Protein AF-B9T077-F1 (afdb_monomer_lite)

Secondary structure (DSSP, 8-state):
-------SPPP---SSPPPHHHHHHTSPPPPHHHHHHHTT--GGGEEESSSS-EEEPTHHHHHTTTPPP-EEEEEEESS--TT---HHHHHHHHHHIIIIIH---BSSSSS--------SSSS--B--HHHHHHHHHHH-TT-EEEEEBSS-TTTHHHHIIIIIIHHH----SEEEEEE-HHHHHHHTTPPPP-TTSPPPGGGTS--HHHHHHHHHHHHHHHHHHHTTT-EEEEEEE--TT--HHHHHHHHHHHHHTT-SEEEEE-HHHHGGGGGHHHHHHHHHHHHT--S----SS-SSS-HHHHHHHHHHHHT-SEEEE-HHHHHHHHHHHHTTGGGS-B--B--TTSSSS-TT--S---S-EEEEEEEEEEGGGTEEEEEETT--SSPPPPSS-GGGT-EE-TTT--EES--

pLDDT: mean 93.36, std 9.6, range [30.92, 98.94]

Foldseek 3Di:
DDPQLAPPDDDDFDPPGDDPVVVVVVDDAQFVVVVCVVLVHDPVQWADDPGHDIHGHLVLLVVLPPFAFAAEEEFFEFQDDPVDLCRVLLLQLLQCLCRNPVSAAECHNNHHDDADADDLFQAQGWHDLSSVSSGRSSSTYRHYYYTYFPFHCLGNVLSCQQPVCVVSVDFHQEYEYTGELLQLLVLLVDDHDDPPDDDDVSSQADDQNSNLSSLLRVLLSLLLNCVQQHAYEYEYEDDPSDDPSNLVSNQVSNVVSPHQGYDYADCSRVGNVRCNVVNVSSSVSSVDRDGGGDRLDAQPDFPQVLVVSSLVSLQEPEEAEDPQAVVVSVVCVVVVLSSFHENERADSCGSANDNSNHRRDHHHYWYFHHKADPVVSGHIYTYTPPDDPDDDADPDHQVVQWDADPVPRDITSPD

Sequence (415 aa):
MSSSSRTVRKLEVVSPVPADIDIANSVEPFHISQIANELNLSPNHYDLFGKYKAKVLLSVLDELEGTADGYYVVVGGITPTPLGEGKSTTTVGLCQALGAFLDKKTLEGTPVLVHAGPFANIAHGNSSIVADKIALKLVGPGGFVVTEAGFGADIGTEKFMNIKCRYSGLVPQCAIIVATIRALKMHGGGPEVVAGKPLDRAYTTENVALVEAGCVNLARHISNTKAYGVNVVVAVNMFSTDSEAELNAVKNAALAAGAFDAVVCTHHAHGGKGAVDLGIAVQRACENVTQPLKFLYPLDISIEEKIEAIARSYGASAVEYSEQAKKQIEMYSRQGFSGLPICMAKTQYSFSHNAAEKGAPSGFILPIRDVRASIGAGFIYPLVGTMSTMPGLPTRPCFYDIDVDTATGKVIGLS

Structure (mmCIF, N/CA/C/O backbone):
data_AF-B9T077-F1
#
_entry.id   AF-B9T077-F1
#
loop_
_atom_site.group_PDB
_atom_site.id
_atom_site.type_symbol
_atom_site.label_atom_id
_atom_site.label_alt_id
_atom_site.label_comp_id
_atom_site.label_asym_id
_atom_site.label_entity_id
_atom_site.label_seq_id
_atom_site.pdbx_PDB_ins_code
_atom_site.Cartn_x
_atom_site.Cartn_y
_atom_site.Cartn_z
_atom_site.occupancy
_atom_site.B_iso_or_equiv
_atom_site.auth_seq_id
_atom_site.auth_comp_id
_atom_site.auth_asym_id
_atom_site.auth_atom_id
_atom_site.pdbx_PDB_model_num
ATOM 1 N N . MET A 1 1 ? -21.108 15.216 -26.086 1.00 30.92 1 MET A N 1
ATOM 2 C CA . MET A 1 1 ? -19.976 15.110 -27.031 1.00 30.92 1 MET A CA 1
ATOM 3 C C . MET A 1 1 ? -18.848 14.409 -26.298 1.00 30.92 1 MET A C 1
ATOM 5 O O . MET A 1 1 ? -18.386 14.926 -25.295 1.00 30.92 1 MET A O 1
ATOM 9 N N . SER A 1 2 ? -18.525 13.186 -26.714 1.00 38.19 2 SER A N 1
ATOM 10 C CA . SER A 1 2 ? -17.536 12.307 -26.078 1.00 38.19 2 SER A CA 1
ATOM 11 C C . SER A 1 2 ? -16.125 12.846 -26.346 1.00 38.19 2 SER A C 1
ATOM 13 O O . SER A 1 2 ? -15.594 12.636 -27.438 1.00 38.19 2 SER A O 1
ATOM 15 N N . SER A 1 3 ? -15.523 13.559 -25.392 1.00 38.91 3 SER A N 1
ATOM 16 C CA . SER A 1 3 ? -14.086 13.846 -25.436 1.00 38.91 3 SER A CA 1
ATOM 17 C C . SER A 1 3 ? -13.354 12.616 -24.909 1.00 38.91 3 SER A C 1
ATOM 19 O O . SER A 1 3 ? -13.271 12.411 -23.701 1.00 38.91 3 SER A O 1
ATOM 21 N N . SER A 1 4 ? -12.888 11.766 -25.826 1.00 41.75 4 SER A N 1
ATOM 22 C CA . SER A 1 4 ? -12.080 10.595 -25.489 1.00 41.75 4 SER A CA 1
ATOM 23 C C . SER A 1 4 ? -10.872 11.047 -24.674 1.00 41.75 4 SER A C 1
ATOM 25 O O . SER A 1 4 ? -10.045 11.806 -25.187 1.00 41.75 4 SER A O 1
ATOM 27 N N . SER A 1 5 ? -10.748 10.565 -23.442 1.00 44.00 5 SER A N 1
ATOM 28 C CA . SER A 1 5 ? -9.584 10.798 -22.586 1.00 44.00 5 SER A CA 1
ATOM 29 C C . SER A 1 5 ? -8.431 9.887 -23.031 1.00 44.00 5 SER A C 1
ATOM 31 O O . SER A 1 5 ? -7.836 9.164 -22.236 1.00 44.00 5 SER A O 1
ATOM 33 N N . ARG A 1 6 ? -8.100 9.879 -24.329 1.00 52.97 6 ARG A N 1
ATOM 34 C CA . ARG A 1 6 ? -6.848 9.267 -24.777 1.00 52.97 6 ARG A CA 1
ATOM 35 C C . ARG A 1 6 ? -5.737 10.205 -24.349 1.00 52.97 6 ARG A C 1
ATOM 37 O O . ARG A 1 6 ? -5.689 11.339 -24.819 1.00 52.97 6 ARG A O 1
ATOM 44 N N . THR A 1 7 ? -4.851 9.730 -23.481 1.00 53.62 7 THR A N 1
ATOM 45 C CA . THR A 1 7 ? -3.629 10.453 -23.118 1.00 53.62 7 THR A CA 1
ATOM 46 C C . THR A 1 7 ? -2.958 10.995 -24.377 1.00 53.62 7 THR A C 1
ATOM 48 O O . THR A 1 7 ? -2.604 10.233 -25.280 1.00 53.62 7 THR A O 1
ATOM 51 N N . VAL A 1 8 ? -2.784 12.315 -24.438 1.00 53.22 8 VAL A N 1
ATOM 52 C CA . VAL A 1 8 ? -2.214 13.015 -25.603 1.00 53.22 8 VAL A CA 1
ATOM 53 C C . VAL A 1 8 ? -0.775 12.555 -25.882 1.00 53.22 8 VAL A C 1
ATOM 55 O O . VAL A 1 8 ? -0.297 12.608 -27.016 1.00 53.22 8 VAL A O 1
ATOM 58 N N . ARG A 1 9 ? -0.079 12.053 -24.855 1.00 66.62 9 ARG A N 1
ATOM 59 C CA . ARG A 1 9 ? 1.311 11.603 -24.929 1.00 66.62 9 ARG A CA 1
ATOM 60 C C . ARG A 1 9 ? 1.408 10.111 -25.259 1.00 66.62 9 ARG A C 1
ATOM 62 O O . ARG A 1 9 ? 0.947 9.263 -24.500 1.00 66.62 9 ARG A O 1
ATOM 69 N N . LYS A 1 10 ? 2.068 9.795 -26.377 1.00 66.06 10 LYS A N 1
ATOM 70 C CA . LYS A 1 10 ? 2.535 8.436 -26.689 1.00 66.06 10 LYS A CA 1
ATOM 71 C C . LYS A 1 10 ? 3.841 8.175 -25.937 1.00 66.06 10 LYS A C 1
ATOM 73 O O . LYS A 1 10 ? 4.728 9.022 -25.956 1.00 66.06 10 LYS A O 1
ATOM 78 N N . LEU A 1 11 ? 3.935 7.027 -25.272 1.00 75.06 11 LEU A N 1
ATOM 79 C CA . LEU A 1 11 ? 5.150 6.594 -24.584 1.00 75.06 11 LEU A CA 1
ATOM 80 C C . LEU A 1 11 ? 6.141 6.014 -25.602 1.00 75.06 11 LEU A C 1
ATOM 82 O O . LEU A 1 11 ? 5.785 5.101 -26.350 1.00 75.06 11 LEU A O 1
ATOM 86 N N . GLU A 1 12 ? 7.374 6.512 -25.602 1.00 80.62 12 GLU A N 1
ATOM 87 C CA . GLU A 1 12 ? 8.484 5.916 -26.347 1.00 80.62 12 GLU A CA 1
ATOM 88 C C . GLU A 1 12 ? 9.270 4.996 -25.411 1.00 80.62 12 GLU A C 1
ATOM 90 O O . GLU A 1 12 ? 9.937 5.447 -24.484 1.00 80.62 12 GLU A O 1
ATOM 95 N N . VAL A 1 13 ? 9.135 3.685 -25.617 1.00 85.69 13 VAL A N 1
ATOM 96 C CA . VAL A 1 13 ? 9.832 2.680 -24.808 1.00 85.69 13 VAL A CA 1
ATOM 97 C C . VAL A 1 13 ? 11.240 2.474 -25.353 1.00 85.69 13 VAL A C 1
ATOM 99 O O . VAL A 1 13 ? 11.412 2.217 -26.544 1.00 85.69 13 VAL A O 1
ATOM 102 N N . VAL A 1 14 ? 12.229 2.518 -24.463 1.00 87.44 14 VAL A N 1
ATOM 103 C CA . VAL A 1 14 ? 13.640 2.256 -24.769 1.00 87.44 14 VAL A CA 1
ATOM 104 C C . VAL A 1 14 ? 14.102 1.011 -24.011 1.00 87.44 14 VAL A C 1
ATOM 106 O O . VAL A 1 14 ? 13.659 0.759 -22.890 1.00 87.44 14 VAL A O 1
ATOM 109 N N . SER A 1 15 ? 14.978 0.218 -24.635 1.00 87.25 15 SER A N 1
ATOM 110 C CA . SER A 1 15 ? 15.604 -0.958 -24.025 1.00 87.25 15 SER A CA 1
ATOM 111 C C . SER A 1 15 ? 17.128 -0.916 -24.226 1.00 87.25 15 SER A C 1
ATOM 113 O O . SER A 1 15 ? 17.560 -0.734 -25.368 1.00 87.25 15 SER A O 1
ATOM 115 N N . PRO A 1 16 ? 17.953 -1.088 -23.171 1.00 88.69 16 PRO A N 1
ATOM 116 C CA . PRO A 1 16 ? 17.555 -1.271 -21.770 1.00 88.69 16 PRO A CA 1
ATOM 117 C C . PRO A 1 16 ? 16.819 -0.043 -21.206 1.00 88.69 16 PRO A C 1
ATOM 119 O O . PRO A 1 16 ? 16.967 1.059 -21.733 1.00 88.69 16 PRO A O 1
ATOM 122 N N . VAL A 1 17 ? 16.001 -0.248 -20.165 1.00 91.12 17 VAL A N 1
ATOM 123 C CA . VAL A 1 17 ? 15.263 0.845 -19.506 1.00 91.12 17 VAL A CA 1
ATOM 124 C C . VAL A 1 17 ? 16.282 1.869 -18.973 1.00 91.12 17 VAL A C 1
ATOM 126 O O . VAL A 1 17 ? 17.188 1.455 -18.244 1.00 91.12 17 VAL A O 1
ATOM 129 N N . PRO A 1 18 ? 16.189 3.162 -19.349 1.00 91.69 18 PRO A N 1
ATOM 130 C CA . PRO A 1 18 ? 17.104 4.195 -18.860 1.00 91.69 18 PRO A CA 1
ATOM 131 C C . PRO A 1 18 ? 16.963 4.433 -17.350 1.00 91.69 18 PRO A C 1
ATOM 133 O O . PRO A 1 18 ? 16.027 3.940 -16.724 1.00 91.69 18 PRO A O 1
ATOM 136 N N . ALA A 1 19 ? 17.866 5.221 -16.760 1.00 91.44 19 ALA A N 1
ATOM 137 C CA . ALA A 1 19 ? 17.706 5.647 -15.372 1.00 91.44 19 ALA A CA 1
ATOM 138 C C . ALA A 1 19 ? 16.444 6.516 -15.207 1.00 91.44 19 ALA A C 1
ATOM 140 O O . ALA A 1 19 ? 16.108 7.305 -16.092 1.00 91.44 19 ALA A O 1
ATOM 141 N N . ASP A 1 20 ? 15.773 6.419 -14.055 1.00 91.25 20 ASP A N 1
ATOM 142 C CA . ASP A 1 20 ? 14.510 7.130 -13.796 1.00 91.25 20 ASP A CA 1
ATOM 143 C C . ASP A 1 20 ? 14.626 8.646 -14.023 1.00 91.25 20 ASP A C 1
ATOM 145 O O . ASP A 1 20 ? 13.728 9.266 -14.595 1.00 91.25 20 ASP A O 1
ATOM 149 N N . ILE A 1 21 ? 15.755 9.247 -13.629 1.00 89.88 21 ILE A N 1
ATOM 150 C CA . ILE A 1 21 ? 16.013 10.681 -13.810 1.00 89.88 21 ILE A CA 1
ATOM 151 C C . ILE A 1 21 ? 16.178 11.073 -15.283 1.00 89.88 21 ILE A C 1
ATOM 153 O O . ILE A 1 21 ? 15.754 12.160 -15.683 1.00 89.88 21 ILE A O 1
ATOM 157 N N . ASP A 1 22 ? 16.737 10.189 -16.110 1.00 90.56 22 ASP A N 1
ATOM 158 C CA . ASP A 1 22 ? 16.869 10.420 -17.548 1.00 90.56 22 ASP A CA 1
ATOM 159 C C . ASP A 1 22 ? 15.495 10.359 -18.219 1.00 90.56 22 ASP A C 1
ATOM 161 O O . ASP A 1 22 ? 15.161 11.226 -19.029 1.00 90.56 22 ASP A O 1
ATOM 165 N N . ILE A 1 23 ? 14.656 9.396 -17.817 1.00 90.06 23 ILE A N 1
ATOM 166 C CA . ILE A 1 23 ? 13.265 9.297 -18.276 1.00 90.06 23 ILE A CA 1
ATOM 167 C C . ILE A 1 23 ? 12.499 10.564 -17.876 1.00 90.06 23 ILE A C 1
ATOM 169 O O . ILE A 1 23 ? 11.878 11.192 -18.734 1.00 90.06 23 ILE A O 1
ATOM 173 N N . ALA A 1 24 ? 12.588 10.986 -16.611 1.00 88.75 24 ALA A N 1
ATOM 174 C CA . ALA A 1 24 ? 11.909 12.180 -16.110 1.00 88.75 24 ALA A CA 1
ATOM 175 C C . ALA A 1 24 ? 12.334 13.461 -16.852 1.00 88.75 24 ALA A C 1
ATOM 177 O O . ALA A 1 24 ? 11.485 14.288 -17.180 1.00 88.75 24 ALA A O 1
ATOM 178 N N . ASN A 1 25 ? 13.626 13.608 -17.166 1.00 88.44 25 ASN A N 1
ATOM 179 C CA . ASN A 1 25 ? 14.160 14.771 -17.882 1.00 88.44 25 ASN A CA 1
ATOM 180 C C . ASN A 1 25 ? 13.929 14.734 -19.401 1.00 88.44 25 ASN A C 1
ATOM 182 O O . ASN A 1 25 ? 14.024 15.773 -20.052 1.00 88.44 25 ASN A O 1
ATOM 186 N N . SER A 1 26 ? 13.635 13.567 -19.982 1.00 87.56 26 SER A N 1
ATOM 187 C CA . SER A 1 26 ? 13.360 13.431 -21.422 1.00 87.56 26 SER A CA 1
ATOM 188 C C . SER A 1 26 ? 11.981 13.965 -21.837 1.00 87.56 26 SER A C 1
ATOM 190 O O . SER A 1 26 ? 11.671 14.062 -23.025 1.00 87.56 26 SER A O 1
ATOM 192 N N . VAL A 1 27 ? 11.142 14.322 -20.861 1.00 84.25 27 VAL A N 1
ATOM 193 C CA . VAL A 1 27 ? 9.717 14.572 -21.044 1.00 84.25 27 VAL A CA 1
ATOM 194 C C . VAL A 1 27 ? 9.346 15.981 -20.573 1.00 84.25 27 VAL A C 1
ATOM 196 O O . VAL A 1 27 ? 9.368 16.270 -19.383 1.00 84.25 27 VAL A O 1
ATOM 199 N N . GLU A 1 28 ? 8.899 16.846 -21.489 1.00 85.06 28 GLU A N 1
ATOM 200 C CA . GLU A 1 28 ? 8.365 18.170 -21.121 1.00 85.06 28 GLU A CA 1
ATOM 201 C C . GLU A 1 28 ? 6.966 18.030 -20.478 1.00 85.06 28 GLU A C 1
ATOM 203 O O . GLU A 1 28 ? 6.054 17.508 -21.129 1.00 85.06 28 GLU A O 1
ATOM 208 N N . PRO A 1 29 ? 6.724 18.445 -19.225 1.00 86.62 29 PRO A N 1
ATOM 209 C CA . PRO A 1 29 ? 5.406 18.296 -18.606 1.00 86.62 29 PRO A CA 1
ATOM 210 C C . PRO A 1 29 ? 4.350 19.202 -19.260 1.00 86.62 29 PRO A C 1
ATOM 212 O O . PRO A 1 29 ? 4.642 20.317 -19.689 1.00 86.62 29 PRO A O 1
ATOM 215 N N . PHE A 1 30 ? 3.090 18.756 -19.298 1.00 86.19 30 PHE A N 1
ATOM 216 C CA . PHE A 1 30 ? 1.983 19.641 -19.672 1.00 86.19 30 PHE A CA 1
ATOM 217 C C . PHE A 1 30 ? 1.807 20.747 -18.630 1.00 86.19 30 PHE A C 1
ATOM 219 O O . PHE A 1 30 ? 2.031 20.533 -17.436 1.00 86.19 30 PHE A O 1
ATOM 226 N N . HIS A 1 31 ? 1.359 21.926 -19.066 1.00 91.75 31 HIS A N 1
ATOM 227 C CA . HIS A 1 31 ? 0.995 22.980 -18.125 1.00 91.75 31 HIS A CA 1
ATOM 228 C C . HIS A 1 31 ? -0.159 22.494 -17.237 1.00 91.75 31 HIS A C 1
ATOM 230 O O . HIS A 1 31 ? -1.150 21.966 -17.741 1.00 91.75 31 HIS A O 1
ATOM 236 N N . ILE A 1 32 ? -0.066 22.704 -15.924 1.00 92.31 32 ILE A N 1
ATOM 237 C CA . ILE A 1 32 ? -1.006 22.121 -14.953 1.00 92.31 32 ILE A CA 1
ATOM 238 C C . ILE A 1 32 ? -2.456 22.578 -15.167 1.00 92.31 32 ILE A C 1
ATOM 240 O O . ILE A 1 32 ? -3.383 21.856 -14.826 1.00 92.31 32 ILE A O 1
ATOM 244 N N . SER A 1 33 ? -2.673 23.740 -15.788 1.00 92.44 33 SER A N 1
ATOM 245 C CA . SER A 1 33 ? -4.022 24.198 -16.151 1.00 92.44 33 SER A CA 1
ATOM 246 C C . SER A 1 33 ? -4.685 23.350 -17.240 1.00 92.44 33 SER A C 1
ATOM 248 O O . SER A 1 33 ? -5.905 23.249 -17.256 1.00 92.44 33 SER A O 1
ATOM 250 N N . GLN A 1 34 ? -3.917 22.729 -18.144 1.00 88.75 34 GLN A N 1
ATOM 251 C CA . GLN A 1 34 ? -4.470 21.815 -19.153 1.00 88.75 34 GLN A CA 1
ATOM 252 C C . GLN A 1 34 ? -5.036 20.574 -18.463 1.00 88.75 34 GLN A C 1
ATOM 254 O O . GLN A 1 34 ? -6.179 20.199 -18.691 1.00 88.75 34 GLN A O 1
ATOM 259 N N . ILE A 1 35 ? -4.254 20.035 -17.531 1.00 87.19 35 ILE A N 1
ATOM 260 C CA . ILE A 1 35 ? -4.622 18.909 -16.680 1.00 87.19 35 ILE A CA 1
ATOM 261 C C . ILE A 1 35 ? -5.847 19.254 -15.815 1.00 87.19 35 ILE A C 1
ATOM 263 O O . ILE A 1 35 ? -6.791 18.475 -15.722 1.00 87.19 35 ILE A O 1
ATOM 267 N N . ALA A 1 36 ? -5.863 20.438 -15.197 1.00 89.50 36 ALA A N 1
ATOM 268 C CA . ALA A 1 36 ? -6.996 20.902 -14.400 1.00 89.50 36 ALA A CA 1
ATOM 269 C C . ALA A 1 36 ? -8.280 21.004 -15.244 1.00 89.50 36 ALA A C 1
ATOM 271 O O . ALA A 1 36 ? -9.332 20.521 -14.826 1.00 89.50 36 ALA A O 1
ATOM 272 N N . ASN A 1 37 ? -8.184 21.538 -16.465 1.00 88.62 37 ASN A N 1
ATOM 273 C CA . ASN A 1 37 ? -9.317 21.636 -17.383 1.00 88.62 37 ASN A CA 1
ATOM 274 C C . ASN A 1 37 ? -9.879 20.257 -17.777 1.00 88.62 37 ASN A C 1
ATOM 276 O O . ASN A 1 37 ? -11.096 20.104 -17.827 1.00 88.62 37 ASN A O 1
ATOM 280 N N . GLU A 1 38 ? -9.032 19.244 -18.002 1.00 83.88 38 GLU A N 1
ATOM 281 C CA . GLU A 1 38 ? -9.471 17.857 -18.272 1.00 83.88 38 GLU A CA 1
ATOM 282 C C . GLU A 1 38 ? -10.265 17.245 -17.101 1.00 83.88 38 GLU A C 1
ATOM 284 O O . GLU A 1 38 ? -11.093 16.349 -17.283 1.00 83.88 38 GLU A O 1
ATOM 289 N N . LEU A 1 39 ? -10.061 17.768 -15.891 1.00 85.06 39 LEU A N 1
ATOM 290 C CA . LEU A 1 39 ? -10.807 17.399 -14.692 1.00 85.06 39 LEU A CA 1
ATOM 291 C C . LEU A 1 39 ? -12.029 18.277 -14.423 1.00 85.06 39 LEU A C 1
ATOM 293 O O . LEU A 1 39 ? -12.685 18.081 -13.402 1.00 85.06 39 LEU A O 1
ATOM 297 N N . ASN A 1 40 ? -12.363 19.197 -15.329 1.00 88.38 40 ASN A N 1
ATOM 298 C CA . ASN A 1 40 ? -13.387 20.226 -15.142 1.00 88.38 40 ASN A CA 1
ATOM 299 C C . ASN A 1 40 ? -13.081 21.192 -13.981 1.00 88.38 40 ASN A C 1
ATOM 301 O O . ASN A 1 40 ? -13.992 21.737 -13.360 1.00 88.38 40 ASN A O 1
ATOM 305 N N . LEU A 1 41 ? -11.801 21.424 -13.682 1.00 92.00 41 LEU A N 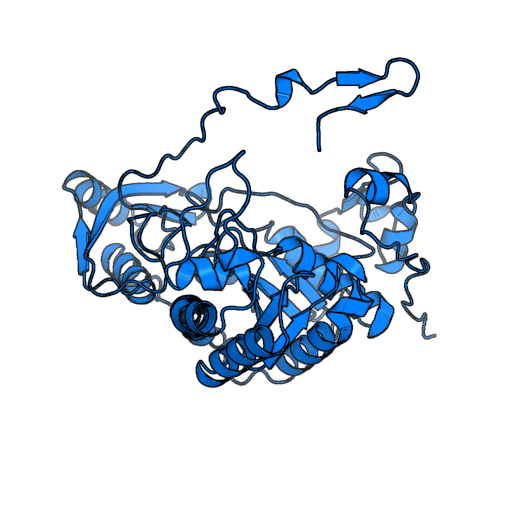1
ATOM 306 C CA . LEU A 1 41 ? -11.378 22.446 -12.731 1.00 92.00 41 LEU A CA 1
ATOM 307 C C . LEU A 1 41 ? -11.078 23.753 -13.466 1.00 92.00 41 LEU A C 1
ATOM 309 O O . LEU A 1 41 ? -10.207 23.802 -14.331 1.00 92.00 41 LEU A O 1
ATOM 313 N N . SER A 1 42 ? -11.784 24.821 -13.094 1.00 94.31 42 SER A N 1
ATOM 314 C CA . SER A 1 42 ? -11.526 26.166 -13.609 1.00 94.31 42 SER A CA 1
ATOM 315 C C . SER A 1 42 ? -10.397 26.854 -12.822 1.00 94.31 42 SER A C 1
ATOM 317 O O . SER A 1 42 ? -10.064 26.405 -11.722 1.00 94.31 42 SER A O 1
ATOM 319 N N . PRO A 1 43 ? -9.838 27.979 -13.307 1.00 96.38 43 PRO A N 1
ATOM 320 C CA . PRO A 1 43 ? -8.862 28.766 -12.548 1.00 96.38 43 PRO A CA 1
ATOM 321 C C . PRO A 1 43 ? -9.348 29.262 -11.176 1.00 96.38 43 PRO A C 1
ATOM 323 O O . PRO A 1 43 ? -8.523 29.632 -10.353 1.00 96.38 43 PRO A O 1
ATOM 326 N N . ASN A 1 44 ? -10.658 29.245 -10.902 1.00 95.88 44 ASN A N 1
ATOM 327 C CA . ASN A 1 44 ? -11.201 29.575 -9.581 1.00 95.88 44 ASN A CA 1
ATOM 328 C C . ASN A 1 44 ? -11.064 28.422 -8.573 1.00 95.88 44 ASN A C 1
ATOM 330 O O . ASN A 1 44 ? -11.368 28.607 -7.401 1.00 95.88 44 ASN A O 1
ATOM 334 N N . HIS A 1 45 ? -10.657 27.230 -9.016 1.00 95.94 45 HIS A N 1
ATOM 335 C CA . HIS A 1 45 ? -10.584 26.024 -8.189 1.00 95.94 45 HIS A CA 1
ATOM 336 C C . HIS A 1 45 ? -9.160 25.685 -7.747 1.00 95.94 45 HIS A C 1
ATOM 338 O O . HIS A 1 45 ? -8.970 24.707 -7.022 1.00 95.94 45 HIS A O 1
ATOM 344 N N . TYR A 1 46 ? -8.144 26.425 -8.198 1.00 96.31 46 TYR A N 1
ATOM 345 C CA . TYR A 1 46 ? -6.761 26.138 -7.840 1.00 96.31 46 TYR A CA 1
ATOM 346 C C . TYR A 1 46 ? -5.848 27.366 -7.899 1.00 96.31 46 TYR A C 1
ATOM 348 O O . TYR A 1 46 ? -6.011 28.242 -8.741 1.00 96.31 46 TYR A O 1
ATOM 356 N N . ASP A 1 47 ? -4.800 27.346 -7.076 1.00 97.75 47 ASP A N 1
ATOM 357 C CA . ASP A 1 47 ? -3.703 28.313 -7.116 1.00 97.75 47 ASP A CA 1
ATOM 358 C C . ASP A 1 47 ? -2.465 27.704 -7.779 1.00 97.75 47 ASP A C 1
ATOM 360 O O . ASP A 1 47 ? -2.010 26.621 -7.401 1.00 97.75 47 ASP A O 1
ATOM 364 N N . LEU A 1 48 ? -1.885 28.400 -8.757 1.00 97.00 48 LEU A N 1
ATOM 365 C CA . LEU A 1 48 ? -0.693 27.939 -9.475 1.00 97.00 48 LEU A CA 1
ATOM 366 C C . LEU A 1 48 ? 0.592 28.097 -8.645 1.00 97.00 48 LEU A C 1
ATOM 368 O O . LEU A 1 48 ? 0.843 29.134 -8.040 1.00 97.00 48 LEU A O 1
ATOM 372 N N . PHE A 1 49 ? 1.465 27.090 -8.712 1.00 96.44 49 PHE A N 1
ATOM 373 C CA . PHE A 1 49 ? 2.827 27.096 -8.166 1.00 96.44 49 PHE A CA 1
ATOM 374 C C . PHE A 1 49 ? 3.829 26.838 -9.299 1.00 96.44 49 PHE A C 1
ATOM 376 O O . PHE A 1 49 ? 4.390 25.746 -9.461 1.00 96.44 49 PHE A O 1
ATOM 383 N N . GLY A 1 50 ? 4.040 27.869 -10.117 1.00 95.38 50 GLY A N 1
ATOM 384 C CA . GLY A 1 50 ? 4.741 27.751 -11.394 1.00 95.38 50 GLY A CA 1
ATOM 385 C C . GLY A 1 50 ? 3.873 27.069 -12.456 1.00 95.38 50 GLY A C 1
ATOM 386 O O . GLY A 1 50 ? 2.650 27.068 -12.368 1.00 95.38 50 GLY A O 1
ATOM 387 N N . LYS A 1 51 ? 4.513 26.492 -13.477 1.00 94.12 51 LYS A N 1
ATOM 388 C CA . LYS A 1 51 ? 3.821 25.967 -14.670 1.00 94.12 51 LYS A CA 1
ATOM 389 C C . LYS A 1 51 ? 3.197 24.582 -14.487 1.00 94.12 51 LYS A C 1
ATOM 391 O O . LYS A 1 51 ? 2.219 24.253 -15.149 1.00 94.12 51 LYS A O 1
ATOM 396 N N . TYR A 1 52 ? 3.779 23.758 -13.617 1.00 92.19 52 TYR A N 1
ATOM 397 C CA . TYR A 1 52 ? 3.513 22.311 -13.577 1.00 92.19 52 TYR A CA 1
ATOM 398 C C . TYR A 1 52 ? 2.935 21.828 -12.239 1.00 92.19 52 TYR A C 1
ATOM 400 O O . TYR A 1 52 ? 2.837 20.629 -12.006 1.00 92.19 52 TYR A O 1
ATOM 408 N N . LYS A 1 53 ? 2.588 22.748 -11.331 1.00 93.88 53 LYS A N 1
ATOM 409 C CA . LYS A 1 53 ? 2.023 22.429 -10.012 1.00 93.88 53 LYS A CA 1
ATOM 410 C C . LYS A 1 53 ? 0.930 23.426 -9.660 1.00 93.88 53 LYS A C 1
ATOM 412 O O . LYS A 1 53 ? 1.054 24.606 -9.981 1.00 93.88 53 LYS A O 1
ATOM 417 N N . ALA A 1 54 ? -0.095 22.960 -8.962 1.00 95.19 54 ALA A N 1
ATOM 418 C CA . ALA A 1 54 ? -1.156 23.794 -8.420 1.00 95.19 54 ALA A CA 1
ATOM 419 C C . ALA A 1 54 ? -1.645 23.231 -7.079 1.00 95.19 54 ALA A C 1
ATOM 421 O O . ALA A 1 54 ? -1.482 22.039 -6.808 1.00 95.19 54 ALA A O 1
ATOM 422 N N . LYS A 1 55 ? -2.243 24.078 -6.241 1.00 96.44 55 LYS A N 1
ATOM 423 C CA . LYS A 1 55 ? -3.015 23.663 -5.065 1.00 96.44 55 LYS A CA 1
ATOM 424 C C . LYS A 1 55 ? -4.494 23.738 -5.403 1.00 96.44 55 LYS A C 1
ATOM 426 O O . LYS A 1 55 ? -4.967 24.816 -5.727 1.00 96.44 55 LYS A O 1
ATOM 431 N N . VAL A 1 56 ? -5.205 22.619 -5.309 1.00 94.81 56 VAL A N 1
ATOM 432 C CA . VAL A 1 56 ? -6.664 22.587 -5.475 1.00 94.81 56 VAL A CA 1
ATOM 433 C C . VAL A 1 56 ? -7.323 23.141 -4.211 1.00 94.81 56 VAL A C 1
ATOM 435 O O . VAL A 1 56 ? -6.946 22.761 -3.100 1.00 94.81 56 VAL A O 1
ATOM 438 N N . LEU A 1 57 ? -8.274 24.057 -4.381 1.00 96.56 57 LEU A N 1
ATOM 439 C CA . LEU A 1 57 ? -9.023 24.685 -3.297 1.00 96.56 57 LEU A CA 1
ATOM 440 C C . LEU A 1 57 ? -10.097 23.736 -2.756 1.00 96.56 57 LEU A C 1
ATOM 442 O O . LEU A 1 57 ? -10.672 22.936 -3.491 1.00 96.56 57 LEU A O 1
ATOM 446 N N . LEU A 1 58 ? -10.393 23.841 -1.458 1.00 95.88 58 LEU A N 1
ATOM 447 C CA . LEU A 1 58 ? -11.369 22.961 -0.805 1.00 95.88 58 LEU A CA 1
ATOM 448 C C . LEU A 1 58 ? -12.818 23.241 -1.213 1.00 95.88 58 LEU A C 1
ATOM 450 O O . LEU A 1 58 ? -13.636 22.338 -1.090 1.00 95.88 58 LEU A O 1
ATOM 454 N N . SER A 1 59 ? -13.113 24.428 -1.756 1.00 94.44 59 SER A N 1
ATOM 455 C CA . SER A 1 59 ? -14.443 24.785 -2.276 1.00 94.44 59 SER A CA 1
ATOM 456 C C . SER A 1 59 ? -14.940 23.820 -3.355 1.00 94.44 59 SER A C 1
ATOM 458 O O . SER A 1 59 ? -16.140 23.645 -3.526 1.00 94.44 59 SER A O 1
ATOM 460 N N . VAL A 1 60 ? -14.022 23.118 -4.030 1.00 93.88 60 VAL A N 1
ATOM 461 C CA . VAL A 1 60 ? -14.351 22.050 -4.983 1.00 93.88 60 VAL A CA 1
ATOM 462 C C . VAL A 1 60 ? -15.170 20.932 -4.332 1.00 93.88 60 VAL A C 1
ATOM 464 O O . VAL A 1 60 ? -16.018 20.340 -4.991 1.00 93.88 60 VAL A O 1
ATOM 467 N N . LEU A 1 61 ? -14.946 20.619 -3.050 1.00 92.56 61 LEU A N 1
ATOM 468 C CA . LEU A 1 61 ? -15.753 19.612 -2.353 1.00 92.56 61 LEU A CA 1
ATOM 469 C C . LEU A 1 61 ? -17.193 20.076 -2.147 1.00 92.56 61 LEU A C 1
ATOM 471 O O . LEU A 1 61 ? -18.098 19.261 -2.309 1.00 92.56 61 LEU A O 1
ATOM 475 N N . ASP A 1 62 ? -17.383 21.354 -1.822 1.00 92.56 62 ASP A N 1
ATOM 476 C CA . ASP A 1 62 ? -18.706 21.942 -1.606 1.00 92.56 62 ASP A CA 1
ATOM 477 C C . ASP A 1 62 ? -19.499 21.962 -2.924 1.00 92.56 62 ASP A C 1
ATOM 479 O O . ASP A 1 62 ? -20.670 21.600 -2.968 1.00 92.56 62 ASP A O 1
ATOM 483 N N . GLU A 1 63 ? -18.841 22.302 -4.036 1.00 92.69 63 GLU A N 1
ATOM 484 C CA . GLU A 1 63 ? -19.462 22.315 -5.369 1.00 92.69 63 GLU A CA 1
ATOM 485 C C . GLU A 1 63 ? -19.814 20.917 -5.896 1.00 92.69 63 GLU A C 1
ATOM 487 O O . GLU A 1 63 ? -20.770 20.758 -6.657 1.00 92.69 63 GLU A O 1
ATOM 492 N N . LEU A 1 64 ? -19.041 19.899 -5.511 1.00 90.69 64 LEU A N 1
ATOM 493 C CA . LEU A 1 64 ? -19.259 18.510 -5.921 1.00 90.69 64 LEU A CA 1
ATOM 494 C C . LEU A 1 64 ? -20.113 17.722 -4.919 1.00 90.69 64 LEU A C 1
ATOM 496 O O . LEU A 1 64 ? -20.276 16.503 -5.071 1.00 90.69 64 LEU A O 1
ATOM 500 N N . GLU A 1 65 ? -20.663 18.380 -3.898 1.00 90.75 65 GLU A N 1
ATOM 501 C CA . GLU A 1 65 ? -21.545 17.743 -2.929 1.00 90.75 65 GLU A CA 1
ATOM 502 C C . GLU A 1 65 ? -22.745 17.080 -3.633 1.00 90.75 65 GLU A C 1
ATOM 504 O O . GLU A 1 65 ? -23.301 17.580 -4.610 1.00 90.75 65 GLU A O 1
ATOM 509 N N . GLY A 1 66 ? -23.116 15.879 -3.184 1.00 87.44 66 GLY A N 1
ATOM 510 C CA . GLY A 1 66 ? -24.202 15.095 -3.783 1.00 87.44 66 GLY A CA 1
ATOM 511 C C . GLY A 1 66 ? -23.854 14.353 -5.081 1.00 87.44 66 GLY A C 1
ATOM 512 O O . GLY A 1 66 ? -24.613 13.470 -5.483 1.00 87.44 66 GLY A O 1
ATOM 513 N N . THR A 1 67 ? -22.706 14.617 -5.717 1.00 91.12 67 THR A N 1
ATOM 514 C CA . THR A 1 67 ? -22.235 13.776 -6.834 1.00 91.12 67 THR A CA 1
ATOM 515 C C . THR A 1 67 ? -21.788 12.404 -6.322 1.00 91.12 67 THR A C 1
ATOM 517 O O . THR A 1 67 ? -21.266 12.281 -5.212 1.00 91.12 67 THR A O 1
ATOM 520 N N . ALA A 1 68 ? -22.025 11.347 -7.099 1.00 93.56 68 ALA A N 1
ATOM 521 C CA . ALA A 1 68 ? -21.609 10.000 -6.721 1.00 93.56 68 ALA A CA 1
ATOM 522 C C . ALA A 1 68 ? -20.097 9.810 -6.927 1.00 93.56 68 ALA A C 1
ATOM 524 O O . ALA A 1 68 ? -19.524 10.318 -7.890 1.00 93.56 68 ALA A O 1
ATOM 525 N N . ASP A 1 69 ? -19.470 9.073 -6.012 1.00 96.25 69 ASP A N 1
ATOM 526 C CA . ASP A 1 69 ? -18.035 8.792 -6.052 1.00 96.25 69 ASP A CA 1
ATOM 527 C C . ASP A 1 69 ? -17.691 7.768 -7.143 1.00 96.25 69 ASP A C 1
ATOM 529 O O . ASP A 1 69 ? -18.513 6.927 -7.523 1.00 96.25 69 ASP A O 1
ATOM 533 N N . GLY A 1 70 ? -16.450 7.826 -7.628 1.00 96.31 70 GLY A N 1
ATOM 534 C CA . GLY A 1 70 ? -15.862 6.738 -8.405 1.00 96.31 70 GLY A CA 1
ATOM 535 C C . GLY A 1 70 ? -15.434 5.543 -7.555 1.00 96.31 70 GLY A C 1
ATOM 536 O O . GLY A 1 70 ? -15.639 5.489 -6.342 1.00 96.31 70 GLY A O 1
ATOM 537 N N . TYR A 1 71 ? -14.793 4.578 -8.207 1.00 97.50 71 TYR A N 1
ATOM 538 C CA . TYR A 1 71 ? -14.178 3.443 -7.535 1.00 97.50 71 TYR A CA 1
ATOM 539 C C . TYR A 1 71 ? -12.918 3.861 -6.783 1.00 97.50 71 TYR A C 1
ATOM 541 O O . TYR A 1 71 ? -12.092 4.618 -7.294 1.00 97.50 71 TYR A O 1
ATOM 549 N N . TYR A 1 72 ? -12.746 3.305 -5.592 1.00 97.81 72 TYR A N 1
ATOM 550 C CA . TYR A 1 72 ? -11.616 3.535 -4.716 1.00 97.81 72 TYR A CA 1
ATOM 551 C C . TYR A 1 72 ? -10.788 2.258 -4.562 1.00 97.81 72 TYR A C 1
ATOM 553 O O . TYR A 1 72 ? -11.282 1.218 -4.114 1.00 97.81 72 TYR A O 1
ATOM 561 N N . VAL A 1 73 ? -9.521 2.335 -4.960 1.00 98.31 73 VAL A N 1
ATOM 562 C CA . VAL A 1 73 ? -8.598 1.201 -5.026 1.00 98.31 73 VAL A CA 1
ATOM 563 C C . VAL A 1 73 ? -7.359 1.513 -4.204 1.00 98.31 73 VAL A C 1
ATOM 565 O O . VAL A 1 73 ? -6.715 2.532 -4.429 1.00 98.31 73 VAL A O 1
ATOM 568 N N . VAL A 1 74 ? -6.998 0.626 -3.275 1.00 98.44 74 VAL A N 1
ATOM 569 C CA . VAL A 1 74 ? -5.770 0.765 -2.478 1.00 98.44 74 VAL A CA 1
ATOM 570 C C . VAL A 1 74 ? -4.701 -0.218 -2.934 1.00 98.44 74 VAL A C 1
ATOM 572 O O . VAL A 1 74 ? -4.946 -1.418 -3.025 1.00 98.44 74 VAL A O 1
ATOM 575 N N . VAL A 1 75 ? -3.493 0.277 -3.176 1.00 98.62 75 VAL A N 1
ATOM 576 C CA . VAL A 1 75 ? -2.312 -0.517 -3.507 1.00 98.62 75 VAL A CA 1
ATOM 577 C C . VAL A 1 75 ? -1.483 -0.732 -2.242 1.00 98.62 75 VAL A C 1
ATOM 579 O O . VAL A 1 75 ? -0.954 0.201 -1.634 1.00 98.62 75 VAL A O 1
ATOM 582 N N . GLY A 1 76 ? -1.395 -1.989 -1.825 1.00 98.00 76 GLY A N 1
ATOM 583 C CA . GLY A 1 76 ? -0.478 -2.495 -0.813 1.00 98.00 76 GLY A CA 1
ATOM 584 C C . GLY A 1 76 ? 0.626 -3.343 -1.447 1.00 98.00 76 GLY A C 1
ATOM 585 O O . GLY A 1 76 ? 0.740 -3.469 -2.665 1.00 98.00 76 GLY A O 1
ATOM 586 N N . GLY A 1 77 ? 1.455 -3.951 -0.609 1.00 98.06 77 GLY A N 1
ATOM 587 C CA . GLY A 1 77 ? 2.486 -4.889 -1.043 1.00 98.06 77 GLY A CA 1
ATOM 588 C C . GLY A 1 77 ? 2.585 -6.069 -0.096 1.00 98.06 77 GLY A C 1
ATOM 589 O O . GLY A 1 77 ? 1.997 -6.059 0.989 1.00 98.06 77 GLY A O 1
ATOM 590 N N . ILE A 1 78 ? 3.359 -7.071 -0.492 1.00 98.75 78 ILE A N 1
ATOM 591 C CA . ILE A 1 78 ? 3.865 -8.065 0.453 1.00 98.75 78 ILE A CA 1
ATOM 592 C C . ILE A 1 78 ? 4.794 -7.407 1.483 1.00 98.75 78 ILE A C 1
ATOM 594 O O . ILE A 1 78 ? 5.061 -6.204 1.435 1.00 98.75 78 ILE A O 1
ATOM 598 N N . THR A 1 79 ? 5.273 -8.188 2.447 1.00 98.50 79 THR A N 1
ATOM 599 C CA . THR A 1 79 ? 6.221 -7.689 3.446 1.00 98.50 79 THR A CA 1
ATOM 600 C C . THR A 1 79 ? 7.480 -7.178 2.727 1.00 98.50 79 THR A C 1
ATOM 602 O O . THR A 1 79 ? 8.069 -7.939 1.966 1.00 98.50 79 THR A O 1
ATOM 605 N N . PRO A 1 80 ? 7.900 -5.915 2.933 1.00 97.00 80 PRO A N 1
ATOM 606 C CA . PRO A 1 80 ? 9.037 -5.356 2.219 1.00 97.00 80 PRO A CA 1
ATOM 607 C C . PRO A 1 80 ? 10.328 -6.158 2.370 1.00 97.00 80 PRO A C 1
ATOM 609 O O . PRO A 1 80 ? 10.686 -6.624 3.459 1.00 97.00 80 PRO A O 1
ATOM 612 N N . THR A 1 81 ? 11.079 -6.212 1.280 1.00 95.94 81 THR A N 1
ATOM 613 C CA . THR A 1 81 ? 12.429 -6.763 1.202 1.00 95.94 81 THR A CA 1
ATOM 614 C C . THR A 1 81 ? 13.388 -5.720 0.620 1.00 95.94 81 THR A C 1
ATOM 616 O O . THR A 1 81 ? 12.962 -4.822 -0.106 1.00 95.94 81 THR A O 1
ATOM 619 N N . PRO A 1 82 ? 14.708 -5.828 0.861 1.00 92.19 82 PRO A N 1
ATOM 620 C CA . PRO A 1 82 ? 15.695 -4.973 0.193 1.00 92.19 82 PRO A CA 1
ATOM 621 C C . PRO A 1 82 ? 15.717 -5.102 -1.341 1.00 92.19 82 PRO A C 1
ATOM 623 O O . PRO A 1 82 ? 16.378 -4.311 -2.004 1.00 92.19 82 PRO A O 1
ATOM 626 N N . LEU A 1 83 ? 15.035 -6.105 -1.906 1.00 91.88 83 LEU A N 1
ATOM 627 C CA . LEU A 1 83 ? 14.969 -6.365 -3.347 1.00 91.88 83 LEU A CA 1
ATOM 628 C C . LEU A 1 83 ? 13.917 -5.501 -4.055 1.00 91.88 83 LEU A C 1
ATOM 630 O O . LEU A 1 83 ? 13.969 -5.381 -5.278 1.00 91.88 83 LEU A O 1
ATOM 634 N N . GLY A 1 84 ? 13.006 -4.891 -3.289 1.00 89.31 84 GLY A N 1
ATOM 635 C CA . GLY A 1 84 ? 11.974 -3.990 -3.779 1.00 89.31 84 GLY A CA 1
ATOM 636 C C . GLY A 1 84 ? 10.788 -4.706 -4.426 1.00 89.31 84 GLY A C 1
ATOM 637 O O . GLY A 1 84 ? 10.925 -5.655 -5.201 1.00 89.31 84 GLY A O 1
ATOM 638 N N . GLU A 1 85 ? 9.591 -4.210 -4.122 1.00 93.81 85 GLU A N 1
ATOM 639 C CA . GLU A 1 85 ? 8.344 -4.736 -4.682 1.00 93.81 85 GLU A CA 1
ATOM 640 C C . GLU A 1 85 ? 7.803 -3.855 -5.822 1.00 93.81 85 GLU A C 1
ATOM 642 O O . GLU A 1 85 ? 7.056 -4.334 -6.667 1.00 93.81 85 GLU A O 1
ATOM 647 N N . GLY A 1 86 ? 8.194 -2.576 -5.886 1.00 94.25 86 GLY A N 1
ATOM 648 C CA . GLY A 1 86 ? 7.755 -1.647 -6.940 1.00 94.25 86 GLY A CA 1
ATOM 649 C C . GLY A 1 86 ? 6.305 -1.173 -6.791 1.00 94.25 86 GLY A C 1
ATOM 650 O O . GLY A 1 86 ? 5.624 -0.938 -7.782 1.00 94.25 86 GLY A O 1
ATOM 651 N N . LYS A 1 87 ? 5.813 -1.044 -5.553 1.00 96.00 87 LYS A N 1
ATOM 652 C CA . LYS A 1 87 ? 4.411 -0.710 -5.260 1.00 96.00 87 LYS A CA 1
ATOM 653 C C . LYS A 1 87 ? 3.937 0.596 -5.907 1.00 96.00 87 LYS A C 1
ATOM 655 O O . LYS A 1 87 ? 2.951 0.574 -6.631 1.00 96.00 87 LYS A O 1
ATOM 660 N N . SER A 1 88 ? 4.659 1.700 -5.705 1.00 95.19 88 SER A N 1
ATOM 661 C CA . SER A 1 88 ? 4.283 3.000 -6.282 1.00 95.19 88 SER A CA 1
ATOM 662 C C . SER A 1 88 ? 4.409 3.018 -7.807 1.00 95.19 88 SER A C 1
ATOM 664 O O . SER A 1 88 ? 3.623 3.669 -8.492 1.00 95.19 88 SER A O 1
ATOM 666 N N . THR A 1 89 ? 5.333 2.225 -8.360 1.00 95.19 89 THR A N 1
ATOM 667 C CA . THR A 1 89 ? 5.428 1.974 -9.804 1.00 95.19 89 THR A CA 1
ATOM 668 C C . THR A 1 89 ? 4.163 1.280 -10.322 1.00 95.19 89 THR A C 1
ATOM 670 O O . THR A 1 89 ? 3.647 1.678 -11.366 1.00 95.19 89 THR A O 1
ATOM 673 N N . THR A 1 90 ? 3.599 0.327 -9.567 1.00 97.44 90 THR A N 1
ATOM 674 C CA . THR A 1 90 ? 2.305 -0.302 -9.884 1.00 97.44 90 THR A CA 1
ATOM 675 C C . THR A 1 90 ? 1.146 0.681 -9.792 1.00 97.44 90 THR A C 1
ATOM 677 O O . THR A 1 90 ? 0.307 0.674 -10.690 1.00 97.44 90 THR A O 1
ATOM 680 N N . THR A 1 91 ? 1.104 1.535 -8.764 1.00 96.25 91 THR A N 1
ATOM 681 C CA . THR A 1 91 ? 0.075 2.577 -8.604 1.00 96.25 91 THR A CA 1
ATOM 682 C C . THR A 1 91 ? 0.009 3.452 -9.859 1.00 96.25 91 THR A C 1
ATOM 684 O O . THR A 1 91 ? -1.022 3.509 -10.531 1.00 96.25 91 THR A O 1
ATOM 687 N N . VAL A 1 92 ? 1.147 4.028 -10.263 1.00 93.44 92 VAL A N 1
ATOM 688 C CA . VAL A 1 92 ? 1.241 4.888 -11.454 1.00 93.44 92 VAL A CA 1
ATOM 689 C C . VAL A 1 92 ? 0.980 4.105 -12.744 1.00 93.44 92 VAL A C 1
ATOM 691 O O . VAL A 1 92 ? 0.252 4.582 -13.615 1.00 93.44 92 VAL A O 1
ATOM 694 N N . GLY A 1 93 ? 1.534 2.897 -12.878 1.00 94.25 93 GLY A N 1
ATOM 695 C CA . GLY A 1 93 ? 1.357 2.055 -14.063 1.00 94.25 93 GLY A CA 1
ATOM 696 C C . GLY A 1 93 ? -0.100 1.648 -14.295 1.00 94.25 93 GLY A C 1
ATOM 697 O O . GLY A 1 93 ? -0.592 1.729 -15.420 1.00 94.25 93 GLY A O 1
ATOM 698 N N . LEU A 1 94 ? -0.818 1.268 -13.234 1.00 95.50 94 LEU A N 1
ATOM 699 C CA . LEU A 1 94 ? -2.249 0.963 -13.282 1.00 95.50 94 LEU A CA 1
ATOM 700 C C . LEU A 1 94 ? -3.064 2.181 -13.710 1.00 95.50 94 LEU A C 1
ATOM 702 O O . LEU A 1 94 ? -3.950 2.088 -14.553 1.00 95.50 94 LEU A O 1
ATOM 706 N N . CYS A 1 95 ? -2.744 3.332 -13.147 1.00 93.19 95 CYS A N 1
ATOM 707 C CA . CYS A 1 95 ? -3.384 4.585 -13.486 1.00 93.19 95 CYS A CA 1
ATOM 708 C C . CYS A 1 95 ? -3.191 4.962 -14.963 1.00 93.19 95 CYS A C 1
ATOM 710 O O . CYS A 1 95 ? -4.155 5.258 -15.671 1.00 93.19 95 CYS A O 1
ATOM 712 N N . GLN A 1 96 ? -1.973 4.818 -15.485 1.00 90.50 96 GLN A N 1
ATOM 713 C CA . GLN A 1 96 ? -1.719 4.956 -16.919 1.00 90.50 96 GLN A CA 1
ATOM 714 C C . GLN A 1 96 ? -2.512 3.933 -17.747 1.00 90.50 96 GLN A C 1
ATOM 716 O O . GLN A 1 96 ? -3.029 4.288 -18.801 1.00 90.50 96 GLN A O 1
ATOM 721 N N . ALA A 1 97 ? -2.639 2.683 -17.294 1.00 92.81 97 ALA A N 1
ATOM 722 C CA . ALA A 1 97 ? -3.435 1.665 -17.977 1.00 92.81 97 ALA A CA 1
ATOM 723 C C . ALA A 1 97 ? -4.924 2.045 -18.054 1.00 92.81 97 ALA A C 1
ATOM 725 O O . ALA A 1 97 ? -5.520 2.027 -19.132 1.00 92.81 97 ALA A O 1
ATOM 726 N N . LEU A 1 98 ? -5.507 2.438 -16.919 1.00 92.50 98 LEU A N 1
ATOM 727 C CA . LEU A 1 98 ? -6.906 2.845 -16.801 1.00 92.50 98 LEU A CA 1
ATOM 728 C C . LEU A 1 98 ? -7.217 4.051 -17.697 1.00 92.50 98 LEU A C 1
ATOM 730 O O . LEU A 1 98 ? -8.153 3.992 -18.493 1.00 92.50 98 LEU A O 1
ATOM 734 N N . GLY A 1 99 ? -6.403 5.106 -17.615 1.00 88.81 99 GLY A N 1
ATOM 735 C CA . GLY A 1 99 ? -6.584 6.323 -18.408 1.00 88.81 99 GLY A CA 1
ATOM 736 C C . GLY A 1 99 ? -6.295 6.123 -19.893 1.00 88.81 99 GLY A C 1
ATOM 737 O O . GLY A 1 99 ? -7.165 6.318 -20.738 1.00 88.81 99 GLY A O 1
ATOM 738 N N . ALA A 1 100 ? -5.071 5.713 -20.228 1.00 86.44 100 ALA A N 1
ATOM 739 C CA . ALA A 1 100 ? -4.588 5.720 -21.608 1.00 86.44 100 ALA A CA 1
ATOM 740 C C . ALA A 1 100 ? -5.110 4.559 -22.467 1.00 86.44 100 ALA A C 1
ATOM 742 O O . ALA A 1 100 ? -5.189 4.700 -23.689 1.00 86.44 100 ALA A O 1
ATOM 743 N N . PHE A 1 101 ? -5.429 3.411 -21.857 1.00 90.12 101 PHE A N 1
ATOM 744 C CA . PHE A 1 101 ? -5.721 2.171 -22.590 1.00 90.12 101 PHE A CA 1
ATOM 745 C C . PHE A 1 101 ? -7.134 1.631 -22.361 1.00 90.12 101 PHE A C 1
ATOM 747 O O . PHE A 1 101 ? -7.630 0.899 -23.216 1.00 90.12 101 PHE A O 1
ATOM 754 N N . LEU A 1 102 ? -7.790 1.991 -21.253 1.00 90.69 102 LEU A N 1
ATOM 755 C CA . LEU A 1 102 ? -9.130 1.503 -20.902 1.00 90.69 102 LEU A CA 1
ATOM 756 C C . LEU A 1 102 ? -10.206 2.602 -20.891 1.00 90.69 102 LEU A C 1
ATOM 758 O O . LEU A 1 102 ? -11.351 2.317 -20.536 1.00 90.69 102 LEU A O 1
ATOM 762 N N . ASP A 1 103 ? -9.850 3.829 -21.296 1.00 89.62 103 ASP A N 1
ATOM 763 C CA . ASP A 1 103 ? -10.743 4.998 -21.385 1.00 89.62 103 ASP A CA 1
ATOM 764 C C . ASP A 1 103 ? -11.509 5.254 -20.072 1.00 89.62 103 ASP A C 1
ATOM 766 O O . ASP A 1 103 ? -12.704 5.554 -20.052 1.00 89.62 103 ASP A O 1
ATOM 770 N N . LYS A 1 104 ? -10.819 5.077 -18.938 1.00 89.88 104 LYS A N 1
ATOM 771 C CA . LYS A 1 104 ? -11.356 5.338 -17.600 1.00 89.88 104 LYS A CA 1
ATOM 772 C C . LYS A 1 104 ? -10.840 6.662 -17.073 1.00 89.88 104 LYS A C 1
ATOM 774 O O . LYS A 1 104 ? -9.650 6.957 -17.150 1.00 89.88 104 LYS A O 1
ATOM 779 N N . LYS A 1 105 ? -11.721 7.439 -16.446 1.00 87.75 105 LYS A N 1
ATOM 780 C CA . LYS A 1 105 ? -11.305 8.655 -15.750 1.00 87.75 105 LYS A CA 1
ATOM 781 C C . LYS A 1 105 ? -10.534 8.276 -14.488 1.00 87.75 105 LYS A C 1
ATOM 783 O O . LYS A 1 105 ? -11.071 7.590 -13.624 1.00 87.75 105 LYS A O 1
ATOM 788 N N . THR A 1 106 ? -9.286 8.715 -14.380 1.00 83.94 106 THR A N 1
ATOM 789 C CA . THR A 1 106 ? -8.426 8.468 -13.218 1.00 83.94 106 THR A CA 1
ATOM 790 C C . THR A 1 106 ? -7.605 9.706 -12.872 1.00 83.94 106 THR A C 1
ATOM 792 O O . THR A 1 106 ? -7.395 10.570 -13.722 1.00 83.94 106 THR A O 1
ATOM 795 N N . LEU A 1 107 ? -7.204 9.823 -11.605 1.00 67.88 107 LEU A N 1
ATOM 796 C CA . LEU A 1 107 ? -6.545 11.011 -11.050 1.00 67.88 107 LEU A CA 1
ATOM 797 C C . LEU A 1 107 ? -5.078 10.843 -10.703 1.00 67.88 107 LEU A C 1
ATOM 799 O O . LEU A 1 107 ? -4.479 11.755 -10.136 1.00 67.88 107 LEU A O 1
ATOM 803 N N . GLU A 1 108 ? -4.494 9.723 -11.093 1.00 52.47 108 GLU A N 1
ATOM 804 C CA . GLU A 1 108 ? -3.052 9.564 -11.113 1.00 52.47 108 GLU A CA 1
ATOM 805 C C . GLU A 1 108 ? -2.681 9.154 -12.542 1.00 52.47 108 GLU A C 1
ATOM 807 O O . GLU A 1 108 ? -3.427 8.438 -13.202 1.00 52.47 108 GLU A O 1
ATOM 812 N N . GLY A 1 109 ? -1.593 9.681 -13.098 1.00 54.28 109 GLY A N 1
ATOM 813 C CA . GLY A 1 109 ? -1.119 9.301 -14.433 1.00 54.28 109 GLY A CA 1
ATOM 814 C C . GLY A 1 109 ? -1.350 10.310 -15.560 1.00 54.28 109 GLY A C 1
ATOM 815 O O . GLY A 1 109 ? -0.707 10.154 -16.596 1.00 54.28 109 GLY A O 1
ATOM 816 N N . THR A 1 110 ? -2.146 11.377 -15.381 1.00 57.91 110 THR A N 1
ATOM 817 C CA . THR A 1 110 ? -2.061 12.613 -16.210 1.00 57.91 110 THR A CA 1
ATOM 818 C C . THR A 1 110 ? -2.570 13.877 -15.483 1.00 57.91 110 THR A C 1
ATOM 820 O O . THR A 1 110 ? -2.249 14.972 -15.914 1.00 57.91 110 THR A O 1
ATOM 823 N N . PRO A 1 111 ? -3.257 13.764 -14.337 1.00 59.78 111 PRO A N 1
ATOM 824 C CA . PRO A 1 111 ? -3.023 14.546 -13.102 1.00 59.78 111 PRO A CA 1
ATOM 825 C C . PRO A 1 111 ? -2.464 13.640 -11.996 1.00 59.78 111 PRO A C 1
ATOM 827 O O . PRO A 1 111 ? -2.584 12.432 -12.128 1.00 59.78 111 PRO A O 1
ATOM 830 N N . VAL A 1 112 ? -1.868 14.180 -10.922 1.00 79.81 112 VAL A N 1
ATOM 831 C CA . VAL A 1 112 ? -1.531 13.431 -9.686 1.00 79.81 112 VAL A CA 1
ATOM 832 C C . VAL A 1 112 ? -1.763 14.339 -8.479 1.00 79.81 112 VAL A C 1
ATOM 834 O O . VAL A 1 112 ? -1.229 15.451 -8.435 1.00 79.81 112 VAL A O 1
ATOM 837 N N . LEU A 1 113 ? -2.519 13.878 -7.479 1.00 89.81 113 LEU A N 1
ATOM 838 C CA . LEU A 1 113 ? -2.640 14.573 -6.194 1.00 89.81 113 LEU A CA 1
ATOM 839 C C . LEU A 1 113 ? -1.599 14.050 -5.199 1.00 89.81 113 LEU A C 1
ATOM 841 O O . LEU A 1 113 ? -1.811 13.058 -4.512 1.00 89.81 113 LEU A O 1
ATOM 845 N N . VAL A 1 114 ? -0.481 14.763 -5.069 1.00 92.75 114 VAL A N 1
ATOM 846 C CA . VAL A 1 114 ? 0.529 14.475 -4.039 1.00 92.75 114 VAL A CA 1
ATOM 847 C C . VAL A 1 114 ? 0.245 15.331 -2.804 1.00 92.75 114 VAL A C 1
ATOM 849 O O . VAL A 1 114 ? 0.526 16.531 -2.797 1.00 92.75 114 VAL A O 1
ATOM 852 N N . HIS A 1 115 ? -0.328 14.736 -1.752 1.00 95.31 115 HIS A N 1
ATOM 853 C CA . HIS A 1 115 ? -0.704 15.476 -0.545 1.00 95.31 115 HIS A CA 1
ATOM 854 C C . HIS A 1 115 ? -0.529 14.675 0.755 1.00 95.31 115 HIS A C 1
ATOM 856 O O . HIS A 1 115 ? -1.283 13.742 1.041 1.00 95.31 115 HIS A O 1
ATOM 862 N N . ALA A 1 116 ? 0.390 15.160 1.599 1.00 92.12 116 ALA A N 1
ATOM 863 C CA . ALA A 1 116 ? 0.841 14.545 2.850 1.00 92.12 116 ALA A CA 1
ATOM 864 C C . ALA A 1 116 ? 1.523 13.173 2.671 1.00 92.12 116 ALA A C 1
ATOM 866 O O . ALA A 1 116 ? 1.349 12.484 1.673 1.00 92.12 116 ALA A O 1
ATOM 867 N N . GLY A 1 117 ? 2.325 12.788 3.663 1.00 89.06 117 GLY A N 1
ATOM 868 C CA . GLY A 1 117 ? 3.071 11.529 3.670 1.00 89.06 117 GLY A CA 1
ATOM 869 C C . GLY A 1 117 ? 3.544 11.194 5.083 1.00 89.06 117 GLY A C 1
ATOM 870 O O . GLY A 1 117 ? 4.723 11.372 5.384 1.00 89.06 117 GLY A O 1
ATOM 871 N N . PRO A 1 118 ? 2.637 10.801 5.995 1.00 93.06 118 PRO A N 1
ATOM 872 C CA . PRO A 1 118 ? 3.020 10.424 7.347 1.00 93.06 118 PRO A CA 1
ATOM 873 C C . PRO A 1 118 ? 3.794 9.103 7.329 1.00 93.06 118 PRO A C 1
ATOM 875 O O . PRO A 1 118 ? 3.618 8.280 6.429 1.00 93.06 118 PRO A O 1
ATOM 878 N N . PHE A 1 119 ? 4.604 8.848 8.357 1.00 90.56 119 PHE A N 1
ATOM 879 C CA . PHE A 1 119 ? 5.235 7.540 8.492 1.00 90.56 119 PHE A CA 1
ATOM 880 C C . PHE A 1 119 ? 4.195 6.417 8.602 1.00 90.56 119 PHE A C 1
ATOM 882 O O . PHE A 1 119 ? 3.136 6.586 9.202 1.00 90.56 119 PHE A O 1
ATOM 889 N N . ALA A 1 120 ? 4.528 5.240 8.076 1.00 89.88 120 ALA A N 1
ATOM 890 C CA . ALA A 1 120 ? 3.688 4.047 8.178 1.00 89.88 120 ALA A CA 1
ATOM 891 C C . ALA A 1 120 ? 3.934 3.234 9.463 1.00 89.88 120 ALA A C 1
ATOM 893 O O . ALA A 1 120 ? 3.257 2.239 9.698 1.00 89.88 120 ALA A O 1
ATOM 894 N N . ASN A 1 121 ? 4.889 3.633 10.313 1.00 86.62 121 ASN A N 1
ATOM 895 C CA . ASN A 1 121 ? 5.168 2.979 11.597 1.00 86.62 121 ASN A CA 1
ATOM 896 C C . ASN A 1 121 ? 4.349 3.608 12.742 1.00 86.62 121 ASN A C 1
ATOM 898 O O . ASN A 1 121 ? 3.391 3.000 13.209 1.00 86.62 121 ASN A O 1
ATOM 902 N N . ILE A 1 122 ? 4.675 4.833 13.150 1.00 91.94 122 ILE A N 1
ATOM 903 C CA . ILE A 1 122 ? 4.044 5.586 14.245 1.00 91.94 122 ILE A CA 1
ATOM 904 C C . ILE A 1 122 ? 2.809 6.383 13.797 1.00 91.94 122 ILE A C 1
ATOM 906 O O . ILE A 1 122 ? 2.196 7.084 14.597 1.00 91.94 122 ILE A O 1
ATOM 910 N N . ALA A 1 123 ? 2.455 6.293 12.517 1.00 95.12 123 ALA A N 1
ATOM 911 C CA . ALA A 1 123 ? 1.221 6.812 11.949 1.00 95.12 123 ALA A CA 1
ATOM 912 C C . ALA A 1 123 ? 0.710 5.849 10.859 1.00 95.12 123 ALA A C 1
ATOM 914 O O . ALA A 1 123 ? 1.226 4.738 10.689 1.00 95.12 123 ALA A O 1
ATOM 915 N N . HIS A 1 124 ? -0.345 6.250 10.149 1.00 95.94 124 HIS A N 1
ATOM 916 C CA . HIS A 1 124 ? -1.074 5.364 9.242 1.00 95.94 124 HIS A CA 1
ATOM 917 C C . HIS A 1 124 ? -0.430 5.165 7.864 1.00 95.94 124 HIS A C 1
ATOM 919 O O . HIS A 1 124 ? -0.826 4.244 7.162 1.00 95.94 124 HIS A O 1
ATOM 925 N N . GLY A 1 125 ? 0.544 5.989 7.458 1.00 95.50 125 GLY A N 1
ATOM 926 C CA . GLY A 1 125 ? 1.275 5.766 6.204 1.00 95.50 125 GLY A CA 1
ATOM 927 C C . GLY A 1 125 ? 0.467 5.941 4.918 1.00 95.50 125 GLY A C 1
ATOM 928 O O . GLY A 1 125 ? 0.700 5.197 3.974 1.00 95.50 125 GLY A O 1
ATOM 929 N N . ASN A 1 126 ? -0.489 6.874 4.881 1.00 96.69 126 ASN A N 1
ATOM 930 C CA . ASN A 1 126 ? -1.367 7.099 3.723 1.00 96.69 126 ASN A CA 1
ATOM 931 C C . ASN A 1 126 ? -1.404 8.589 3.355 1.00 96.69 126 ASN A C 1
ATOM 933 O O . ASN A 1 126 ? -1.254 9.431 4.245 1.00 96.69 126 ASN A O 1
ATOM 937 N N . SER A 1 127 ? -1.702 8.901 2.091 1.00 95.75 127 SER A N 1
ATOM 938 C CA . SER A 1 127 ? -2.074 10.252 1.635 1.00 95.75 127 SER A CA 1
ATOM 939 C C . SER A 1 127 ? -3.287 10.803 2.400 1.00 95.75 127 SER A C 1
ATOM 941 O O . SER A 1 127 ? -3.997 10.064 3.100 1.00 95.75 127 SER A O 1
ATOM 943 N N . SER A 1 128 ? -3.542 12.108 2.279 1.00 97.12 128 SER A N 1
ATOM 944 C CA . SER A 1 128 ? -4.647 12.750 2.995 1.00 97.12 128 SER A CA 1
ATOM 945 C C . SER A 1 128 ? -6.028 12.269 2.541 1.00 97.12 128 SER A C 1
ATOM 947 O O . SER A 1 128 ? -6.298 12.091 1.359 1.00 97.12 128 SER A O 1
ATOM 949 N N . ILE A 1 129 ? -6.951 12.178 3.504 1.00 97.69 129 ILE A N 1
ATOM 950 C CA . ILE A 1 129 ? -8.378 11.927 3.245 1.00 97.69 129 ILE A CA 1
ATOM 951 C C . ILE A 1 129 ? -8.964 12.972 2.286 1.00 97.69 129 ILE A C 1
ATOM 953 O O . ILE A 1 129 ? -9.801 12.653 1.451 1.00 97.69 129 ILE A O 1
ATOM 957 N N . VAL A 1 130 ? -8.539 14.230 2.420 1.00 96.69 130 VAL A N 1
ATOM 958 C CA . VAL A 1 130 ? -9.046 15.339 1.606 1.00 96.69 130 VAL A CA 1
ATOM 959 C C . VAL A 1 130 ? -8.696 15.150 0.131 1.00 96.69 130 VAL A C 1
ATOM 961 O O . VAL A 1 130 ? -9.559 15.368 -0.715 1.00 96.69 130 VAL A O 1
ATOM 964 N N . ALA A 1 131 ? -7.471 14.709 -0.177 1.00 95.38 131 ALA A N 1
ATOM 965 C CA . ALA A 1 131 ? -7.067 14.452 -1.554 1.00 95.38 131 ALA A CA 1
ATOM 966 C C . ALA A 1 131 ? -7.917 13.340 -2.174 1.00 95.38 131 ALA A C 1
ATOM 968 O O . ALA A 1 131 ? -8.456 13.542 -3.257 1.00 95.38 131 ALA A O 1
ATOM 969 N N . ASP A 1 132 ? -8.124 12.226 -1.466 1.00 95.94 132 ASP A N 1
ATOM 970 C CA . ASP A 1 132 ? -8.927 11.126 -2.011 1.00 95.94 132 ASP A CA 1
ATOM 971 C C . ASP A 1 132 ? -10.406 11.501 -2.148 1.00 95.94 132 ASP A C 1
ATOM 973 O O . ASP A 1 132 ? -11.039 11.118 -3.124 1.00 95.94 132 ASP A O 1
ATOM 977 N N . LYS A 1 133 ? -10.969 12.282 -1.213 1.00 96.31 133 LYS A N 1
ATOM 978 C CA . LYS A 1 133 ? -12.357 12.767 -1.314 1.00 96.31 133 LYS A CA 1
ATOM 979 C C . LYS A 1 133 ? -12.552 13.663 -2.532 1.00 96.31 133 LYS A C 1
ATOM 981 O O . LYS A 1 133 ? -13.484 13.442 -3.298 1.00 96.31 133 LYS A O 1
ATOM 986 N N . ILE A 1 134 ? -11.662 14.639 -2.734 1.00 94.88 134 ILE A N 1
ATOM 987 C CA . ILE A 1 134 ? -11.673 15.478 -3.942 1.00 94.88 134 ILE A CA 1
ATOM 988 C C . ILE A 1 134 ? -11.538 14.582 -5.169 1.00 94.88 134 ILE A C 1
ATOM 990 O O . ILE A 1 134 ? -12.272 14.740 -6.143 1.00 94.88 134 ILE A O 1
ATOM 994 N N . ALA A 1 135 ? -10.632 13.608 -5.102 1.00 94.94 135 ALA A N 1
ATOM 995 C CA . ALA A 1 135 ? -10.347 12.752 -6.225 1.00 94.94 135 ALA A CA 1
ATOM 996 C C . ALA A 1 135 ? -11.556 11.909 -6.645 1.00 94.94 135 ALA A C 1
ATOM 998 O O . ALA A 1 135 ? -11.923 11.879 -7.820 1.00 94.94 135 ALA A O 1
ATOM 999 N N . LEU A 1 136 ? -12.216 11.275 -5.681 1.00 95.75 136 LEU A N 1
ATOM 1000 C CA . LEU A 1 136 ? -13.369 10.411 -5.917 1.00 95.75 136 LEU A CA 1
ATOM 1001 C C . LEU A 1 136 ? -14.528 11.173 -6.556 1.00 95.75 136 LEU A C 1
ATOM 1003 O O . LEU A 1 136 ? -15.154 10.659 -7.485 1.00 95.75 136 LEU A O 1
ATOM 1007 N N . LYS A 1 137 ? -14.749 12.417 -6.122 1.00 94.75 137 LYS A N 1
ATOM 1008 C CA . LYS A 1 137 ? -15.745 13.321 -6.706 1.00 94.75 137 LYS A CA 1
ATOM 1009 C C . LYS A 1 137 ? -15.385 13.743 -8.126 1.00 94.75 137 LYS A C 1
ATOM 1011 O O . LYS A 1 137 ? -16.227 13.710 -9.018 1.00 94.75 137 LYS A O 1
ATOM 1016 N N . LEU A 1 138 ? -14.124 14.103 -8.357 1.00 92.50 138 LEU A N 1
ATOM 1017 C CA . LEU A 1 138 ? -13.657 14.553 -9.666 1.00 92.50 138 LEU A CA 1
ATOM 1018 C C . LEU A 1 138 ? -13.681 13.437 -10.714 1.00 92.50 138 LEU A C 1
ATOM 1020 O O . LEU A 1 138 ? -14.056 13.705 -11.859 1.00 92.50 138 LEU A O 1
ATOM 1024 N N . VAL A 1 139 ? -13.300 12.200 -10.371 1.00 91.94 139 VAL A N 1
ATOM 1025 C CA . VAL A 1 139 ? -13.427 11.074 -11.317 1.00 91.94 139 VAL A CA 1
ATOM 1026 C C . VAL A 1 139 ? -14.886 10.684 -11.544 1.00 91.94 139 VAL A C 1
ATOM 1028 O O . VAL A 1 139 ? -15.231 10.319 -12.666 1.00 91.94 139 VAL A O 1
ATOM 1031 N N . GLY A 1 140 ? -15.733 10.815 -10.520 1.00 92.38 140 GLY A N 1
ATOM 1032 C CA . GLY A 1 140 ? -17.155 10.502 -10.583 1.00 92.38 140 GLY A CA 1
ATOM 1033 C C . GLY A 1 140 ? -17.456 9.031 -10.910 1.00 92.38 140 GLY A C 1
ATOM 1034 O O . GLY A 1 140 ? -16.553 8.186 -10.947 1.00 92.38 140 GLY A O 1
ATOM 1035 N N . PRO A 1 141 ? -18.732 8.698 -11.173 1.00 93.75 141 PRO A N 1
ATOM 1036 C CA . PRO A 1 141 ? -19.170 7.322 -11.393 1.00 93.75 141 PRO A CA 1
ATOM 1037 C C . PRO A 1 141 ? -18.460 6.652 -12.572 1.00 93.75 141 PRO A C 1
ATOM 1039 O O . PRO A 1 141 ? -18.365 7.214 -13.661 1.00 93.75 141 PRO A O 1
ATOM 1042 N N . GLY A 1 142 ? -17.973 5.427 -12.357 1.00 91.31 142 GLY A N 1
ATOM 1043 C CA . GLY A 1 142 ? -17.215 4.662 -13.355 1.00 91.31 142 GLY A CA 1
ATOM 1044 C C . GLY A 1 142 ? -15.751 5.095 -13.522 1.00 91.31 142 GLY A C 1
ATOM 1045 O O . GLY A 1 142 ? -15.002 4.428 -14.240 1.00 91.31 142 GLY A O 1
ATOM 1046 N N . GLY A 1 143 ? -15.334 6.177 -12.858 1.00 94.12 143 GLY A N 1
ATOM 1047 C CA . GLY A 1 143 ? -13.939 6.570 -12.714 1.00 94.12 143 GLY A CA 1
ATOM 1048 C C . GLY A 1 143 ? -13.232 5.834 -11.571 1.00 94.12 143 GLY A C 1
ATOM 1049 O O . GLY A 1 143 ? -13.864 5.132 -10.785 1.00 94.12 143 GLY A O 1
ATOM 1050 N N . PHE A 1 144 ? -11.911 5.985 -11.486 1.00 95.50 144 PHE A N 1
ATOM 1051 C CA . PHE A 1 144 ? -11.051 5.268 -10.543 1.00 95.50 144 PHE A CA 1
ATOM 1052 C C . PHE A 1 144 ? -10.076 6.209 -9.838 1.00 95.50 144 PHE A C 1
ATOM 1054 O O . PHE A 1 144 ? -9.258 6.876 -10.476 1.00 95.50 144 PHE A O 1
ATOM 1061 N N . VAL A 1 145 ? -10.097 6.175 -8.511 1.00 96.44 145 VAL A N 1
ATOM 1062 C CA . VAL A 1 145 ? -9.016 6.665 -7.659 1.00 96.44 145 VAL A CA 1
ATOM 1063 C C . VAL A 1 145 ? -8.203 5.466 -7.211 1.00 96.44 145 VAL A C 1
ATOM 1065 O O . VAL A 1 145 ? -8.678 4.628 -6.443 1.00 96.44 145 VAL A O 1
ATOM 1068 N N . VAL A 1 146 ? -6.976 5.392 -7.710 1.00 96.94 146 VAL A N 1
ATOM 1069 C CA . VAL A 1 146 ? -5.956 4.490 -7.188 1.00 96.94 146 VAL A CA 1
ATOM 1070 C C . VAL A 1 146 ? -5.185 5.282 -6.138 1.00 96.94 146 VAL A C 1
ATOM 1072 O O . VAL A 1 146 ? -4.897 6.450 -6.345 1.00 96.94 146 VAL A O 1
ATOM 1075 N N . THR A 1 147 ? -4.940 4.688 -4.980 1.00 96.69 147 THR A N 1
ATOM 1076 C CA . THR A 1 147 ? -4.110 5.253 -3.911 1.00 96.69 147 THR A CA 1
ATOM 1077 C C . THR A 1 147 ? -3.232 4.146 -3.349 1.00 96.69 147 THR A C 1
ATOM 1079 O O . THR A 1 147 ? -3.421 2.977 -3.676 1.00 96.69 147 THR A O 1
ATOM 1082 N N . GLU A 1 148 ? -2.304 4.462 -2.457 1.00 95.81 148 GLU A N 1
ATOM 1083 C CA . GLU A 1 148 ? -1.430 3.466 -1.846 1.00 95.81 148 GLU A CA 1
ATOM 1084 C C . GLU A 1 148 ? -1.306 3.624 -0.334 1.00 95.81 148 GLU A C 1
ATOM 1086 O O . GLU A 1 148 ? -1.600 4.672 0.247 1.00 95.81 148 GLU A O 1
ATOM 1091 N N . ALA A 1 149 ? -0.847 2.548 0.301 1.00 95.94 149 ALA A N 1
ATOM 1092 C CA . ALA A 1 149 ? -0.560 2.509 1.725 1.00 95.94 149 ALA A CA 1
ATOM 1093 C C . ALA A 1 149 ? 0.883 2.051 1.972 1.00 95.94 149 ALA A C 1
ATOM 1095 O O . ALA A 1 149 ? 1.356 1.094 1.356 1.00 95.94 149 ALA A O 1
ATOM 1096 N N . GLY A 1 150 ? 1.608 2.731 2.862 1.00 94.38 150 GLY A N 1
ATOM 1097 C CA . GLY A 1 150 ? 3.030 2.487 3.137 1.00 94.38 150 GLY A CA 1
ATOM 1098 C C . GLY A 1 150 ? 3.335 1.094 3.715 1.00 94.38 150 GLY A C 1
ATOM 1099 O O . GLY A 1 150 ? 2.500 0.492 4.370 1.00 94.38 150 GLY A O 1
ATOM 1100 N N . PHE A 1 151 ? 4.556 0.586 3.504 1.00 95.56 151 PHE A N 1
ATOM 1101 C CA . PHE A 1 151 ? 4.967 -0.791 3.866 1.00 95.56 151 PHE A CA 1
ATOM 1102 C C . PHE A 1 151 ? 4.111 -1.903 3.217 1.00 95.56 151 PHE A C 1
ATOM 1104 O O . PHE A 1 151 ? 3.580 -1.704 2.124 1.00 95.56 151 PHE A O 1
ATOM 1111 N N . GLY A 1 152 ? 4.076 -3.094 3.824 1.00 96.81 152 GLY A N 1
ATOM 1112 C CA . GLY A 1 152 ? 3.243 -4.216 3.397 1.00 96.81 152 GLY A CA 1
ATOM 1113 C C . GLY A 1 152 ? 1.791 -4.072 3.855 1.00 96.81 152 GLY A C 1
ATOM 1114 O O . GLY A 1 152 ? 1.454 -3.182 4.644 1.00 96.81 152 GLY A O 1
ATOM 1115 N N . ALA A 1 153 ? 0.917 -4.951 3.364 1.00 98.31 153 ALA A N 1
ATOM 1116 C CA . ALA A 1 153 ? -0.514 -4.913 3.663 1.00 98.31 153 ALA A CA 1
ATOM 1117 C C . ALA A 1 153 ? -0.838 -5.172 5.150 1.00 98.31 153 ALA A C 1
ATOM 1119 O O . ALA A 1 153 ? -1.868 -4.711 5.642 1.00 98.31 153 ALA A O 1
ATOM 1120 N N . ASP A 1 154 ? 0.064 -5.826 5.886 1.00 97.81 154 ASP A N 1
ATOM 1121 C CA . ASP A 1 154 ? -0.010 -6.033 7.336 1.00 97.81 154 ASP A CA 1
ATOM 1122 C C . ASP A 1 154 ? 0.086 -4.735 8.151 1.00 97.81 154 ASP A C 1
ATOM 1124 O O . ASP A 1 154 ? -0.367 -4.689 9.293 1.00 97.81 154 ASP A O 1
ATOM 1128 N N . ILE A 1 155 ? 0.656 -3.674 7.573 1.00 97.69 155 ILE A N 1
ATOM 1129 C CA . ILE A 1 155 ? 0.785 -2.373 8.234 1.00 97.69 155 ILE A CA 1
ATOM 1130 C C . ILE A 1 155 ? 0.002 -1.305 7.477 1.00 97.69 155 ILE A C 1
ATOM 1132 O O . ILE A 1 155 ? -0.915 -0.707 8.031 1.00 97.69 155 ILE A O 1
ATOM 1136 N N . GLY A 1 156 ? 0.353 -1.044 6.218 1.00 97.62 156 GLY A N 1
ATOM 1137 C CA . GLY A 1 156 ? -0.244 0.041 5.444 1.00 97.62 156 GLY A CA 1
ATOM 1138 C C . GLY A 1 156 ? -1.721 -0.184 5.203 1.00 97.62 156 GLY A C 1
ATOM 1139 O O . GLY A 1 156 ? -2.546 0.634 5.598 1.00 97.62 156 GLY A O 1
ATOM 1140 N N . THR A 1 157 ? -2.059 -1.304 4.562 1.00 98.38 157 THR A N 1
ATOM 1141 C CA . THR A 1 157 ? -3.447 -1.618 4.209 1.00 98.38 157 THR A CA 1
ATOM 1142 C C . THR A 1 157 ? -4.301 -1.836 5.459 1.00 98.38 157 THR A C 1
ATOM 1144 O O . THR A 1 157 ? -5.421 -1.343 5.509 1.00 98.38 157 THR A O 1
ATOM 1147 N N . GLU A 1 158 ? -3.772 -2.478 6.505 1.00 98.50 158 GLU A N 1
ATOM 1148 C CA . GLU A 1 158 ? -4.437 -2.582 7.815 1.00 98.50 158 GLU A CA 1
ATOM 1149 C C . GLU A 1 158 ? -4.838 -1.200 8.359 1.00 98.50 158 GLU A C 1
ATOM 1151 O O . GLU A 1 158 ? -6.016 -0.962 8.634 1.00 98.50 158 GLU A O 1
ATOM 1156 N N . LYS A 1 159 ? -3.899 -0.249 8.418 1.00 98.69 159 LYS A N 1
ATOM 1157 C CA . LYS A 1 159 ? -4.157 1.116 8.907 1.00 98.69 159 LYS A CA 1
ATOM 1158 C C . LYS A 1 159 ? -5.020 1.929 7.950 1.00 98.69 159 LYS A C 1
ATOM 1160 O O . LYS A 1 159 ? -5.827 2.753 8.383 1.00 98.69 159 LYS A O 1
ATOM 1165 N N . PHE A 1 160 ? -4.884 1.705 6.648 1.00 98.62 160 PHE A N 1
ATOM 1166 C CA . PHE A 1 160 ? -5.771 2.278 5.647 1.00 98.62 160 PHE A CA 1
ATOM 1167 C C . PHE A 1 160 ? -7.225 1.882 5.923 1.00 98.62 160 PHE A C 1
ATOM 1169 O O . PHE A 1 160 ? -8.094 2.749 5.950 1.00 98.62 160 PHE A O 1
ATOM 1176 N N . MET A 1 161 ? -7.489 0.606 6.211 1.00 98.50 161 MET A N 1
ATOM 1177 C CA . MET A 1 161 ? -8.833 0.124 6.524 1.00 98.50 161 MET A CA 1
ATOM 1178 C C . MET A 1 161 ? -9.293 0.592 7.914 1.00 98.50 161 MET A C 1
ATOM 1180 O O . MET A 1 161 ? -10.304 1.282 8.032 1.00 98.50 161 MET A O 1
ATOM 1184 N N . ASN A 1 162 ? -8.555 0.272 8.981 1.00 98.50 162 ASN A N 1
ATOM 1185 C CA . ASN A 1 162 ? -9.024 0.484 10.356 1.00 98.50 162 ASN A CA 1
ATOM 1186 C C . ASN A 1 162 ? -8.955 1.936 10.844 1.00 98.50 162 ASN A C 1
ATOM 1188 O O . ASN A 1 162 ? -9.653 2.264 11.807 1.00 98.50 162 ASN A O 1
ATOM 1192 N N . ILE A 1 163 ? -8.154 2.794 10.199 1.00 98.62 163 ILE A N 1
ATOM 1193 C CA . ILE A 1 163 ? -7.990 4.208 10.569 1.00 98.62 163 ILE A CA 1
ATOM 1194 C C . ILE A 1 163 ? -8.539 5.111 9.463 1.00 98.62 163 ILE A C 1
ATOM 1196 O O . ILE A 1 163 ? -9.508 5.834 9.685 1.00 98.62 163 ILE A O 1
ATOM 1200 N N . LYS A 1 164 ? -7.953 5.075 8.259 1.00 98.56 164 LYS A N 1
ATOM 1201 C CA . LYS A 1 164 ? -8.284 6.046 7.201 1.00 98.56 164 LYS A CA 1
ATOM 1202 C C . LYS A 1 164 ? -9.709 5.868 6.669 1.00 98.56 164 LYS A 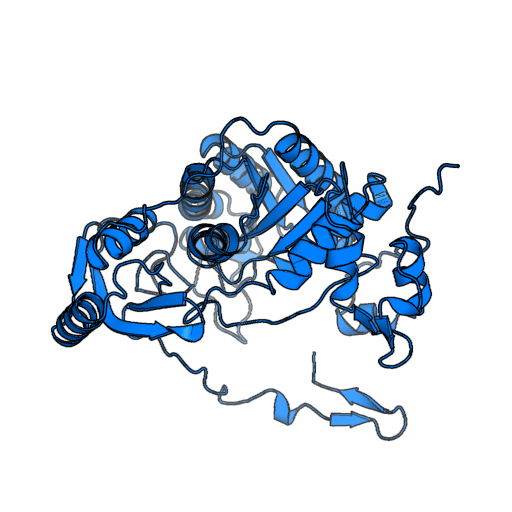C 1
ATOM 1204 O O . LYS A 1 164 ? -10.459 6.842 6.641 1.00 98.56 164 LYS A O 1
ATOM 1209 N N . CYS A 1 165 ? -10.115 4.658 6.289 1.00 98.56 165 CYS A N 1
ATOM 1210 C CA . CYS A 1 165 ? -11.479 4.374 5.822 1.00 98.56 165 CYS A CA 1
ATOM 1211 C C . CYS A 1 165 ? -12.501 4.625 6.933 1.00 98.56 165 CYS A C 1
ATOM 1213 O O . CYS A 1 165 ? -13.521 5.269 6.703 1.00 98.56 165 CYS A O 1
ATOM 1215 N N . ARG A 1 166 ? -12.174 4.225 8.169 1.00 97.81 166 ARG A N 1
ATOM 1216 C CA . ARG A 1 166 ? -13.023 4.474 9.338 1.00 97.81 166 ARG A CA 1
ATOM 1217 C C . ARG A 1 166 ? -13.302 5.962 9.571 1.00 97.81 166 ARG A C 1
ATOM 1219 O O . ARG A 1 166 ? -14.453 6.325 9.780 1.00 97.81 166 ARG A O 1
ATOM 1226 N N . TYR A 1 167 ? -12.279 6.817 9.525 1.00 98.31 167 TYR A N 1
ATOM 1227 C CA . TYR A 1 167 ? -12.455 8.260 9.734 1.00 98.31 167 TYR A CA 1
ATOM 1228 C C . TYR A 1 167 ? -13.049 8.987 8.535 1.00 98.31 167 TYR A C 1
ATOM 1230 O O . TYR A 1 167 ? -13.785 9.957 8.694 1.00 98.31 167 TYR A O 1
ATOM 1238 N N . SER A 1 168 ? -12.704 8.553 7.326 1.00 97.62 168 SER A N 1
ATOM 1239 C CA . SER A 1 168 ? -13.158 9.224 6.110 1.00 97.62 168 SER A CA 1
ATOM 1240 C C . SER A 1 168 ? -14.576 8.841 5.700 1.00 97.62 168 SER A C 1
ATOM 1242 O O . SER A 1 168 ? -15.219 9.639 5.013 1.00 97.62 168 SER A O 1
ATOM 1244 N N . GLY A 1 169 ? -15.035 7.649 6.098 1.00 97.50 169 GLY A N 1
ATOM 1245 C CA . GLY A 1 169 ? -16.236 7.001 5.575 1.00 97.50 169 GLY A CA 1
ATOM 1246 C C . GLY A 1 169 ? -16.048 6.400 4.178 1.00 97.50 169 GLY A C 1
ATOM 1247 O O . GLY A 1 169 ? -17.002 5.872 3.617 1.00 97.50 169 GLY A O 1
ATOM 1248 N N . LEU A 1 170 ? -14.842 6.483 3.601 1.00 97.56 170 LEU A N 1
ATOM 1249 C CA . LEU A 1 170 ? -14.561 5.955 2.270 1.00 97.56 170 LEU A CA 1
ATOM 1250 C C . LEU A 1 170 ? -14.487 4.431 2.300 1.00 97.56 170 LEU A C 1
ATOM 1252 O O . LEU A 1 170 ? -13.921 3.837 3.218 1.00 97.56 170 LEU A O 1
ATOM 1256 N N . VAL A 1 171 ? -15.028 3.810 1.256 1.00 97.44 171 VAL A N 1
ATOM 1257 C CA . VAL A 1 171 ? -15.098 2.357 1.116 1.00 97.44 171 VAL A CA 1
ATOM 1258 C C . VAL A 1 171 ? -14.312 1.954 -0.130 1.00 97.44 171 VAL A C 1
ATOM 1260 O O . VAL A 1 171 ? -14.737 2.305 -1.229 1.00 97.44 171 VAL A O 1
ATOM 1263 N N . PRO A 1 172 ? -13.177 1.249 0.003 1.00 97.62 172 PRO A N 1
ATOM 1264 C CA . PRO A 1 172 ? -12.467 0.697 -1.143 1.00 97.62 172 PRO A CA 1
ATOM 1265 C C . PRO A 1 172 ? -13.225 -0.504 -1.718 1.00 97.62 172 PRO A C 1
ATOM 1267 O O . PRO A 1 172 ? -13.698 -1.360 -0.971 1.00 97.62 172 PRO A O 1
ATOM 1270 N N . GLN A 1 173 ? -13.312 -0.598 -3.045 1.00 97.25 173 GLN A N 1
ATOM 1271 C CA . GLN A 1 173 ? -13.923 -1.751 -3.722 1.00 97.25 173 GLN A CA 1
ATOM 1272 C C . GLN A 1 173 ? -12.896 -2.844 -4.042 1.00 97.25 173 GLN A C 1
ATOM 1274 O O . GLN A 1 173 ? -13.238 -4.026 -4.094 1.00 97.25 173 GLN A O 1
ATOM 1279 N N . CYS A 1 174 ? -11.629 -2.466 -4.220 1.00 98.12 174 CYS A N 1
ATOM 1280 C CA . CYS A 1 174 ? -10.538 -3.383 -4.525 1.00 98.12 174 CYS A CA 1
ATOM 1281 C C . CYS A 1 174 ? -9.275 -3.002 -3.745 1.00 98.12 174 CYS A C 1
ATOM 1283 O O . CYS A 1 174 ? -8.948 -1.824 -3.587 1.00 98.12 174 CYS A O 1
ATOM 1285 N N . ALA A 1 175 ? -8.534 -4.011 -3.299 1.00 98.62 175 ALA A N 1
ATOM 1286 C CA . ALA A 1 175 ? -7.176 -3.870 -2.801 1.00 98.62 175 ALA A CA 1
ATOM 1287 C C . ALA A 1 175 ? -6.210 -4.631 -3.716 1.00 98.62 175 ALA A C 1
ATOM 1289 O O . ALA A 1 175 ? -6.495 -5.747 -4.148 1.00 98.62 175 ALA A O 1
ATOM 1290 N N . ILE A 1 176 ? -5.063 -4.031 -4.006 1.00 98.88 176 ILE A N 1
ATOM 1291 C CA . ILE A 1 176 ? -4.001 -4.650 -4.796 1.00 98.88 176 ILE A CA 1
ATOM 1292 C C . ILE A 1 176 ? -2.872 -5.057 -3.859 1.00 98.88 176 ILE A C 1
ATOM 1294 O O . ILE A 1 176 ? -2.466 -4.268 -3.010 1.00 98.88 176 ILE A O 1
ATOM 1298 N N . ILE A 1 177 ? -2.351 -6.273 -4.016 1.00 98.88 177 ILE A N 1
ATOM 1299 C CA . ILE A 1 177 ? -1.144 -6.722 -3.313 1.00 98.88 177 ILE A CA 1
ATOM 1300 C C . ILE A 1 177 ? -0.038 -6.909 -4.342 1.00 98.88 177 ILE A C 1
ATOM 1302 O O . ILE A 1 177 ? -0.105 -7.801 -5.189 1.00 98.88 177 ILE A O 1
ATOM 1306 N N . VAL A 1 178 ? 0.976 -6.053 -4.260 1.00 98.88 178 VAL A N 1
ATOM 1307 C CA . VAL A 1 178 ? 2.146 -6.106 -5.137 1.00 98.88 178 VAL A CA 1
ATOM 1308 C C . VAL A 1 178 ? 3.179 -7.094 -4.596 1.00 98.88 178 VAL A C 1
ATOM 1310 O O . VAL A 1 178 ? 3.513 -7.066 -3.409 1.00 98.88 178 VAL A O 1
ATOM 1313 N N . ALA A 1 179 ? 3.702 -7.948 -5.473 1.00 98.75 179 ALA A N 1
ATOM 1314 C CA . ALA A 1 179 ? 4.761 -8.906 -5.176 1.00 98.75 179 ALA A CA 1
ATOM 1315 C C . ALA A 1 179 ? 5.769 -8.994 -6.330 1.00 98.75 179 ALA A C 1
ATOM 1317 O O . ALA A 1 179 ? 5.447 -8.689 -7.477 1.00 98.75 179 ALA A O 1
ATOM 1318 N N . THR A 1 180 ? 6.981 -9.459 -6.033 1.00 98.75 180 THR A N 1
ATOM 1319 C CA . THR A 1 180 ? 8.021 -9.762 -7.029 1.00 98.75 180 THR A CA 1
ATOM 1320 C C . THR A 1 180 ? 8.595 -11.146 -6.756 1.00 98.75 180 THR A C 1
ATOM 1322 O O . THR A 1 180 ? 8.613 -11.606 -5.609 1.00 98.75 180 THR A O 1
ATOM 1325 N N . ILE A 1 181 ? 9.098 -11.817 -7.796 1.00 98.62 181 ILE A N 1
ATOM 1326 C CA . ILE A 1 181 ? 9.718 -13.144 -7.662 1.00 98.62 181 ILE A CA 1
ATOM 1327 C C . ILE A 1 181 ? 10.874 -13.108 -6.663 1.00 98.62 181 ILE A C 1
ATOM 1329 O O . ILE A 1 181 ? 10.962 -13.949 -5.773 1.00 98.62 181 ILE A O 1
ATOM 1333 N N . ARG A 1 182 ? 11.742 -12.098 -6.757 1.00 97.81 182 ARG A N 1
ATOM 1334 C CA . ARG A 1 182 ? 12.927 -11.980 -5.896 1.00 97.81 182 ARG A CA 1
ATOM 1335 C C . ARG A 1 182 ? 12.562 -11.784 -4.425 1.00 97.81 182 ARG A C 1
ATOM 1337 O O . ARG A 1 182 ? 13.146 -12.450 -3.571 1.00 97.81 182 ARG A O 1
ATOM 1344 N N . ALA A 1 183 ? 11.582 -10.928 -4.130 1.00 98.06 183 ALA A N 1
ATOM 1345 C CA . ALA A 1 183 ? 11.107 -10.728 -2.764 1.00 98.06 183 ALA A CA 1
ATOM 1346 C C . ALA A 1 183 ? 10.502 -12.021 -2.193 1.00 98.06 183 ALA A C 1
ATOM 1348 O O . ALA A 1 183 ? 10.808 -12.405 -1.064 1.00 98.06 183 ALA A O 1
ATOM 1349 N N . LEU A 1 184 ? 9.722 -12.756 -2.995 1.00 98.69 184 LEU A N 1
ATOM 1350 C CA . LEU A 1 184 ? 9.179 -14.050 -2.582 1.00 98.69 184 LEU A CA 1
ATOM 1351 C C . LEU A 1 184 ? 10.279 -15.091 -2.355 1.00 98.69 184 LEU A C 1
ATOM 1353 O O . LEU A 1 184 ? 10.247 -15.766 -1.335 1.00 98.69 184 LEU A O 1
ATOM 1357 N N . LYS A 1 185 ? 11.318 -15.159 -3.194 1.00 98.56 185 LYS A N 1
ATOM 1358 C CA . LYS A 1 185 ? 12.479 -16.027 -2.925 1.00 98.56 185 LYS A CA 1
ATOM 1359 C C . LYS A 1 185 ? 13.148 -15.712 -1.590 1.00 98.56 185 LYS A C 1
ATOM 1361 O O . LYS A 1 185 ? 13.506 -16.632 -0.860 1.00 98.56 185 LYS A O 1
ATOM 1366 N N . MET A 1 186 ? 13.287 -14.432 -1.241 1.00 98.00 186 MET A N 1
ATOM 1367 C CA . MET A 1 186 ? 13.822 -14.040 0.067 1.00 98.00 186 MET A CA 1
ATOM 1368 C C . MET A 1 186 ? 12.888 -14.502 1.191 1.00 98.00 186 MET A C 1
ATOM 1370 O O . MET A 1 186 ? 13.346 -15.027 2.206 1.00 98.00 186 MET A O 1
ATOM 1374 N N . HIS A 1 187 ? 11.572 -14.386 0.994 1.00 98.50 187 HIS A N 1
ATOM 1375 C CA . HIS A 1 187 ? 10.596 -14.937 1.930 1.00 98.50 187 HIS A CA 1
ATOM 1376 C C . HIS A 1 187 ? 10.617 -16.463 2.040 1.00 98.50 187 HIS A C 1
ATOM 1378 O O . HIS A 1 187 ? 10.281 -16.974 3.105 1.00 98.50 187 HIS A O 1
ATOM 1384 N N . GLY A 1 188 ? 11.051 -17.164 0.994 1.00 98.06 188 GLY A N 1
ATOM 1385 C CA . GLY A 1 188 ? 11.236 -18.613 0.962 1.00 98.06 188 GLY A CA 1
ATOM 1386 C C . GLY A 1 188 ? 12.564 -19.110 1.532 1.00 98.06 188 GLY A C 1
ATOM 1387 O O . GLY A 1 188 ? 12.841 -20.302 1.435 1.00 98.06 188 GLY A O 1
ATOM 1388 N N . GLY A 1 189 ? 13.387 -18.231 2.116 1.00 97.38 189 GLY A N 1
ATOM 1389 C CA . GLY A 1 189 ? 14.679 -18.598 2.707 1.00 97.38 189 GLY A CA 1
ATOM 1390 C C . GLY A 1 189 ? 15.891 -18.323 1.815 1.00 97.38 189 GLY A C 1
ATOM 1391 O O . GLY A 1 189 ? 16.951 -18.908 2.026 1.00 97.38 189 GLY A O 1
ATOM 1392 N N . GLY A 1 190 ? 15.750 -17.447 0.816 1.00 96.56 190 GLY A N 1
ATOM 1393 C CA . GLY A 1 190 ? 16.873 -16.979 0.009 1.00 96.56 190 GLY A CA 1
ATOM 1394 C C . GLY A 1 190 ? 17.972 -16.278 0.837 1.00 96.56 190 GLY A C 1
ATOM 1395 O O . GLY A 1 190 ? 17.699 -15.784 1.935 1.00 96.56 190 GLY A O 1
ATOM 1396 N N . PRO A 1 191 ? 19.215 -16.195 0.318 1.00 94.94 191 PRO A N 1
ATOM 1397 C CA . PRO A 1 191 ? 20.356 -15.609 1.031 1.00 94.94 191 PRO A CA 1
ATOM 1398 C C . PRO A 1 191 ? 20.153 -14.144 1.440 1.00 94.94 191 PRO A C 1
ATOM 1400 O O . PRO A 1 191 ? 19.487 -13.379 0.746 1.00 94.94 191 PRO A O 1
ATOM 1403 N N . GLU A 1 192 ? 20.764 -13.709 2.541 1.00 91.88 192 GLU A N 1
ATOM 1404 C CA . GLU A 1 192 ? 20.663 -12.316 2.990 1.00 91.88 192 GLU A CA 1
ATOM 1405 C C . GLU A 1 192 ? 21.202 -11.326 1.939 1.00 91.88 192 GLU A C 1
ATOM 1407 O O . GLU A 1 192 ? 22.267 -11.523 1.352 1.00 91.88 192 GLU A O 1
ATOM 1412 N N . VAL A 1 193 ? 20.467 -10.231 1.723 1.00 91.00 193 VAL A N 1
ATOM 1413 C CA . VAL A 1 193 ? 20.860 -9.154 0.808 1.00 91.00 193 VAL A CA 1
ATOM 1414 C C . VAL A 1 193 ? 21.533 -8.039 1.599 1.00 91.00 193 VAL A C 1
ATOM 1416 O O . VAL A 1 193 ? 20.921 -7.436 2.479 1.00 91.00 193 VAL A O 1
ATOM 1419 N N . VAL A 1 194 ? 22.783 -7.737 1.247 1.00 85.88 194 VAL A N 1
ATOM 1420 C CA . VAL A 1 194 ? 23.587 -6.689 1.886 1.00 85.88 194 VAL A CA 1
ATOM 1421 C C . VAL A 1 194 ? 23.827 -5.562 0.890 1.00 85.88 194 VAL A C 1
ATOM 1423 O O . VAL A 1 194 ? 24.329 -5.798 -0.210 1.00 85.88 194 VAL A O 1
ATOM 1426 N N . ALA A 1 195 ? 23.499 -4.331 1.283 1.00 78.38 195 ALA A N 1
ATOM 1427 C CA . ALA A 1 195 ? 23.717 -3.151 0.452 1.00 78.38 195 ALA A CA 1
ATOM 1428 C C . ALA A 1 195 ? 25.185 -3.051 -0.007 1.00 78.38 195 ALA A C 1
ATOM 1430 O O . ALA A 1 195 ? 26.112 -3.215 0.786 1.00 78.38 195 ALA A O 1
ATOM 1431 N N . GLY A 1 196 ? 25.386 -2.799 -1.302 1.00 78.69 196 GLY A N 1
ATOM 1432 C CA . GLY A 1 196 ? 26.711 -2.699 -1.922 1.00 78.69 196 GLY A CA 1
ATOM 1433 C C . GLY A 1 196 ? 27.365 -4.034 -2.297 1.00 78.69 196 GLY A C 1
ATOM 1434 O O . GLY A 1 196 ? 28.414 -4.017 -2.939 1.00 78.69 196 GLY A O 1
ATOM 1435 N N . LYS A 1 197 ? 26.771 -5.188 -1.957 1.00 86.69 197 LYS A N 1
ATOM 1436 C CA . LYS A 1 197 ? 27.217 -6.494 -2.467 1.00 86.69 197 LYS A CA 1
ATOM 1437 C C . LYS A 1 197 ? 26.397 -6.912 -3.695 1.00 86.69 197 LYS A C 1
ATOM 1439 O O . LYS A 1 197 ? 25.201 -6.620 -3.742 1.00 86.69 197 LYS A O 1
ATOM 1444 N N . PRO A 1 198 ? 27.003 -7.615 -4.673 1.00 90.19 198 PRO A N 1
ATOM 1445 C CA . PRO A 1 198 ? 26.253 -8.232 -5.761 1.00 90.19 198 PRO A CA 1
ATOM 1446 C C . PRO A 1 198 ? 25.158 -9.161 -5.230 1.00 90.19 198 PRO A C 1
ATOM 1448 O O . PRO A 1 198 ? 25.352 -9.840 -4.220 1.00 90.19 198 PRO A O 1
ATOM 1451 N N . LEU A 1 199 ? 24.022 -9.202 -5.928 1.00 92.06 199 LEU A N 1
ATOM 1452 C CA . LEU A 1 199 ? 22.935 -10.117 -5.592 1.00 92.06 199 LEU A CA 1
ATOM 1453 C C . LEU A 1 199 ? 23.369 -11.572 -5.790 1.00 92.06 199 LEU A C 1
ATOM 1455 O O . LEU A 1 199 ? 24.015 -11.908 -6.783 1.00 92.06 199 LEU A O 1
ATOM 1459 N N . ASP A 1 200 ? 22.963 -12.435 -4.859 1.00 95.50 200 ASP A N 1
ATOM 1460 C CA . ASP A 1 200 ? 23.173 -13.875 -4.983 1.00 95.50 200 ASP A CA 1
ATOM 1461 C C . ASP A 1 200 ? 22.474 -14.430 -6.239 1.00 95.50 200 ASP A C 1
ATOM 1463 O O . ASP A 1 200 ? 21.411 -13.949 -6.656 1.00 95.50 200 ASP A O 1
ATOM 1467 N N . ARG A 1 201 ? 23.057 -15.476 -6.837 1.00 95.12 201 ARG A N 1
ATOM 1468 C CA . ARG A 1 201 ? 22.498 -16.135 -8.024 1.00 95.12 201 ARG A CA 1
ATOM 1469 C C . ARG A 1 201 ? 21.089 -16.662 -7.783 1.00 95.12 201 ARG A C 1
ATOM 1471 O O . ARG A 1 201 ? 20.285 -16.599 -8.706 1.00 95.12 201 ARG A O 1
ATOM 1478 N N . ALA A 1 202 ? 20.751 -17.065 -6.557 1.00 94.88 202 ALA A N 1
ATOM 1479 C CA . ALA A 1 202 ? 19.399 -17.479 -6.187 1.00 94.88 202 ALA A CA 1
ATOM 1480 C C . ALA A 1 202 ? 18.322 -16.457 -6.605 1.00 94.88 202 ALA A C 1
ATOM 1482 O O . ALA A 1 202 ? 17.218 -16.850 -6.972 1.00 94.88 202 ALA A O 1
ATOM 1483 N N . TYR A 1 203 ? 18.644 -15.158 -6.618 1.00 96.12 203 TYR A N 1
ATOM 1484 C CA . TYR A 1 203 ? 17.719 -14.086 -6.998 1.00 96.12 203 TYR A CA 1
ATOM 1485 C C . TYR A 1 203 ? 17.697 -13.754 -8.492 1.00 96.12 203 TYR A C 1
ATOM 1487 O O . TYR A 1 203 ? 16.796 -13.047 -8.937 1.00 96.12 203 TYR A O 1
ATOM 1495 N N . THR A 1 204 ? 18.673 -14.232 -9.262 1.00 94.56 204 THR A N 1
ATOM 1496 C CA . THR A 1 204 ? 18.843 -13.899 -10.689 1.00 94.56 204 THR A CA 1
ATOM 1497 C C . THR A 1 204 ? 18.724 -15.107 -11.616 1.00 94.56 204 THR A C 1
ATOM 1499 O O . THR A 1 204 ? 18.661 -14.935 -12.829 1.00 94.56 204 THR A O 1
ATOM 1502 N N . THR A 1 205 ? 18.654 -16.319 -11.062 1.00 96.00 205 THR A N 1
ATOM 1503 C CA . THR A 1 205 ? 18.349 -17.559 -11.782 1.00 96.00 205 THR A CA 1
ATOM 1504 C C . THR A 1 205 ? 17.033 -18.155 -11.304 1.00 96.00 205 THR A C 1
ATOM 1506 O O . THR A 1 205 ? 16.644 -17.947 -10.152 1.00 96.00 205 THR A O 1
ATOM 1509 N N . GLU A 1 206 ? 16.381 -18.935 -12.165 1.00 98.31 206 GLU A N 1
ATOM 1510 C CA . GLU A 1 206 ? 15.147 -19.648 -11.831 1.00 98.31 206 GLU A CA 1
ATOM 1511 C C . GLU A 1 206 ? 15.319 -20.522 -10.574 1.00 98.31 206 GLU A C 1
ATOM 1513 O O . GLU A 1 206 ? 16.280 -21.283 -10.449 1.00 98.31 206 GLU A O 1
ATOM 1518 N N . ASN A 1 207 ? 14.387 -20.390 -9.630 1.00 98.19 207 ASN A N 1
ATOM 1519 C CA . ASN A 1 207 ? 14.238 -21.243 -8.459 1.00 98.19 207 ASN A CA 1
ATOM 1520 C C . ASN A 1 207 ? 12.777 -21.220 -7.980 1.00 98.19 207 ASN A C 1
ATOM 1522 O O . ASN A 1 207 ? 12.414 -20.490 -7.053 1.00 98.19 207 ASN A O 1
ATOM 1526 N N . VAL A 1 208 ? 11.947 -22.044 -8.621 1.00 98.50 208 VAL A N 1
ATOM 1527 C CA . VAL A 1 208 ? 10.513 -22.167 -8.319 1.00 98.50 208 VAL A CA 1
ATOM 1528 C C . VAL A 1 208 ? 10.274 -22.583 -6.864 1.00 98.50 208 VAL A C 1
ATOM 1530 O O . VAL A 1 208 ? 9.409 -22.013 -6.209 1.00 98.50 208 VAL A O 1
ATOM 1533 N N . ALA A 1 209 ? 11.091 -23.487 -6.314 1.00 98.44 209 ALA A N 1
ATOM 1534 C CA . ALA A 1 209 ? 10.928 -23.974 -4.944 1.00 98.44 209 ALA A CA 1
ATOM 1535 C C . ALA A 1 209 ? 11.060 -22.856 -3.891 1.00 98.44 209 ALA A C 1
ATOM 1537 O O . ALA A 1 209 ? 10.274 -22.802 -2.946 1.00 98.44 209 ALA A O 1
ATOM 1538 N N . LEU A 1 210 ? 12.012 -21.927 -4.061 1.00 98.06 210 LEU A N 1
ATOM 1539 C CA . LEU A 1 210 ? 12.121 -20.755 -3.180 1.00 98.06 210 LEU A CA 1
ATOM 1540 C C . LEU A 1 210 ? 10.920 -19.815 -3.325 1.00 98.06 210 LEU A C 1
ATOM 1542 O O . LEU A 1 210 ? 10.455 -19.256 -2.333 1.00 98.06 210 LEU A O 1
ATOM 1546 N N . VAL A 1 211 ? 10.410 -19.631 -4.545 1.00 98.69 211 VAL A N 1
ATOM 1547 C CA . VAL A 1 211 ? 9.218 -18.805 -4.783 1.00 98.69 211 VAL A CA 1
ATOM 1548 C C . VAL A 1 211 ? 8.003 -19.409 -4.087 1.00 98.69 211 VAL A C 1
ATOM 1550 O O . VAL A 1 211 ? 7.317 -18.708 -3.343 1.00 98.69 211 VAL A O 1
ATOM 1553 N N . GLU A 1 212 ? 7.759 -20.704 -4.277 1.00 98.75 212 GLU A N 1
ATOM 1554 C CA . GLU A 1 212 ? 6.657 -21.436 -3.646 1.00 98.75 212 GLU A CA 1
ATOM 1555 C C . GLU A 1 212 ? 6.757 -21.394 -2.119 1.00 98.75 212 GLU A C 1
ATOM 1557 O O . GLU A 1 212 ? 5.778 -21.057 -1.449 1.00 98.75 212 GLU A O 1
ATOM 1562 N N . ALA A 1 213 ? 7.949 -21.630 -1.561 1.00 98.69 213 ALA A N 1
ATOM 1563 C CA . ALA A 1 213 ? 8.192 -21.518 -0.123 1.00 98.69 213 ALA A CA 1
ATOM 1564 C C . ALA A 1 213 ? 7.902 -20.102 0.409 1.00 98.69 213 ALA A C 1
ATOM 1566 O O . ALA A 1 213 ? 7.385 -19.944 1.514 1.00 98.69 213 ALA A O 1
ATOM 1567 N N . GLY A 1 214 ? 8.187 -19.064 -0.381 1.00 98.62 214 GLY A N 1
ATOM 1568 C CA . GLY A 1 214 ? 7.910 -17.672 -0.036 1.00 98.62 214 GLY A CA 1
ATOM 1569 C C . GLY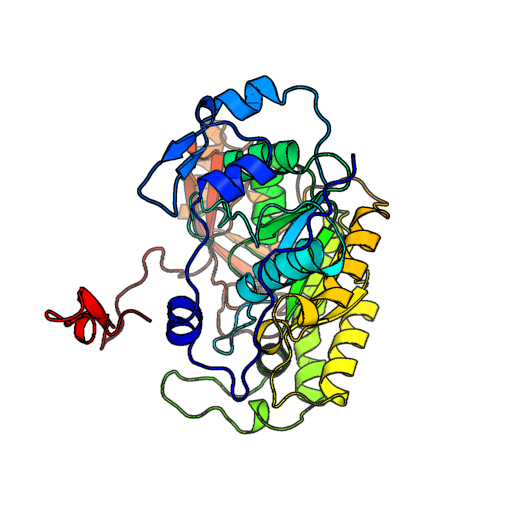 A 1 214 ? 6.456 -17.238 -0.191 1.00 98.62 214 GLY A C 1
ATOM 1570 O O . GLY A 1 214 ? 6.025 -16.291 0.475 1.00 98.62 214 GLY A O 1
ATOM 1571 N N . CYS A 1 215 ? 5.672 -17.936 -1.017 1.00 98.81 215 CYS A N 1
ATOM 1572 C CA . CYS A 1 215 ? 4.271 -17.602 -1.281 1.00 98.81 215 CYS A CA 1
ATOM 1573 C C . CYS A 1 215 ? 3.381 -17.678 -0.033 1.00 98.81 215 CYS A C 1
ATOM 1575 O O . CYS A 1 215 ? 2.309 -17.076 -0.024 1.00 98.81 215 CYS A O 1
ATOM 1577 N N . VAL A 1 216 ? 3.831 -18.312 1.056 1.00 98.75 216 VAL A N 1
ATOM 1578 C CA . VAL A 1 216 ? 3.149 -18.246 2.361 1.00 98.75 216 VAL A CA 1
ATOM 1579 C C . VAL A 1 216 ? 3.008 -16.806 2.878 1.00 98.75 216 VAL A C 1
ATOM 1581 O O . VAL A 1 216 ? 2.007 -16.484 3.520 1.00 98.75 216 VAL A O 1
ATOM 1584 N N . ASN A 1 217 ? 3.967 -15.918 2.569 1.00 98.88 217 ASN A N 1
ATOM 1585 C CA . ASN A 1 217 ? 3.891 -14.494 2.912 1.00 98.88 217 ASN A CA 1
ATOM 1586 C C . ASN A 1 217 ? 2.748 -13.809 2.148 1.00 98.88 217 ASN A C 1
ATOM 1588 O O . ASN A 1 217 ? 1.868 -13.199 2.757 1.00 98.88 217 ASN A O 1
ATOM 1592 N N . LEU A 1 218 ? 2.727 -13.982 0.824 1.00 98.88 218 LEU A N 1
ATOM 1593 C CA . LEU A 1 218 ? 1.681 -13.463 -0.056 1.00 98.88 218 LEU A CA 1
ATOM 1594 C C . LEU A 1 218 ? 0.296 -13.996 0.338 1.00 98.88 218 LEU A C 1
ATOM 1596 O O . LEU A 1 218 ? -0.647 -13.218 0.467 1.00 98.88 218 LEU A O 1
ATOM 1600 N N . ALA A 1 219 ? 0.181 -15.301 0.591 1.00 98.88 219 ALA A N 1
ATOM 1601 C CA . ALA A 1 219 ? -1.072 -15.943 0.975 1.00 98.88 219 ALA A CA 1
ATOM 1602 C C . ALA A 1 219 ? -1.662 -15.350 2.264 1.00 98.88 219 ALA A C 1
ATOM 1604 O O . ALA A 1 219 ? -2.871 -15.117 2.339 1.00 98.88 219 ALA A O 1
ATOM 1605 N N . ARG A 1 220 ? -0.822 -15.042 3.265 1.00 98.88 220 ARG A N 1
ATOM 1606 C CA . ARG A 1 220 ? -1.286 -14.370 4.486 1.00 98.88 220 ARG A CA 1
ATOM 1607 C C . ARG A 1 220 ? -1.780 -12.955 4.209 1.00 98.88 220 ARG A C 1
ATOM 1609 O O . ARG A 1 220 ? -2.838 -12.599 4.719 1.00 98.88 220 ARG A O 1
ATOM 1616 N N . HIS A 1 221 ? -1.065 -12.167 3.403 1.00 98.88 221 HIS A N 1
ATOM 1617 C CA . HIS A 1 221 ? -1.530 -10.825 3.026 1.00 98.88 221 HIS A CA 1
ATOM 1618 C C . HIS A 1 221 ? -2.885 -10.881 2.319 1.00 98.88 221 HIS A C 1
ATOM 1620 O O . HIS A 1 221 ? -3.793 -10.154 2.707 1.00 98.88 221 HIS A O 1
ATOM 1626 N N . ILE A 1 222 ? -3.067 -11.805 1.368 1.00 98.88 222 ILE A N 1
ATOM 1627 C CA . ILE A 1 222 ? -4.351 -12.009 0.679 1.00 98.88 222 ILE A CA 1
ATOM 1628 C C . ILE A 1 222 ? -5.457 -12.339 1.685 1.00 98.88 222 ILE A C 1
ATOM 1630 O O . ILE A 1 222 ? -6.495 -11.678 1.692 1.00 98.88 222 ILE A O 1
ATOM 1634 N N . SER A 1 223 ? -5.233 -13.323 2.559 1.00 98.38 223 SER A N 1
ATOM 1635 C CA . SER A 1 223 ? -6.212 -13.737 3.571 1.00 98.38 223 SER A CA 1
ATOM 1636 C C . SER A 1 223 ? -6.598 -12.583 4.505 1.00 98.38 223 SER A C 1
ATOM 1638 O O . SER A 1 223 ? -7.782 -12.291 4.687 1.00 98.38 223 SER A O 1
ATOM 1640 N N . ASN A 1 224 ? -5.603 -11.859 5.026 1.00 98.56 224 ASN A N 1
ATOM 1641 C CA . ASN A 1 224 ? -5.812 -10.721 5.918 1.00 98.56 224 ASN A CA 1
ATOM 1642 C C . ASN A 1 224 ? -6.581 -9.588 5.234 1.00 98.56 224 ASN A C 1
ATOM 1644 O O . ASN A 1 224 ? -7.497 -9.023 5.827 1.00 98.56 224 ASN A O 1
ATOM 1648 N N . THR A 1 225 ? -6.241 -9.248 3.990 1.00 98.50 225 THR A N 1
ATOM 1649 C CA . THR A 1 225 ? -6.930 -8.180 3.258 1.00 98.50 225 THR A CA 1
ATOM 1650 C C . THR A 1 225 ? -8.362 -8.581 2.899 1.00 98.50 225 THR A C 1
ATOM 1652 O O . THR A 1 225 ? -9.276 -7.771 3.042 1.00 98.50 225 THR A O 1
ATOM 1655 N N . LYS A 1 226 ? -8.607 -9.845 2.536 1.00 97.50 226 LYS A N 1
ATOM 1656 C CA . LYS A 1 226 ? -9.967 -10.352 2.283 1.00 97.50 226 LYS A CA 1
ATOM 1657 C C . LYS A 1 226 ? -10.866 -10.332 3.514 1.00 97.50 226 LYS A C 1
ATOM 1659 O O . LYS A 1 226 ? -12.080 -10.209 3.362 1.00 97.50 226 LYS A O 1
ATOM 1664 N N . ALA A 1 227 ? -10.305 -10.427 4.720 1.00 97.31 227 ALA A N 1
ATOM 1665 C CA . ALA A 1 227 ? -11.083 -10.356 5.958 1.00 97.31 227 ALA A CA 1
ATOM 1666 C C . ALA A 1 227 ? -11.851 -9.026 6.108 1.00 97.31 227 ALA A C 1
ATOM 1668 O O . ALA A 1 227 ? -12.877 -8.989 6.785 1.00 97.31 227 ALA A O 1
ATOM 1669 N N . TYR A 1 228 ? -11.420 -7.966 5.411 1.00 97.94 228 TYR A N 1
ATOM 1670 C CA . TYR A 1 228 ? -12.130 -6.686 5.349 1.00 97.94 228 TYR A CA 1
ATOM 1671 C C . TYR A 1 228 ? -13.340 -6.689 4.402 1.00 97.94 228 TYR A C 1
ATOM 1673 O O . TYR A 1 228 ? -14.041 -5.687 4.317 1.00 97.94 228 TYR A O 1
ATOM 1681 N N . GLY A 1 229 ? -13.609 -7.782 3.681 1.00 96.12 229 GLY A N 1
ATOM 1682 C CA . GLY A 1 229 ? -14.712 -7.862 2.716 1.00 96.12 229 GLY A CA 1
ATOM 1683 C C . GLY A 1 229 ? -14.416 -7.207 1.362 1.00 96.12 229 GLY A C 1
ATOM 1684 O O . GLY A 1 229 ? -15.337 -7.007 0.578 1.00 96.12 229 GLY A O 1
ATOM 1685 N N . VAL A 1 230 ? -13.151 -6.885 1.071 1.00 96.12 230 VAL A N 1
ATOM 1686 C CA . VAL A 1 230 ? -12.727 -6.291 -0.207 1.00 96.12 230 VAL A CA 1
ATOM 1687 C C . VAL A 1 230 ? -12.181 -7.351 -1.161 1.00 96.12 230 VAL A C 1
ATOM 1689 O O . VAL A 1 230 ? -11.551 -8.325 -0.736 1.00 96.12 230 VAL A O 1
ATOM 1692 N N . ASN A 1 231 ? -12.385 -7.149 -2.463 1.00 98.06 231 ASN A N 1
ATOM 1693 C CA . ASN A 1 231 ? -11.748 -7.983 -3.478 1.00 98.06 231 ASN A CA 1
ATOM 1694 C C . ASN A 1 231 ? -10.238 -7.707 -3.510 1.00 98.06 231 ASN A C 1
ATOM 1696 O O . ASN A 1 231 ? -9.806 -6.564 -3.357 1.00 98.06 231 ASN A O 1
ATOM 1700 N N . VAL A 1 232 ? -9.439 -8.758 -3.707 1.00 98.75 232 VAL A N 1
ATOM 1701 C CA . VAL A 1 232 ? -7.972 -8.674 -3.724 1.00 98.75 232 VAL A CA 1
ATOM 1702 C C . VAL A 1 232 ? -7.445 -9.084 -5.088 1.00 98.75 232 VAL A C 1
ATOM 1704 O O . VAL A 1 232 ? -7.655 -10.222 -5.494 1.00 98.75 232 VAL A O 1
ATOM 1707 N N . VAL A 1 233 ? -6.727 -8.195 -5.768 1.00 98.88 233 VAL A N 1
ATOM 1708 C CA . VAL A 1 233 ? -6.009 -8.505 -7.014 1.00 98.88 233 VAL A CA 1
ATOM 1709 C C . VAL A 1 233 ? -4.509 -8.508 -6.732 1.00 98.88 233 VAL A C 1
ATOM 1711 O O . VAL A 1 233 ? -3.982 -7.582 -6.121 1.00 98.88 233 VAL A O 1
ATOM 1714 N N . VAL A 1 234 ? -3.796 -9.547 -7.158 1.00 98.94 234 VAL A N 1
ATOM 1715 C CA . VAL A 1 234 ? -2.336 -9.611 -7.014 1.00 98.94 234 VAL A CA 1
ATOM 1716 C C . VAL A 1 234 ? -1.672 -9.062 -8.270 1.00 98.94 234 VAL A C 1
ATOM 1718 O O . VAL A 1 234 ? -1.976 -9.499 -9.378 1.00 98.94 234 VAL A O 1
ATOM 1721 N N . ALA A 1 235 ? -0.740 -8.129 -8.092 1.00 98.88 235 ALA A N 1
ATOM 1722 C CA . ALA A 1 235 ? 0.116 -7.625 -9.158 1.00 98.88 235 ALA A CA 1
ATOM 1723 C C . ALA A 1 235 ? 1.526 -8.201 -8.981 1.00 98.88 235 ALA A C 1
ATOM 1725 O O . ALA A 1 235 ? 2.211 -7.902 -8.001 1.00 98.88 235 ALA A O 1
ATOM 1726 N N . VAL A 1 236 ? 1.957 -9.040 -9.921 1.00 98.75 236 VAL A N 1
ATOM 1727 C CA . VAL A 1 236 ? 3.304 -9.620 -9.937 1.00 98.75 236 VAL A CA 1
ATOM 1728 C C . VAL A 1 236 ? 4.187 -8.751 -10.823 1.00 98.75 236 VAL A C 1
ATOM 1730 O O . VAL A 1 236 ? 4.130 -8.846 -12.048 1.00 98.75 236 VAL A O 1
ATOM 1733 N N . ASN A 1 237 ? 4.977 -7.875 -10.210 1.00 98.56 237 ASN A N 1
ATOM 1734 C CA . ASN A 1 237 ? 5.891 -6.994 -10.929 1.00 98.56 237 ASN A CA 1
ATOM 1735 C C . ASN A 1 237 ? 7.072 -7.807 -11.470 1.00 98.56 237 ASN A C 1
ATOM 1737 O O . ASN A 1 237 ? 7.865 -8.357 -10.704 1.00 98.56 237 ASN A O 1
ATOM 1741 N N . MET A 1 238 ? 7.157 -7.890 -12.796 1.00 97.25 238 MET A N 1
ATOM 1742 C CA . MET A 1 238 ? 8.125 -8.724 -13.496 1.00 97.25 238 MET A CA 1
ATOM 1743 C C . MET A 1 238 ? 9.485 -8.039 -13.602 1.00 97.25 238 MET A C 1
ATOM 1745 O O . MET A 1 238 ? 9.586 -6.883 -14.019 1.00 97.25 238 MET A O 1
ATOM 1749 N N . PHE A 1 239 ? 10.536 -8.802 -13.328 1.00 95.50 239 PHE A N 1
ATOM 1750 C CA . PHE A 1 239 ? 11.901 -8.463 -13.696 1.00 95.50 239 PHE A CA 1
ATOM 1751 C C . PHE A 1 239 ? 12.397 -9.304 -14.876 1.00 95.50 239 PHE A C 1
ATOM 1753 O O . PHE A 1 239 ? 11.906 -10.396 -15.141 1.00 95.50 239 PHE A O 1
ATOM 1760 N N . SER A 1 240 ? 13.440 -8.824 -15.558 1.00 92.81 240 SER A N 1
ATOM 1761 C CA . SER A 1 240 ? 14.048 -9.503 -16.716 1.00 92.81 240 SER A CA 1
ATOM 1762 C C . SER A 1 240 ? 14.624 -10.892 -16.417 1.00 92.81 240 SER A C 1
ATOM 1764 O O . SER A 1 240 ? 14.851 -11.669 -17.337 1.00 92.81 240 SER A O 1
ATOM 1766 N N . THR A 1 241 ? 14.886 -11.193 -15.147 1.00 94.88 241 THR A N 1
ATOM 1767 C CA . THR A 1 241 ? 15.430 -12.472 -14.669 1.00 94.88 241 THR A CA 1
ATOM 1768 C C . THR A 1 241 ? 14.356 -13.489 -14.297 1.00 94.88 241 THR A C 1
ATOM 1770 O O . THR A 1 241 ? 14.696 -14.615 -13.947 1.00 94.88 241 THR A O 1
ATOM 1773 N N . ASP A 1 242 ? 13.087 -13.084 -14.291 1.00 97.69 242 ASP A N 1
ATOM 1774 C CA . ASP A 1 242 ? 11.996 -13.916 -13.804 1.00 97.69 242 ASP A CA 1
ATOM 1775 C C . ASP A 1 242 ? 11.553 -14.887 -14.901 1.00 97.69 242 ASP A C 1
ATOM 1777 O O . ASP A 1 242 ? 11.325 -14.495 -16.049 1.00 97.69 242 ASP A O 1
ATOM 1781 N N . SER A 1 243 ? 11.430 -16.161 -14.546 1.00 98.31 243 SER A N 1
ATOM 1782 C CA . SER A 1 243 ? 10.960 -17.201 -15.463 1.00 98.31 243 SER A CA 1
ATOM 1783 C C . SER A 1 243 ? 9.434 -17.292 -15.502 1.00 98.31 243 SER A C 1
ATOM 1785 O O . SER A 1 243 ? 8.732 -16.945 -14.550 1.00 98.31 243 SER A O 1
ATOM 1787 N N . GLU A 1 244 ? 8.901 -17.852 -16.586 1.00 98.31 244 GLU A N 1
ATOM 1788 C CA . GLU A 1 244 ? 7.471 -18.152 -16.687 1.00 98.31 244 GLU A CA 1
ATOM 1789 C C . GLU A 1 244 ? 7.011 -19.147 -15.605 1.00 98.31 244 GLU A C 1
ATOM 1791 O O . GLU A 1 244 ? 5.919 -19.002 -15.054 1.00 98.31 244 GLU A O 1
ATOM 1796 N N . ALA A 1 245 ? 7.855 -20.121 -15.245 1.00 98.62 245 ALA A N 1
ATOM 1797 C CA . ALA A 1 245 ? 7.551 -21.103 -14.208 1.00 98.62 245 ALA A CA 1
ATOM 1798 C C . ALA A 1 245 ? 7.366 -20.445 -12.830 1.00 98.62 245 ALA A C 1
ATOM 1800 O O . ALA A 1 245 ? 6.392 -20.726 -12.130 1.00 98.62 245 ALA A O 1
ATOM 1801 N N . GLU A 1 246 ? 8.248 -19.514 -12.463 1.00 98.75 246 GLU A N 1
ATOM 1802 C CA . GLU A 1 246 ? 8.147 -18.764 -11.207 1.00 98.75 246 GLU A CA 1
ATOM 1803 C C . GLU A 1 246 ? 6.927 -17.843 -11.183 1.00 98.75 246 GLU A C 1
ATOM 1805 O O . GLU A 1 246 ? 6.204 -17.803 -10.187 1.00 98.75 246 GLU A O 1
ATOM 1810 N N . LEU A 1 247 ? 6.661 -17.133 -12.283 1.00 98.69 247 LEU A N 1
ATOM 1811 C CA . LEU A 1 247 ? 5.481 -16.274 -12.407 1.00 98.69 247 LEU A CA 1
ATOM 1812 C C . LEU A 1 247 ? 4.186 -17.084 -12.252 1.00 98.69 247 LEU A C 1
ATOM 1814 O O . LEU A 1 247 ? 3.273 -16.669 -11.533 1.00 98.69 247 LEU A O 1
ATOM 1818 N N . ASN A 1 248 ? 4.117 -18.262 -12.874 1.00 98.69 248 ASN A N 1
ATOM 1819 C CA . ASN A 1 248 ? 2.971 -19.159 -12.754 1.00 98.69 248 ASN A CA 1
ATOM 1820 C C . ASN A 1 248 ? 2.811 -19.715 -11.333 1.00 98.69 248 ASN A C 1
ATOM 1822 O O . ASN A 1 248 ? 1.681 -19.787 -10.847 1.00 98.69 248 ASN A O 1
ATOM 1826 N N . ALA A 1 249 ? 3.904 -20.034 -10.632 1.00 98.75 249 ALA A N 1
ATOM 1827 C CA . ALA A 1 249 ? 3.847 -20.460 -9.233 1.00 98.75 249 ALA A CA 1
ATOM 1828 C C . ALA A 1 249 ? 3.192 -19.393 -8.337 1.00 98.75 249 ALA A C 1
ATOM 1830 O O . ALA A 1 249 ? 2.295 -19.708 -7.552 1.00 98.75 249 ALA A O 1
ATOM 1831 N N . VAL A 1 250 ? 3.550 -18.114 -8.516 1.00 98.81 250 VAL A N 1
ATOM 1832 C CA . VAL A 1 250 ? 2.938 -17.004 -7.763 1.00 98.81 250 VAL A CA 1
ATOM 1833 C C . VAL A 1 250 ? 1.459 -16.837 -8.095 1.00 98.81 250 VAL A C 1
ATOM 1835 O O . VAL A 1 250 ? 0.645 -16.694 -7.183 1.00 98.81 250 VAL A O 1
ATOM 1838 N N . LYS A 1 251 ? 1.085 -16.878 -9.381 1.00 98.81 251 LYS A N 1
ATOM 1839 C CA . LYS A 1 251 ? -0.325 -16.778 -9.796 1.00 98.81 251 LYS A CA 1
ATOM 1840 C C . LYS A 1 251 ? -1.168 -17.893 -9.183 1.00 98.81 251 LYS A C 1
ATOM 1842 O O . LYS A 1 251 ? -2.223 -17.619 -8.614 1.00 98.81 251 LYS A O 1
ATOM 1847 N N . ASN A 1 252 ? -0.682 -19.131 -9.249 1.00 98.69 252 ASN A N 1
ATOM 1848 C CA . ASN A 1 252 ? -1.371 -20.289 -8.687 1.00 98.69 252 ASN A CA 1
ATOM 1849 C C . ASN A 1 252 ? -1.525 -20.160 -7.167 1.00 98.69 252 ASN A C 1
ATOM 1851 O O . ASN A 1 252 ? -2.623 -20.354 -6.647 1.00 98.69 252 ASN A O 1
ATOM 1855 N N . ALA A 1 253 ? -0.463 -19.766 -6.458 1.00 98.81 253 ALA A N 1
ATOM 1856 C CA . ALA A 1 253 ? -0.514 -19.559 -5.014 1.00 98.81 253 ALA A CA 1
ATOM 1857 C C . ALA A 1 253 ? -1.469 -18.420 -4.613 1.00 98.81 253 ALA A C 1
ATOM 1859 O O . ALA A 1 253 ? -2.212 -18.551 -3.640 1.00 98.81 253 ALA A O 1
ATOM 1860 N N . ALA A 1 254 ? -1.496 -17.322 -5.374 1.00 98.81 254 ALA A N 1
ATOM 1861 C CA . ALA A 1 254 ? -2.399 -16.200 -5.138 1.00 98.81 254 ALA A CA 1
ATOM 1862 C C . ALA A 1 254 ? -3.875 -16.601 -5.287 1.00 98.81 254 ALA A C 1
ATOM 1864 O O . ALA A 1 254 ? -4.691 -16.312 -4.408 1.00 98.81 254 ALA A O 1
ATOM 1865 N N . LEU A 1 255 ? -4.215 -17.303 -6.372 1.00 98.75 255 LEU A N 1
ATOM 1866 C CA . LEU A 1 255 ? -5.572 -17.799 -6.611 1.00 98.75 255 LEU A CA 1
ATOM 1867 C C . LEU A 1 255 ? -5.978 -18.849 -5.567 1.00 98.75 255 LEU A C 1
ATOM 1869 O O . LEU A 1 255 ? -7.094 -18.796 -5.054 1.00 98.75 255 LEU A O 1
ATOM 1873 N N . ALA A 1 256 ? -5.065 -19.744 -5.176 1.00 98.62 256 ALA A N 1
ATOM 1874 C CA . ALA A 1 256 ? -5.301 -20.722 -4.113 1.00 98.62 256 ALA A CA 1
ATOM 1875 C C . ALA A 1 256 ? -5.536 -20.064 -2.739 1.00 98.62 256 ALA A C 1
ATOM 1877 O O . ALA A 1 256 ? -6.366 -20.533 -1.963 1.00 98.62 256 ALA A O 1
ATOM 1878 N N . ALA A 1 257 ? -4.869 -18.940 -2.454 1.00 98.56 257 ALA A N 1
ATOM 1879 C CA . ALA A 1 257 ? -5.130 -18.110 -1.273 1.00 98.56 257 ALA A CA 1
ATOM 1880 C C . ALA A 1 257 ? -6.439 -17.297 -1.378 1.00 98.56 257 ALA A C 1
ATOM 1882 O O . ALA A 1 257 ? -6.862 -16.640 -0.422 1.00 98.56 257 ALA A O 1
ATOM 1883 N N . GLY A 1 258 ? -7.106 -17.349 -2.533 1.00 98.19 258 GLY A N 1
ATOM 1884 C CA . GLY A 1 258 ? -8.411 -16.758 -2.776 1.00 98.19 258 GLY A CA 1
ATOM 1885 C C . GLY A 1 258 ? -8.374 -15.336 -3.326 1.00 98.19 258 GLY A C 1
ATOM 1886 O O . GLY A 1 258 ? -9.383 -14.640 -3.180 1.00 98.19 258 GLY A O 1
ATOM 1887 N N . ALA A 1 259 ? -7.266 -14.884 -3.917 1.00 98.69 259 ALA A N 1
ATOM 1888 C CA . ALA A 1 259 ? -7.264 -13.645 -4.692 1.00 98.69 259 ALA A CA 1
ATOM 1889 C C . ALA A 1 259 ? -8.340 -13.699 -5.793 1.00 98.69 259 ALA A C 1
ATOM 1891 O O . ALA A 1 259 ? -8.614 -14.755 -6.358 1.00 98.69 259 ALA A O 1
ATOM 1892 N N . PHE A 1 260 ? -8.951 -12.552 -6.083 1.00 98.62 260 PHE A N 1
ATOM 1893 C CA . PHE A 1 260 ? -9.899 -12.383 -7.181 1.00 98.62 260 PHE A CA 1
ATOM 1894 C C . PHE A 1 260 ? -9.215 -12.605 -8.536 1.00 98.62 260 PHE A C 1
ATOM 1896 O O . PHE A 1 260 ? -9.789 -13.231 -9.421 1.00 98.62 260 PHE A O 1
ATOM 1903 N N . ASP A 1 261 ? -7.983 -12.109 -8.681 1.00 98.69 261 ASP A N 1
ATOM 1904 C CA . ASP A 1 261 ? -7.134 -12.344 -9.848 1.00 98.69 261 ASP A CA 1
ATOM 1905 C C . ASP A 1 261 ? -5.646 -12.169 -9.491 1.00 98.69 261 ASP A C 1
ATOM 1907 O O . ASP A 1 261 ? -5.313 -11.588 -8.452 1.00 98.69 261 ASP A O 1
ATOM 1911 N N . ALA A 1 262 ? -4.752 -12.649 -10.355 1.00 98.75 262 ALA A N 1
ATOM 1912 C CA . ALA A 1 262 ? -3.305 -12.494 -10.237 1.00 98.75 262 ALA A CA 1
ATOM 1913 C C . ALA A 1 262 ? -2.672 -12.217 -11.610 1.00 98.75 262 ALA A C 1
ATOM 1915 O O . ALA A 1 262 ? -2.673 -13.070 -12.502 1.00 98.75 262 ALA A O 1
ATOM 1916 N N . VAL A 1 263 ? -2.098 -11.023 -11.768 1.00 98.75 263 VAL A N 1
ATOM 1917 C CA . VAL A 1 263 ? -1.673 -10.482 -13.063 1.00 98.75 263 VAL A CA 1
ATOM 1918 C C . VAL A 1 263 ? -0.183 -10.164 -13.068 1.00 98.75 263 VAL A C 1
ATOM 1920 O O . VAL A 1 263 ? 0.323 -9.473 -12.184 1.00 98.75 263 VAL A O 1
ATOM 1923 N N . VAL A 1 264 ? 0.520 -10.631 -14.102 1.00 98.62 264 VAL A N 1
ATOM 1924 C CA . VAL A 1 264 ? 1.916 -10.252 -14.353 1.00 98.62 264 VAL A CA 1
ATOM 1925 C C . VAL A 1 264 ? 1.956 -8.852 -14.948 1.00 98.62 264 VAL A C 1
ATOM 1927 O O . VAL A 1 264 ? 1.240 -8.541 -15.895 1.00 98.62 264 VAL A O 1
ATOM 1930 N N . CYS A 1 265 ? 2.809 -8.011 -14.384 1.00 98.50 265 CYS A N 1
ATOM 1931 C CA . CYS A 1 265 ? 2.871 -6.595 -14.674 1.00 98.50 265 CYS A CA 1
ATOM 1932 C C . CYS A 1 265 ? 4.259 -6.219 -15.195 1.00 98.50 265 CYS A C 1
ATOM 1934 O O . CYS A 1 265 ? 5.272 -6.536 -14.575 1.00 98.50 265 CYS A O 1
ATOM 1936 N N . THR A 1 266 ? 4.306 -5.501 -16.316 1.00 97.38 266 THR A N 1
ATOM 1937 C CA . THR A 1 266 ? 5.555 -5.064 -16.971 1.00 97.38 266 THR A CA 1
ATOM 1938 C C . THR A 1 266 ? 5.619 -3.545 -17.158 1.00 97.38 266 THR A C 1
ATOM 1940 O O . THR A 1 266 ? 6.386 -3.037 -17.974 1.00 97.38 266 THR A O 1
ATOM 1943 N N . HIS A 1 267 ? 4.811 -2.794 -16.407 1.00 95.19 267 HIS A N 1
ATOM 1944 C CA . HIS A 1 267 ? 4.676 -1.342 -16.551 1.00 95.19 267 HIS A CA 1
ATOM 1945 C C . HIS A 1 267 ? 5.954 -0.557 -16.231 1.00 95.19 267 HIS A C 1
ATOM 1947 O O . HIS A 1 267 ? 6.121 0.533 -16.763 1.00 95.19 267 HIS A O 1
ATOM 1953 N N . HIS A 1 268 ? 6.889 -1.112 -15.452 1.00 94.44 268 HIS A N 1
ATOM 1954 C CA . HIS A 1 268 ? 8.221 -0.518 -15.293 1.00 94.44 268 HIS A CA 1
ATOM 1955 C C . HIS A 1 268 ? 8.930 -0.344 -16.648 1.00 94.44 268 HIS A C 1
ATOM 1957 O O . HIS A 1 268 ? 9.516 0.696 -16.915 1.00 94.44 268 HIS A O 1
ATOM 1963 N N . ALA A 1 269 ? 8.853 -1.349 -17.528 1.00 93.44 269 ALA A N 1
ATOM 1964 C CA . ALA A 1 269 ? 9.480 -1.301 -18.849 1.00 93.44 269 ALA A CA 1
ATOM 1965 C C . ALA A 1 269 ? 8.547 -0.762 -19.947 1.00 93.44 269 ALA A C 1
ATOM 1967 O O . ALA A 1 269 ? 9.020 -0.229 -20.943 1.00 93.44 269 ALA A O 1
ATOM 1968 N N . HIS A 1 270 ? 7.226 -0.907 -19.794 1.00 92.75 270 HIS A N 1
ATOM 1969 C CA . HIS A 1 270 ? 6.260 -0.648 -20.872 1.00 92.75 270 HIS A CA 1
ATOM 1970 C C . HIS A 1 270 ? 5.211 0.432 -20.547 1.00 92.75 270 HIS A C 1
ATOM 1972 O O . HIS A 1 270 ? 4.241 0.587 -21.296 1.00 92.75 270 HIS A O 1
ATOM 1978 N N . GLY A 1 271 ? 5.363 1.154 -19.432 1.00 91.38 271 GLY A N 1
ATOM 1979 C CA . GLY A 1 271 ? 4.377 2.111 -18.916 1.00 91.38 271 GLY A CA 1
ATOM 1980 C C . GLY A 1 271 ? 2.979 1.501 -18.777 1.00 91.38 271 GLY A C 1
ATOM 1981 O O . GLY A 1 271 ? 2.832 0.296 -18.569 1.00 91.38 271 GLY A O 1
ATOM 1982 N N . GLY A 1 272 ? 1.932 2.309 -18.961 1.00 91.06 272 GLY A N 1
ATOM 1983 C CA . GLY A 1 272 ? 0.538 1.856 -18.848 1.00 91.06 272 GLY A CA 1
ATOM 1984 C C . GLY A 1 272 ? 0.179 0.625 -19.688 1.00 91.06 272 GLY A C 1
ATOM 1985 O O . GLY A 1 272 ? -0.634 -0.189 -19.254 1.00 91.06 272 GLY A O 1
ATOM 1986 N N . LYS A 1 273 ? 0.838 0.405 -20.838 1.00 93.12 273 LYS A N 1
ATOM 1987 C CA . LYS A 1 273 ? 0.609 -0.796 -21.661 1.00 93.12 273 LYS A CA 1
ATOM 1988 C C . LYS A 1 273 ? 0.926 -2.079 -20.885 1.00 93.12 273 LYS A C 1
ATOM 1990 O O . LYS A 1 273 ? 0.227 -3.076 -21.032 1.00 93.12 273 LYS A O 1
ATOM 1995 N N . GLY A 1 274 ? 1.952 -2.043 -20.035 1.00 95.56 274 GLY A N 1
ATOM 1996 C CA . GLY A 1 274 ? 2.373 -3.169 -19.201 1.00 95.56 274 GLY A CA 1
ATOM 1997 C C . GLY A 1 274 ? 1.489 -3.434 -17.978 1.00 95.56 274 GLY A C 1
ATOM 1998 O O . GLY A 1 274 ? 1.816 -4.326 -17.196 1.00 95.56 274 GLY A O 1
ATOM 1999 N N . ALA A 1 275 ? 0.412 -2.667 -17.781 1.00 96.88 275 ALA A N 1
ATOM 2000 C CA . ALA A 1 275 ? -0.556 -2.841 -16.695 1.00 96.88 275 ALA A CA 1
ATOM 2001 C C . ALA A 1 275 ? -2.018 -2.903 -17.186 1.00 96.88 275 ALA A C 1
ATOM 2003 O O . ALA A 1 275 ? -2.934 -2.830 -16.371 1.00 96.88 275 ALA A O 1
ATOM 2004 N N . VAL A 1 276 ? -2.264 -3.066 -18.494 1.00 97.31 276 VAL A N 1
ATOM 2005 C CA . VAL A 1 276 ? -3.628 -3.153 -19.060 1.00 97.31 276 VAL A CA 1
ATOM 2006 C C . VAL A 1 276 ? -4.419 -4.305 -18.450 1.00 97.31 276 VAL A C 1
ATOM 2008 O O . VAL A 1 276 ? -5.532 -4.092 -17.973 1.00 97.31 276 VAL A O 1
ATOM 2011 N N . ASP A 1 277 ? -3.824 -5.495 -18.381 1.00 98.56 277 ASP A N 1
ATOM 2012 C CA . ASP A 1 277 ? -4.485 -6.669 -17.804 1.00 98.56 277 ASP A CA 1
ATOM 2013 C C . ASP A 1 277 ? -4.785 -6.475 -16.311 1.00 98.56 277 ASP A C 1
ATOM 2015 O O . ASP A 1 277 ? -5.824 -6.920 -15.820 1.00 98.56 277 ASP A O 1
ATOM 2019 N N . LEU A 1 278 ? -3.924 -5.736 -15.597 1.00 98.75 278 LEU A N 1
ATOM 2020 C CA . LEU A 1 278 ? -4.170 -5.364 -14.205 1.00 98.75 278 LEU A CA 1
ATOM 2021 C C . LEU A 1 278 ? -5.362 -4.405 -14.120 1.00 98.75 278 LEU A C 1
ATOM 2023 O O . LEU A 1 278 ? -6.242 -4.612 -13.291 1.00 98.75 278 LEU A O 1
ATOM 2027 N N . GLY A 1 279 ? -5.437 -3.406 -15.003 1.00 98.19 279 GLY A N 1
ATOM 2028 C CA . GLY A 1 279 ? -6.580 -2.496 -15.107 1.00 98.19 279 GLY A CA 1
ATOM 2029 C C . GLY A 1 279 ? -7.901 -3.222 -15.360 1.00 98.19 279 GLY A C 1
ATOM 2030 O O . GLY A 1 279 ? -8.893 -2.935 -14.693 1.00 98.19 279 GLY A O 1
ATOM 2031 N N . ILE A 1 280 ? -7.906 -4.220 -16.248 1.00 98.69 280 ILE A N 1
ATOM 2032 C CA . ILE A 1 280 ? -9.085 -5.055 -16.530 1.00 98.69 280 ILE A CA 1
ATOM 2033 C C . ILE A 1 280 ? -9.477 -5.888 -15.301 1.00 98.69 280 ILE A C 1
ATOM 2035 O O . ILE A 1 280 ? -10.660 -5.981 -14.965 1.00 98.69 280 ILE A O 1
ATOM 2039 N N . ALA A 1 281 ? -8.508 -6.505 -14.620 1.00 98.81 281 ALA A N 1
ATOM 2040 C CA . ALA A 1 281 ? -8.763 -7.280 -13.407 1.00 98.81 281 ALA A CA 1
ATOM 2041 C C . ALA A 1 281 ? -9.318 -6.406 -12.271 1.00 98.81 281 ALA A C 1
ATOM 2043 O O . ALA A 1 281 ? -10.300 -6.783 -11.632 1.00 98.81 281 ALA A O 1
ATOM 2044 N N . VAL A 1 282 ? -8.744 -5.218 -12.065 1.00 98.62 282 VAL A N 1
ATOM 2045 C CA . VAL A 1 282 ? -9.187 -4.243 -11.058 1.00 98.62 282 VAL A CA 1
ATOM 2046 C C . VAL A 1 282 ? -10.581 -3.714 -11.375 1.00 98.62 282 VAL A C 1
ATOM 2048 O O . VAL A 1 282 ? -11.418 -3.660 -10.479 1.00 98.62 282 VAL A O 1
ATOM 2051 N N . GLN A 1 283 ? -10.876 -3.385 -12.637 1.00 98.31 283 GLN A N 1
ATOM 2052 C CA . GLN A 1 283 ? -12.222 -2.976 -13.037 1.00 98.31 283 GLN A CA 1
ATOM 2053 C C . GLN A 1 283 ? -13.246 -4.069 -12.702 1.00 98.31 283 GLN A C 1
ATOM 2055 O O . GLN A 1 283 ? -14.234 -3.788 -12.026 1.00 98.31 283 GLN A O 1
ATOM 2060 N N . ARG A 1 284 ? -12.981 -5.325 -13.092 1.00 98.56 284 ARG A N 1
ATOM 2061 C CA . ARG A 1 284 ? -13.865 -6.453 -12.757 1.00 98.56 284 ARG A CA 1
ATOM 2062 C C . ARG A 1 284 ? -14.015 -6.631 -11.248 1.00 98.56 284 ARG A C 1
ATOM 2064 O O . ARG A 1 284 ? -15.124 -6.875 -10.783 1.00 98.56 284 ARG A O 1
ATOM 2071 N N . ALA A 1 285 ? -12.937 -6.497 -10.481 1.00 98.38 285 ALA A N 1
ATOM 2072 C CA . ALA A 1 285 ? -12.988 -6.590 -9.025 1.00 98.38 285 ALA A CA 1
ATOM 2073 C C . ALA A 1 285 ? -13.862 -5.482 -8.412 1.00 98.38 285 ALA A C 1
ATOM 2075 O O . ALA A 1 285 ? -14.658 -5.760 -7.517 1.00 98.38 285 ALA A O 1
ATOM 2076 N N . CYS A 1 286 ? -13.767 -4.249 -8.911 1.00 97.94 286 CYS A N 1
ATOM 2077 C CA . CYS A 1 286 ? -14.577 -3.126 -8.439 1.00 97.94 286 CYS A CA 1
ATOM 2078 C C . CYS A 1 286 ? -16.063 -3.242 -8.814 1.00 97.94 286 CYS A C 1
ATOM 2080 O O . CYS A 1 286 ? -16.926 -2.825 -8.045 1.00 97.94 286 CYS A O 1
ATOM 2082 N N . GLU A 1 287 ? -16.376 -3.821 -9.974 1.00 97.12 287 GLU A N 1
ATOM 2083 C CA . GLU A 1 287 ? -17.754 -4.048 -10.432 1.00 97.12 287 GLU A CA 1
ATOM 2084 C C . GLU A 1 287 ? -18.434 -5.229 -9.710 1.00 97.12 287 GLU A C 1
ATOM 2086 O O . GLU A 1 287 ? -19.659 -5.274 -9.625 1.00 97.12 287 GLU A O 1
AT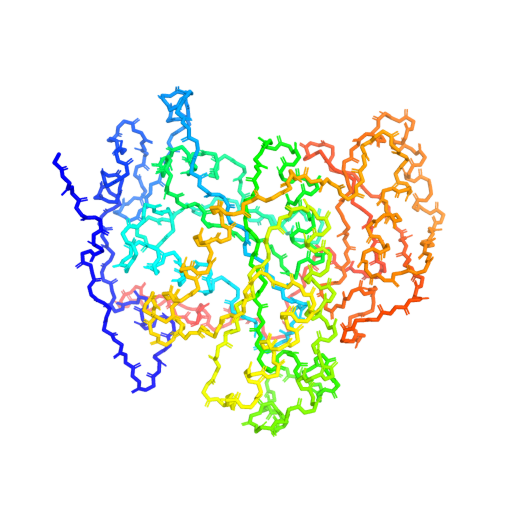OM 2091 N N . ASN A 1 288 ? -17.660 -6.167 -9.148 1.00 96.38 288 ASN A N 1
ATOM 2092 C CA . ASN A 1 288 ? -18.156 -7.396 -8.514 1.00 96.38 288 ASN A CA 1
ATOM 2093 C C . ASN A 1 288 ? -17.951 -7.409 -6.988 1.00 96.38 288 ASN A C 1
ATOM 2095 O O . ASN A 1 288 ? -17.453 -8.384 -6.414 1.00 96.38 288 ASN A O 1
ATOM 2099 N N . VAL A 1 289 ? -18.320 -6.324 -6.304 1.00 94.31 289 VAL A N 1
ATOM 2100 C CA . VAL A 1 289 ? -18.280 -6.263 -4.834 1.00 94.31 289 VAL A CA 1
ATOM 2101 C C . VAL A 1 289 ? -19.404 -7.114 -4.250 1.00 94.31 289 VAL A C 1
ATOM 2103 O O . VAL A 1 289 ? -20.581 -6.878 -4.507 1.00 94.31 289 VAL A O 1
ATOM 2106 N N . THR A 1 290 ? -19.037 -8.106 -3.440 1.00 90.31 290 THR A N 1
ATOM 2107 C CA . THR A 1 290 ? -19.985 -9.076 -2.861 1.00 90.31 290 THR A CA 1
ATOM 2108 C C . THR A 1 290 ? -20.190 -8.909 -1.359 1.00 90.31 290 THR A C 1
ATOM 2110 O O . THR A 1 290 ? -21.103 -9.510 -0.794 1.00 90.31 290 THR A O 1
ATOM 2113 N N . GLN A 1 291 ? -19.355 -8.111 -0.690 1.00 92.88 291 GLN A N 1
ATOM 2114 C CA . GLN A 1 291 ? -19.413 -7.900 0.753 1.00 92.88 291 GLN A CA 1
ATOM 2115 C C . GLN A 1 291 ? -19.206 -6.421 1.092 1.00 92.88 291 GLN A C 1
ATOM 2117 O O . GLN A 1 291 ? -18.461 -5.733 0.396 1.00 92.88 291 GLN A O 1
ATOM 2122 N N . PRO A 1 292 ? -19.842 -5.916 2.164 1.00 95.38 292 PRO A N 1
ATOM 2123 C CA . PRO A 1 292 ? -19.524 -4.595 2.684 1.00 95.38 292 PRO A CA 1
ATOM 2124 C C . PRO A 1 292 ? -18.158 -4.606 3.379 1.00 95.38 292 PRO A C 1
ATOM 2126 O O . PRO A 1 292 ? -17.723 -5.644 3.890 1.00 95.38 292 PRO A O 1
ATOM 2129 N N . LEU A 1 293 ? -17.530 -3.429 3.467 1.00 97.25 293 LEU A N 1
ATOM 2130 C CA . LEU A 1 293 ? -16.322 -3.233 4.264 1.00 97.25 293 LEU A CA 1
ATOM 2131 C C . LEU A 1 293 ? -16.583 -3.612 5.727 1.00 97.25 293 LEU A C 1
ATOM 2133 O O . LEU A 1 293 ? -17.515 -3.113 6.360 1.00 97.25 293 LEU A O 1
ATOM 2137 N N . LYS A 1 294 ? -15.724 -4.470 6.268 1.00 97.12 294 LYS A N 1
ATOM 2138 C CA . LYS A 1 294 ? -15.710 -4.883 7.673 1.00 97.12 294 LYS A CA 1
ATOM 2139 C C . LYS A 1 294 ? -14.392 -4.460 8.286 1.00 97.12 294 LYS A C 1
ATOM 2141 O O . LYS A 1 294 ? -13.345 -4.701 7.704 1.00 97.12 294 LYS A O 1
ATOM 2146 N N . PHE A 1 295 ? -14.429 -3.858 9.466 1.00 98.25 295 PHE A N 1
ATOM 2147 C CA . PHE A 1 295 ? -13.205 -3.567 10.203 1.00 98.25 295 PHE A CA 1
ATOM 2148 C C . PHE A 1 295 ? -12.744 -4.788 10.997 1.00 98.25 295 PHE A C 1
ATOM 2150 O O . PHE A 1 295 ? -13.562 -5.610 11.407 1.00 98.25 295 PHE A O 1
ATOM 2157 N N . LEU A 1 296 ? -11.437 -4.877 11.254 1.00 97.81 296 LEU A N 1
ATOM 2158 C CA . LEU A 1 296 ? -10.841 -6.011 11.968 1.00 97.81 296 LEU A CA 1
ATOM 2159 C C . LEU A 1 296 ? -11.326 -6.108 13.423 1.00 97.81 296 LEU A C 1
ATOM 2161 O O . LEU A 1 296 ? -11.331 -7.185 14.015 1.00 97.81 296 LEU A O 1
ATOM 2165 N N . TYR A 1 297 ? -11.728 -4.973 13.991 1.00 98.38 297 TYR A N 1
ATOM 2166 C CA . TYR A 1 297 ? -12.238 -4.846 15.348 1.00 98.38 297 TYR A CA 1
ATOM 2167 C C . TYR A 1 297 ? -13.258 -3.693 15.459 1.00 98.38 297 TYR A C 1
ATOM 2169 O O . TYR A 1 297 ? -13.163 -2.705 14.711 1.00 98.38 297 TYR A O 1
ATOM 2177 N N . PRO A 1 298 ? -14.230 -3.774 16.386 1.00 98.06 298 PRO A N 1
ATOM 2178 C CA . PRO A 1 298 ? -15.081 -2.642 16.748 1.00 98.06 298 PRO A CA 1
ATOM 2179 C C . PRO A 1 298 ? -14.339 -1.667 17.690 1.00 98.06 298 PRO A C 1
ATOM 2181 O O . PRO A 1 298 ? -13.261 -1.980 18.191 1.00 98.06 298 PRO A O 1
ATOM 2184 N N . LEU A 1 299 ? -14.851 -0.446 17.883 1.00 98.12 299 LEU A N 1
ATOM 2185 C CA . LEU A 1 299 ? -14.156 0.587 18.680 1.00 98.12 299 LEU A CA 1
ATOM 2186 C C . LEU A 1 299 ? -14.469 0.550 20.180 1.00 98.12 299 LEU A C 1
ATOM 2188 O O . LEU A 1 299 ? -13.709 1.124 20.955 1.00 98.12 299 LEU A O 1
ATOM 2192 N N . ASP A 1 300 ? -15.573 -0.081 20.562 1.00 97.38 300 ASP A N 1
ATOM 2193 C CA . ASP A 1 300 ? -16.131 -0.131 21.917 1.00 97.38 300 ASP A CA 1
ATOM 2194 C C . ASP A 1 300 ? -15.493 -1.199 22.821 1.00 97.38 300 ASP A C 1
ATOM 2196 O O . ASP A 1 300 ? -15.728 -1.197 24.027 1.00 97.38 300 ASP A O 1
ATOM 2200 N N . ILE A 1 301 ? -14.653 -2.068 22.260 1.00 98.31 301 ILE A N 1
ATOM 2201 C CA . ILE A 1 301 ? -13.821 -3.013 23.013 1.00 98.31 301 ILE A CA 1
ATOM 2202 C C . ILE A 1 301 ? -12.549 -2.344 23.565 1.00 98.31 301 ILE A C 1
ATOM 2204 O O . ILE A 1 301 ? -12.156 -1.249 23.141 1.00 98.31 301 ILE A O 1
ATOM 2208 N N . SER A 1 302 ? -11.882 -3.011 24.509 1.00 98.56 302 SER A N 1
ATOM 2209 C CA . SER A 1 302 ? -10.686 -2.485 25.178 1.00 98.56 302 SER A CA 1
ATOM 2210 C C . SER A 1 302 ? -9.516 -2.231 24.216 1.00 98.56 302 SER A C 1
ATOM 2212 O O . SER A 1 302 ? -9.466 -2.725 23.084 1.00 98.56 302 SER A O 1
ATOM 2214 N N . ILE A 1 303 ? -8.543 -1.432 24.666 1.00 98.75 303 ILE A N 1
ATOM 2215 C CA . ILE A 1 303 ? -7.321 -1.161 23.897 1.00 98.75 303 ILE A CA 1
ATOM 2216 C C . ILE A 1 303 ? -6.577 -2.477 23.637 1.00 98.75 303 ILE A C 1
ATOM 2218 O O . ILE A 1 303 ? -6.152 -2.726 22.510 1.00 98.75 303 ILE A O 1
ATOM 2222 N N . GLU A 1 304 ? -6.484 -3.330 24.650 1.00 98.75 304 GLU A N 1
ATOM 2223 C CA . GLU A 1 304 ? -5.846 -4.639 24.607 1.00 98.75 304 GLU A CA 1
ATOM 2224 C C . GLU A 1 304 ? -6.510 -5.566 23.588 1.00 98.75 304 GLU A C 1
ATOM 2226 O O . GLU A 1 304 ? -5.825 -6.096 22.715 1.00 98.75 304 GLU A O 1
ATOM 2231 N N . GLU A 1 305 ? -7.839 -5.703 23.611 1.00 98.69 305 GLU A N 1
ATOM 2232 C CA . GLU A 1 305 ? -8.554 -6.583 22.676 1.00 98.69 305 GLU A CA 1
ATOM 2233 C C . GLU A 1 305 ? -8.372 -6.146 21.211 1.00 98.69 305 GLU A C 1
ATOM 2235 O O . GLU A 1 305 ? -8.291 -6.988 20.309 1.00 98.69 305 GLU A O 1
ATOM 2240 N N . LYS A 1 306 ? -8.248 -4.835 20.951 1.00 98.81 306 LYS A N 1
ATOM 2241 C CA . LYS A 1 306 ? -7.938 -4.311 19.607 1.00 98.81 306 LYS A CA 1
ATOM 2242 C C . LYS A 1 306 ? -6.513 -4.627 19.179 1.00 98.81 306 LYS A C 1
ATOM 2244 O O . LYS A 1 306 ? -6.295 -5.026 18.034 1.00 98.81 306 LYS A O 1
ATOM 2249 N N . ILE A 1 307 ? -5.546 -4.474 20.085 1.00 98.81 307 ILE A N 1
ATOM 2250 C CA . ILE A 1 307 ? -4.149 -4.855 19.837 1.00 98.81 307 ILE A CA 1
ATOM 2251 C C . ILE A 1 307 ? -4.068 -6.353 19.531 1.00 98.81 307 ILE A C 1
ATOM 2253 O O . ILE A 1 307 ? -3.415 -6.748 18.566 1.00 98.81 307 ILE A O 1
ATOM 2257 N N . GLU A 1 308 ? -4.772 -7.184 20.294 1.00 98.62 308 GLU A N 1
ATOM 2258 C CA . GLU A 1 308 ? -4.827 -8.631 20.089 1.00 98.62 308 GLU A CA 1
ATOM 2259 C C . GLU A 1 308 ? -5.497 -9.021 18.768 1.00 98.62 308 GLU A C 1
ATOM 2261 O O . GLU A 1 308 ? -5.031 -9.943 18.099 1.00 98.62 308 GLU A O 1
ATOM 2266 N N . ALA A 1 309 ? -6.555 -8.319 18.346 1.00 98.62 309 ALA A N 1
ATOM 2267 C CA . ALA A 1 309 ? -7.178 -8.540 17.040 1.00 98.62 309 ALA A CA 1
ATOM 2268 C C . ALA A 1 309 ? -6.186 -8.314 15.891 1.00 98.62 309 ALA A C 1
ATOM 2270 O O . ALA A 1 309 ? -6.080 -9.152 14.990 1.00 98.62 309 ALA A O 1
ATOM 2271 N N . ILE A 1 310 ? -5.402 -7.235 15.963 1.00 98.62 310 ILE A N 1
ATOM 2272 C CA . ILE A 1 310 ? -4.337 -6.964 14.994 1.00 98.62 310 ILE A CA 1
ATOM 2273 C C . ILE A 1 310 ? -3.221 -8.014 15.106 1.00 98.62 310 ILE A C 1
ATOM 2275 O O . ILE A 1 310 ? -2.801 -8.573 14.092 1.00 98.62 310 ILE A O 1
ATOM 2279 N N . ALA A 1 311 ? -2.780 -8.356 16.318 1.00 98.62 311 ALA A N 1
ATOM 2280 C CA . ALA A 1 311 ? -1.726 -9.344 16.546 1.00 98.62 311 ALA A CA 1
ATOM 2281 C C . ALA A 1 311 ? -2.082 -10.735 15.987 1.00 98.62 311 ALA A C 1
ATOM 2283 O O . ALA A 1 311 ? -1.227 -11.398 15.393 1.00 98.62 311 ALA A O 1
ATOM 2284 N N . ARG A 1 312 ? -3.350 -11.156 16.089 1.00 98.56 312 ARG A N 1
ATOM 2285 C CA . ARG A 1 312 ? -3.841 -12.399 15.469 1.00 98.56 312 ARG A CA 1
ATOM 2286 C C . ARG A 1 312 ? -3.696 -12.376 13.950 1.00 98.56 312 ARG A C 1
ATOM 2288 O O . ARG A 1 312 ? -3.275 -13.378 13.378 1.00 98.56 312 ARG A O 1
ATOM 2295 N N . SER A 1 313 ? -3.957 -11.238 13.298 1.00 98.00 313 SER A N 1
ATOM 2296 C CA . SER A 1 313 ? -3.732 -11.095 11.849 1.00 98.00 313 SER A CA 1
ATOM 2297 C C . SER A 1 313 ? -2.252 -11.249 11.465 1.00 98.00 313 SER A C 1
ATOM 2299 O O . SER A 1 313 ? -1.924 -11.717 10.375 1.00 98.00 313 SER A O 1
ATOM 2301 N N . TYR A 1 314 ? -1.332 -10.942 12.382 1.00 98.50 314 TYR A N 1
ATOM 2302 C CA . TYR A 1 314 ? 0.101 -11.173 12.185 1.00 98.50 314 TYR A CA 1
ATOM 2303 C C . TYR A 1 314 ? 0.506 -12.639 12.377 1.00 98.50 314 TYR A C 1
ATOM 2305 O O . TYR A 1 314 ? 1.603 -13.026 11.980 1.00 98.50 314 TYR A O 1
ATOM 2313 N N . GLY A 1 315 ? -0.369 -13.473 12.944 1.00 98.38 315 GLY A N 1
ATOM 2314 C CA . GLY A 1 315 ? -0.069 -14.852 13.323 1.00 98.38 315 GLY A CA 1
ATOM 2315 C C . GLY A 1 315 ? 0.497 -14.999 14.738 1.00 98.38 315 GLY A C 1
ATOM 2316 O O . GLY A 1 315 ? 1.032 -16.063 15.054 1.00 98.38 315 GLY A O 1
ATOM 2317 N N . ALA A 1 316 ? 0.397 -13.965 15.581 1.00 98.62 316 ALA A N 1
ATOM 2318 C CA . ALA A 1 316 ? 0.791 -14.051 16.984 1.00 98.62 316 ALA A CA 1
ATOM 2319 C C . ALA A 1 316 ? -0.166 -14.968 17.766 1.00 98.62 316 ALA A C 1
ATOM 2321 O O . ALA A 1 316 ? -1.375 -14.959 17.525 1.00 98.62 316 ALA A O 1
ATOM 2322 N N . SER A 1 317 ? 0.364 -15.737 18.718 1.00 98.25 317 SER A N 1
ATOM 2323 C CA . SER A 1 317 ? -0.435 -16.561 19.640 1.00 98.25 317 SER A CA 1
ATOM 2324 C C . SER A 1 317 ? -0.926 -15.773 20.854 1.00 98.25 317 SER A C 1
ATOM 2326 O O . SER A 1 317 ? -1.991 -16.069 21.390 1.00 98.25 317 SER A O 1
ATOM 2328 N N . ALA A 1 318 ? -0.155 -14.772 21.277 1.00 98.25 318 ALA A N 1
ATOM 2329 C CA . ALA A 1 318 ? -0.452 -13.920 22.417 1.00 98.25 318 ALA A CA 1
ATOM 2330 C C . ALA A 1 318 ? 0.219 -12.549 22.268 1.00 98.25 318 ALA A C 1
ATOM 2332 O O . ALA A 1 318 ? 1.109 -12.351 21.433 1.00 98.25 318 ALA A O 1
ATOM 2333 N N . VAL A 1 319 ? -0.194 -11.611 23.116 1.00 98.75 319 VAL A N 1
ATOM 2334 C CA . VAL A 1 319 ? 0.426 -10.295 23.272 1.00 98.75 319 VAL A CA 1
ATOM 2335 C C . VAL A 1 319 ? 0.953 -10.188 24.698 1.00 98.75 319 VAL A C 1
ATOM 2337 O O . VAL A 1 319 ? 0.253 -10.521 25.650 1.00 98.75 319 VAL A O 1
ATOM 2340 N N . GLU A 1 320 ? 2.192 -9.735 24.850 1.00 98.50 320 GLU A N 1
ATOM 2341 C CA . GLU A 1 320 ? 2.796 -9.468 26.154 1.00 98.50 320 GLU A CA 1
ATOM 2342 C C . GLU A 1 320 ? 2.950 -7.961 26.341 1.00 98.50 320 GLU A C 1
ATOM 2344 O O . GLU A 1 320 ? 3.479 -7.274 25.469 1.00 98.50 320 GLU A O 1
ATOM 2349 N N . TYR A 1 321 ? 2.518 -7.443 27.489 1.00 98.62 321 TYR A N 1
ATOM 2350 C CA . TYR A 1 321 ? 2.589 -6.019 27.804 1.00 98.62 321 TYR A CA 1
ATOM 2351 C C . TYR A 1 321 ? 3.618 -5.758 28.895 1.00 98.62 321 TYR A C 1
ATOM 2353 O O . TYR A 1 321 ? 3.551 -6.343 29.979 1.00 98.62 321 TYR A O 1
ATOM 2361 N N . SER A 1 322 ? 4.525 -4.816 28.642 1.00 98.31 322 SER A N 1
ATOM 2362 C CA . SER A 1 322 ? 5.399 -4.288 29.686 1.00 98.31 322 SER A CA 1
ATOM 2363 C C . SER A 1 322 ? 4.592 -3.553 30.766 1.00 98.31 322 SER A C 1
ATOM 2365 O O . SER A 1 322 ? 3.486 -3.063 30.525 1.00 98.31 322 SER A O 1
ATOM 2367 N N . GLU A 1 323 ? 5.179 -3.382 31.950 1.00 98.25 323 GLU A N 1
ATOM 2368 C CA . GLU A 1 323 ? 4.574 -2.573 33.017 1.00 98.25 323 GLU A CA 1
ATOM 2369 C C . GLU A 1 323 ? 4.324 -1.119 32.589 1.00 98.25 323 GLU A C 1
ATOM 2371 O O . GLU A 1 323 ? 3.335 -0.504 32.985 1.00 98.25 323 GLU A O 1
ATOM 2376 N N . GLN A 1 324 ? 5.189 -0.571 31.733 1.00 97.81 324 GLN A N 1
ATOM 2377 C CA . GLN A 1 324 ? 4.998 0.757 31.157 1.00 97.81 324 GLN A CA 1
ATOM 2378 C C . GLN A 1 324 ? 3.785 0.786 30.218 1.00 97.81 324 GLN A C 1
ATOM 2380 O O . GLN A 1 324 ? 2.962 1.693 30.321 1.00 97.81 324 GLN A O 1
ATOM 2385 N N . ALA A 1 325 ? 3.643 -0.211 29.339 1.00 98.31 325 ALA A N 1
ATOM 2386 C CA . ALA A 1 325 ? 2.514 -0.313 28.419 1.00 98.31 325 ALA A CA 1
ATOM 2387 C C . ALA A 1 325 ? 1.184 -0.407 29.180 1.00 98.31 325 ALA A C 1
ATOM 2389 O O . ALA A 1 325 ? 0.269 0.360 28.888 1.00 98.31 325 ALA A O 1
ATOM 2390 N N . LYS A 1 326 ? 1.104 -1.263 30.209 1.00 98.69 326 LYS A N 1
ATOM 2391 C CA . LYS A 1 326 ? -0.094 -1.399 31.058 1.00 98.69 326 LYS A CA 1
ATOM 2392 C C . LYS A 1 326 ? -0.493 -0.071 31.709 1.00 98.69 326 LYS A C 1
ATOM 2394 O O . LYS A 1 326 ? -1.651 0.325 31.627 1.00 98.69 326 LYS A O 1
ATOM 2399 N N . LYS A 1 327 ? 0.472 0.662 32.284 1.00 98.62 327 LYS A N 1
ATOM 2400 C CA . LYS A 1 327 ? 0.229 1.990 32.883 1.00 98.62 327 LYS A CA 1
ATOM 2401 C C . LYS A 1 327 ? -0.317 2.999 31.873 1.00 98.62 327 LYS A C 1
ATOM 2403 O O . LYS A 1 327 ? -1.222 3.761 32.204 1.00 98.62 327 LYS A O 1
ATOM 2408 N N . GLN A 1 328 ? 0.223 3.018 30.653 1.00 98.56 328 GLN A N 1
ATOM 2409 C CA . GLN A 1 328 ? -0.262 3.914 29.600 1.00 98.56 328 GLN A CA 1
ATOM 2410 C C . GLN A 1 328 ? -1.676 3.545 29.146 1.00 98.56 328 GLN A C 1
ATOM 2412 O O . GLN A 1 328 ? -2.523 4.425 29.018 1.00 98.56 328 GLN A O 1
ATOM 2417 N N . ILE A 1 329 ? -1.959 2.253 28.961 1.00 98.69 329 ILE A N 1
ATOM 2418 C CA . ILE A 1 329 ? -3.293 1.775 28.577 1.00 98.69 329 ILE A CA 1
ATOM 2419 C C . ILE A 1 329 ? -4.337 2.136 29.641 1.00 98.69 329 ILE A C 1
ATOM 2421 O O . ILE A 1 329 ? -5.398 2.671 29.309 1.00 98.69 329 ILE A O 1
ATOM 2425 N N . GLU A 1 330 ? -4.022 1.916 30.919 1.00 98.62 330 GLU A N 1
ATOM 2426 C CA . GLU A 1 330 ? -4.896 2.294 32.029 1.00 98.62 330 GLU A CA 1
ATOM 2427 C C . GLU A 1 330 ? -5.152 3.808 32.047 1.00 98.62 330 GLU A C 1
ATOM 2429 O O . GLU A 1 330 ? -6.298 4.250 32.168 1.00 98.62 330 GLU A O 1
ATOM 2434 N N . MET A 1 331 ? -4.101 4.614 31.876 1.00 98.62 331 MET A N 1
ATOM 2435 C CA . MET A 1 331 ? -4.209 6.072 31.821 1.00 98.62 331 MET A CA 1
ATOM 2436 C C . MET A 1 331 ? -5.114 6.533 30.671 1.00 98.62 331 MET A C 1
ATOM 2438 O O . MET A 1 331 ? -6.037 7.315 30.904 1.00 98.62 331 MET A O 1
ATOM 2442 N N . TYR A 1 332 ? -4.890 6.044 29.448 1.00 98.50 332 TYR A N 1
ATOM 2443 C CA . TYR A 1 332 ? -5.704 6.414 28.287 1.00 98.50 332 TYR A CA 1
ATOM 2444 C C . TYR A 1 332 ? -7.153 5.952 28.424 1.00 98.50 332 TYR A C 1
ATOM 2446 O O . TYR A 1 332 ? -8.066 6.671 28.013 1.00 98.50 332 TYR A O 1
ATOM 2454 N N . SER A 1 333 ? -7.380 4.804 29.064 1.00 98.00 333 SER A N 1
ATOM 2455 C CA . SER A 1 333 ? -8.732 4.323 29.336 1.00 98.00 333 SER A CA 1
ATOM 2456 C C . SER A 1 333 ? -9.472 5.218 30.326 1.00 98.00 333 SER A C 1
ATOM 2458 O O . SER A 1 333 ? -10.596 5.637 30.054 1.00 98.00 333 SER A O 1
ATOM 2460 N N . ARG A 1 334 ? -8.819 5.621 31.425 1.00 98.25 334 ARG A N 1
ATOM 2461 C CA . ARG A 1 334 ? -9.384 6.582 32.394 1.00 98.25 334 ARG A CA 1
ATOM 2462 C C . ARG A 1 334 ? -9.669 7.955 31.779 1.00 98.25 334 ARG A C 1
ATOM 2464 O O . ARG A 1 334 ? -10.568 8.649 32.237 1.00 98.25 334 ARG A O 1
ATOM 2471 N N . GLN A 1 335 ? -8.914 8.345 30.753 1.00 98.12 335 GLN A N 1
ATOM 2472 C CA . GLN A 1 335 ? -9.112 9.596 30.014 1.00 98.12 335 GLN A CA 1
ATOM 2473 C C . GLN A 1 335 ? -10.207 9.508 28.935 1.00 98.12 335 GLN A C 1
ATOM 2475 O O . GLN A 1 335 ? -10.487 10.508 28.279 1.00 98.12 335 GLN A O 1
ATOM 2480 N N . GLY A 1 336 ? -10.834 8.342 28.740 1.00 97.69 336 GLY A N 1
ATOM 2481 C CA . GLY A 1 336 ? -11.894 8.150 27.746 1.00 97.69 336 GLY A CA 1
ATOM 2482 C C . GLY A 1 336 ? -11.389 7.924 26.317 1.00 97.69 336 GLY A C 1
ATOM 2483 O O . GLY A 1 336 ? -12.170 7.987 25.371 1.00 97.69 336 GLY A O 1
ATOM 2484 N N . PHE A 1 337 ? -10.098 7.631 26.133 1.00 98.38 337 PHE A N 1
ATOM 2485 C CA . PHE A 1 337 ? -9.507 7.385 24.813 1.00 98.38 337 PHE A CA 1
ATOM 2486 C C . PHE A 1 337 ? -9.564 5.919 24.373 1.00 98.38 337 PHE A C 1
ATOM 2488 O O . PHE A 1 337 ? -9.081 5.587 23.289 1.00 98.38 337 PHE A O 1
ATOM 2495 N N . SER A 1 338 ? -10.204 5.040 25.154 1.00 97.69 338 SER A N 1
ATOM 2496 C CA . SER A 1 338 ? -10.401 3.636 24.779 1.00 97.69 338 SER A CA 1
ATOM 2497 C C . SER A 1 338 ? -11.145 3.474 23.464 1.00 97.69 338 SER A C 1
ATOM 2499 O O . SER A 1 338 ? -10.942 2.460 22.828 1.00 97.69 338 SER A O 1
ATOM 2501 N N . GLY A 1 339 ? -11.945 4.444 23.011 1.00 97.81 339 GLY A N 1
ATOM 2502 C CA . GLY A 1 339 ? -12.651 4.375 21.726 1.00 97.81 339 GLY A CA 1
ATOM 2503 C C . GLY A 1 339 ? -11.775 4.595 20.485 1.00 97.81 339 GLY A C 1
ATOM 2504 O O . GLY A 1 339 ? -12.263 4.464 19.366 1.00 97.81 339 GLY A O 1
ATOM 2505 N N . LEU A 1 340 ? -10.493 4.949 20.636 1.00 98.62 340 LEU A N 1
ATOM 2506 C CA . LEU A 1 340 ? -9.630 5.266 19.494 1.00 98.62 340 LEU A CA 1
ATOM 2507 C C . LEU A 1 340 ? -9.123 4.002 18.760 1.00 98.62 340 LEU A C 1
ATOM 2509 O O . LEU A 1 340 ? -8.848 2.984 19.405 1.00 98.62 340 LEU A O 1
ATOM 2513 N N . PRO A 1 341 ? -8.957 4.048 17.423 1.00 98.62 341 PRO A N 1
ATOM 2514 C CA . PRO A 1 341 ? -8.255 3.024 16.651 1.00 98.62 341 PRO A CA 1
ATOM 2515 C C . PRO A 1 341 ? -6.810 2.788 17.109 1.00 98.62 341 PRO A C 1
ATOM 2517 O O . PRO A 1 341 ? -6.185 3.648 17.737 1.00 98.62 341 PRO A O 1
ATOM 2520 N N . ILE A 1 342 ? -6.264 1.632 16.728 1.00 98.69 342 ILE A N 1
ATOM 2521 C CA . ILE A 1 342 ? -4.888 1.224 17.019 1.00 98.69 342 ILE A CA 1
ATOM 2522 C C . ILE A 1 342 ? -4.014 1.357 15.766 1.00 98.69 342 ILE A C 1
ATOM 2524 O O . ILE A 1 342 ? -4.368 0.874 14.695 1.00 98.69 342 ILE A O 1
ATOM 2528 N N . CYS A 1 343 ? -2.846 1.977 15.917 1.00 98.19 343 CYS A N 1
ATOM 2529 C CA . CYS A 1 343 ? -1.807 2.117 14.904 1.00 98.19 343 CYS A CA 1
ATOM 2530 C C . CYS A 1 343 ? -0.541 1.379 15.363 1.00 98.19 343 CYS A C 1
ATOM 2532 O O . CYS A 1 343 ? 0.317 1.955 16.028 1.00 98.19 343 CYS A O 1
ATOM 2534 N N . MET A 1 344 ? -0.396 0.100 15.011 1.00 97.69 344 MET A N 1
ATOM 2535 C CA . MET A 1 344 ? 0.756 -0.701 15.449 1.00 97.69 344 MET A CA 1
ATOM 2536 C C . MET A 1 344 ? 2.084 -0.165 14.894 1.00 97.69 344 MET A C 1
ATOM 2538 O O . MET A 1 344 ? 2.280 -0.105 13.677 1.00 97.69 344 MET A O 1
ATOM 2542 N N . ALA A 1 345 ? 3.022 0.187 15.776 1.00 96.25 345 ALA A N 1
ATOM 2543 C CA . ALA A 1 345 ? 4.378 0.580 15.403 1.00 96.25 345 ALA A CA 1
ATOM 2544 C C . ALA A 1 345 ? 5.330 -0.612 15.572 1.00 96.25 345 ALA A C 1
ATOM 2546 O O . ALA A 1 345 ? 5.860 -0.859 16.654 1.00 96.25 345 ALA A O 1
ATOM 2547 N N . LYS A 1 346 ? 5.534 -1.362 14.484 1.00 95.12 346 LYS A N 1
ATOM 2548 C CA . LYS A 1 346 ? 6.397 -2.552 14.412 1.00 95.12 346 LYS A CA 1
ATOM 2549 C C . LYS A 1 346 ? 7.397 -2.449 13.264 1.00 95.12 346 LYS A C 1
ATOM 2551 O O . LYS A 1 346 ? 7.287 -1.569 12.413 1.00 95.12 346 LYS A O 1
ATOM 2556 N N . THR A 1 347 ? 8.362 -3.369 13.225 1.00 94.88 347 THR A N 1
ATOM 2557 C CA . THR A 1 347 ? 9.198 -3.551 12.030 1.00 94.88 347 THR A CA 1
ATOM 2558 C C . THR A 1 347 ? 8.334 -3.906 10.824 1.00 94.88 347 THR A C 1
ATOM 2560 O O . THR A 1 347 ? 7.423 -4.721 10.935 1.00 94.88 347 THR A O 1
ATOM 2563 N N . GLN A 1 348 ? 8.632 -3.325 9.672 1.00 94.94 348 GLN A N 1
ATOM 2564 C CA . GLN A 1 348 ? 7.976 -3.631 8.406 1.00 94.94 348 GLN A CA 1
ATOM 2565 C C . GLN A 1 348 ? 8.491 -4.913 7.742 1.00 94.94 348 GLN A C 1
ATOM 2567 O O . GLN A 1 348 ? 7.923 -5.346 6.756 1.00 94.94 348 GLN A O 1
ATOM 2572 N N . TYR A 1 349 ? 9.570 -5.518 8.241 1.00 96.19 349 TYR A N 1
ATOM 2573 C CA . TYR A 1 349 ? 10.301 -6.571 7.522 1.00 96.19 349 TYR A CA 1
ATOM 2574 C C . TYR A 1 349 ? 9.871 -8.009 7.848 1.00 96.19 349 TYR A C 1
ATOM 2576 O O . TYR A 1 349 ? 10.496 -8.956 7.367 1.00 96.19 349 TYR A O 1
ATOM 2584 N N . SER A 1 350 ? 8.844 -8.170 8.678 1.00 97.62 350 SER A N 1
ATOM 2585 C CA . SER A 1 350 ? 8.276 -9.448 9.119 1.00 97.62 350 SER A CA 1
ATOM 2586 C C . SER A 1 350 ? 6.837 -9.217 9.558 1.00 97.62 350 SER A C 1
ATOM 2588 O O . SER A 1 350 ? 6.510 -8.097 9.930 1.00 97.62 350 SER A O 1
ATOM 2590 N N . PHE A 1 351 ? 5.991 -10.246 9.597 1.00 98.56 351 PHE A N 1
ATOM 2591 C CA . PHE A 1 351 ? 4.722 -10.163 10.332 1.00 98.56 351 PHE A CA 1
ATOM 2592 C C . PHE A 1 351 ? 4.948 -10.044 11.850 1.00 98.56 351 PHE A C 1
ATOM 2594 O O . PHE A 1 351 ? 4.183 -9.375 12.543 1.00 98.56 351 PHE A O 1
ATOM 2601 N N . SER A 1 352 ? 6.024 -10.635 12.373 1.00 97.75 352 SER A N 1
ATOM 2602 C CA . SER A 1 352 ? 6.362 -10.601 13.794 1.00 97.75 352 SER A CA 1
ATOM 2603 C C . SER A 1 352 ? 7.049 -9.291 14.202 1.00 97.75 352 SER A C 1
ATOM 2605 O O . SER A 1 352 ? 7.101 -8.303 13.460 1.00 97.75 352 SER A O 1
ATOM 2607 N N . HIS A 1 353 ? 7.555 -9.258 15.433 1.00 96.06 353 HIS A N 1
ATOM 2608 C CA . HIS A 1 353 ? 8.389 -8.172 15.943 1.00 96.06 353 HIS A CA 1
ATOM 2609 C C . HIS A 1 353 ? 9.865 -8.313 15.525 1.00 96.06 353 HIS A C 1
ATOM 2611 O O . HIS A 1 353 ? 10.637 -7.371 15.704 1.00 96.06 353 HIS A O 1
ATOM 2617 N N . ASN A 1 354 ? 10.256 -9.460 14.959 1.00 96.00 354 ASN A N 1
ATOM 2618 C CA . ASN A 1 354 ? 11.622 -9.774 14.561 1.00 96.00 354 ASN A CA 1
ATOM 2619 C C . ASN A 1 354 ? 11.796 -9.622 13.042 1.00 96.00 354 ASN A C 1
ATOM 2621 O O . ASN A 1 354 ? 11.273 -10.413 12.263 1.00 96.00 354 ASN A O 1
ATOM 2625 N N . ALA A 1 355 ? 12.573 -8.623 12.619 1.00 94.50 355 ALA A N 1
ATOM 2626 C CA . ALA A 1 355 ? 12.803 -8.299 11.208 1.00 94.50 355 ALA A CA 1
ATOM 2627 C C . ALA A 1 355 ? 13.470 -9.430 10.399 1.00 94.50 355 ALA A C 1
ATOM 2629 O O . ALA A 1 355 ? 13.356 -9.449 9.169 1.00 94.50 355 ALA A O 1
ATOM 2630 N N . ALA A 1 356 ? 14.175 -10.346 11.070 1.00 94.62 356 ALA A N 1
ATOM 2631 C CA . ALA A 1 356 ? 14.858 -11.469 10.435 1.00 94.62 356 ALA A CA 1
ATOM 2632 C C . ALA A 1 356 ? 13.906 -12.618 10.063 1.00 94.62 356 ALA A C 1
ATOM 2634 O O . ALA A 1 356 ? 14.220 -13.405 9.175 1.00 94.62 356 ALA A O 1
ATOM 2635 N N . GLU A 1 357 ? 12.734 -12.712 10.696 1.00 96.56 357 GLU A N 1
ATOM 2636 C CA . GLU A 1 357 ? 11.770 -13.778 10.416 1.00 96.56 357 GLU A CA 1
ATOM 2637 C C . GLU A 1 357 ? 11.036 -13.511 9.100 1.00 96.56 357 GLU A C 1
ATOM 2639 O O . GLU A 1 357 ? 10.174 -12.638 9.003 1.00 96.56 357 GLU A O 1
ATOM 2644 N N . LYS A 1 358 ? 11.404 -14.263 8.062 1.00 97.81 358 LYS A N 1
ATOM 2645 C CA . LYS A 1 358 ? 10.796 -14.172 6.731 1.00 97.81 358 LYS A CA 1
ATOM 2646 C C . LYS A 1 358 ? 9.622 -15.147 6.569 1.00 97.81 358 LYS A C 1
ATOM 2648 O O . LYS A 1 358 ? 9.204 -15.804 7.517 1.00 97.81 358 LYS A O 1
ATOM 2653 N N . GLY A 1 359 ? 9.031 -15.189 5.374 1.00 98.38 359 GLY A N 1
ATOM 2654 C CA . GLY A 1 359 ? 7.795 -15.933 5.132 1.00 98.38 359 GLY A CA 1
ATOM 2655 C C . GLY A 1 359 ? 6.614 -15.401 5.950 1.00 98.38 359 GLY A C 1
ATOM 2656 O O . GLY A 1 359 ? 6.312 -14.206 5.926 1.00 98.38 359 GLY A O 1
ATOM 2657 N N . ALA A 1 360 ? 5.934 -16.299 6.657 1.00 98.44 360 ALA A N 1
ATOM 2658 C CA . ALA A 1 360 ? 4.723 -16.022 7.421 1.00 98.44 360 ALA A CA 1
ATOM 2659 C C . ALA A 1 360 ? 4.838 -16.637 8.836 1.00 98.44 360 ALA A C 1
ATOM 2661 O O . ALA A 1 360 ? 4.184 -17.641 9.124 1.00 98.44 360 ALA A O 1
ATOM 2662 N N . PRO A 1 361 ? 5.686 -16.082 9.728 1.00 98.38 361 PRO A N 1
ATOM 2663 C CA . PRO A 1 361 ? 5.928 -16.654 11.057 1.00 98.38 361 PRO A CA 1
ATOM 2664 C C . PRO A 1 361 ? 4.639 -16.705 11.883 1.00 98.38 361 PRO A C 1
ATOM 2666 O O . PRO A 1 361 ? 3.804 -15.810 11.785 1.00 98.38 361 PRO A O 1
ATOM 2669 N N . SER A 1 362 ? 4.456 -17.740 12.699 1.00 98.38 362 SER A N 1
ATOM 2670 C CA . SER A 1 362 ? 3.254 -17.928 13.522 1.00 98.38 362 SER A CA 1
ATOM 2671 C C . SER A 1 362 ? 3.596 -18.456 14.905 1.00 98.38 362 SER A C 1
ATOM 2673 O O . SER A 1 362 ? 4.657 -19.037 15.107 1.00 98.38 362 SER A O 1
ATOM 2675 N N . GLY A 1 363 ? 2.683 -18.270 15.858 1.00 98.19 363 GLY A N 1
ATOM 2676 C CA . GLY A 1 363 ? 2.819 -18.802 17.215 1.00 98.19 363 GLY A CA 1
ATOM 2677 C C . GLY A 1 363 ? 3.723 -17.975 18.131 1.00 98.19 363 GLY A C 1
ATOM 2678 O O . GLY A 1 363 ? 3.884 -18.329 19.296 1.00 98.19 363 GLY A O 1
ATOM 2679 N N . PHE A 1 364 ? 4.279 -16.868 17.635 1.00 98.44 364 PHE A N 1
ATOM 2680 C CA . PHE A 1 364 ? 5.109 -15.963 18.422 1.00 98.44 364 PHE A CA 1
ATOM 2681 C C . PHE A 1 364 ? 4.266 -15.119 19.389 1.00 98.44 364 PHE A C 1
ATOM 2683 O O . PHE A 1 364 ? 3.095 -14.830 19.135 1.00 98.44 364 PHE A O 1
ATOM 2690 N N . ILE A 1 365 ? 4.891 -14.678 20.477 1.00 98.50 365 ILE A N 1
ATOM 2691 C CA . ILE A 1 365 ? 4.323 -13.692 21.401 1.00 98.50 365 ILE A CA 1
ATOM 2692 C C . ILE A 1 365 ? 4.720 -12.303 20.898 1.00 98.50 365 ILE A C 1
ATOM 2694 O O . ILE A 1 365 ? 5.881 -12.076 20.554 1.00 98.50 365 ILE A O 1
ATOM 2698 N N . LEU A 1 366 ? 3.763 -11.381 20.794 1.00 98.38 366 LEU A N 1
ATOM 2699 C CA . LEU A 1 366 ? 4.011 -10.015 20.338 1.00 98.38 366 LEU A CA 1
ATOM 2700 C C . LEU A 1 366 ? 4.290 -9.096 21.545 1.00 98.38 366 LEU A C 1
ATOM 2702 O O . LEU A 1 366 ? 3.364 -8.824 22.308 1.00 98.38 366 LEU A O 1
ATOM 2706 N N . PRO A 1 367 ? 5.523 -8.591 21.733 1.00 98.31 367 PRO A N 1
ATOM 2707 C CA . PRO A 1 367 ? 5.857 -7.757 22.882 1.00 98.31 367 PRO A CA 1
ATOM 2708 C C . PRO A 1 367 ? 5.494 -6.285 22.638 1.00 98.31 367 PRO A C 1
ATOM 2710 O O . PRO A 1 367 ? 6.015 -5.645 21.717 1.00 98.31 367 PRO A O 1
ATOM 2713 N N . ILE A 1 368 ? 4.659 -5.725 23.511 1.00 98.38 368 ILE A N 1
ATOM 2714 C CA . ILE A 1 368 ? 4.293 -4.307 23.566 1.00 98.38 368 ILE A CA 1
ATOM 2715 C C . ILE A 1 368 ? 5.098 -3.632 24.670 1.00 98.38 368 ILE A C 1
ATOM 2717 O O . ILE A 1 368 ? 4.880 -3.849 25.866 1.00 98.38 368 ILE A O 1
ATOM 2721 N N . ARG A 1 369 ? 6.060 -2.799 24.269 1.00 96.88 369 ARG A N 1
ATOM 2722 C CA . ARG A 1 369 ? 6.999 -2.165 25.204 1.00 96.88 369 ARG A CA 1
ATOM 2723 C C . ARG A 1 369 ? 6.476 -0.879 25.817 1.00 96.88 369 ARG A C 1
ATOM 2725 O O . ARG A 1 369 ? 6.839 -0.569 26.948 1.00 96.88 369 ARG A O 1
ATOM 2732 N N . ASP A 1 370 ? 5.679 -0.138 25.070 1.00 96.62 370 ASP A N 1
ATOM 2733 C CA . ASP A 1 370 ? 5.097 1.141 25.460 1.00 96.62 370 ASP A CA 1
ATOM 2734 C C . ASP A 1 370 ? 3.831 1.351 24.625 1.00 96.62 370 ASP A C 1
ATOM 2736 O O . ASP A 1 370 ? 3.682 0.759 23.550 1.00 96.62 370 ASP A O 1
ATOM 2740 N N . VAL A 1 371 ? 2.929 2.196 25.102 1.00 97.62 371 VAL A N 1
ATOM 2741 C CA . VAL A 1 371 ? 1.731 2.594 24.362 1.00 97.62 371 VAL A CA 1
ATOM 2742 C C . VAL A 1 371 ? 1.653 4.102 24.406 1.00 97.62 371 VAL A C 1
ATOM 2744 O O . VAL A 1 371 ? 1.772 4.704 25.465 1.00 97.62 371 VAL A O 1
ATOM 2747 N N . ARG A 1 372 ? 1.469 4.719 23.244 1.00 96.56 372 ARG A N 1
ATOM 2748 C CA . ARG A 1 372 ? 1.373 6.171 23.123 1.00 96.56 372 ARG A CA 1
ATOM 2749 C C . ARG A 1 372 ? 0.096 6.549 22.401 1.00 96.56 372 ARG A C 1
ATOM 2751 O O . ARG A 1 372 ? -0.495 5.722 21.716 1.00 96.56 372 ARG A O 1
ATOM 2758 N N . ALA A 1 373 ? -0.322 7.800 22.522 1.00 96.50 373 ALA A N 1
ATOM 2759 C CA . ALA A 1 373 ? -1.515 8.291 21.851 1.00 96.50 373 ALA A CA 1
ATOM 2760 C C . ALA A 1 373 ? -1.228 9.562 21.053 1.00 96.50 373 ALA A C 1
ATOM 2762 O O . ALA A 1 373 ? -0.572 10.486 21.532 1.00 96.50 373 ALA A O 1
ATOM 2763 N N . SER A 1 374 ? -1.763 9.607 19.837 1.00 96.94 374 SER A N 1
ATOM 2764 C CA . SER A 1 374 ? -1.800 10.786 18.977 1.00 96.94 374 SER A CA 1
ATOM 2765 C C . SER A 1 374 ? -3.240 11.288 18.956 1.00 96.94 374 SER A C 1
ATOM 2767 O O . SER A 1 374 ? -3.971 11.057 17.997 1.00 96.94 374 SER A O 1
ATOM 2769 N N . ILE A 1 375 ? -3.668 11.944 20.040 1.00 97.25 375 ILE A N 1
ATOM 2770 C CA . ILE A 1 375 ? -5.076 12.327 20.253 1.00 97.25 375 ILE A CA 1
A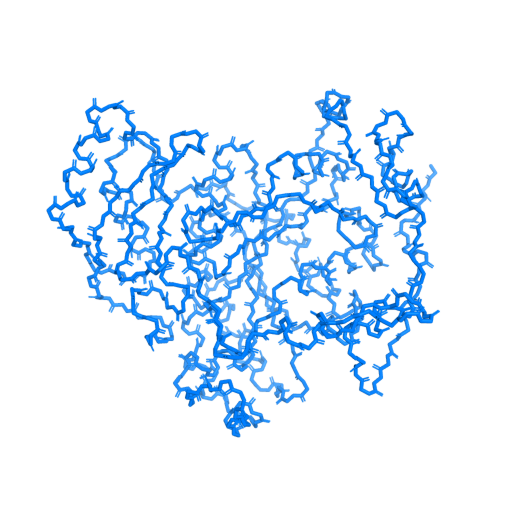TOM 2771 C C . ILE A 1 375 ? -5.603 13.224 19.130 1.00 97.25 375 ILE A C 1
ATOM 2773 O O . ILE A 1 375 ? -6.679 12.963 18.606 1.00 97.25 375 ILE A O 1
ATOM 2777 N N . GLY A 1 376 ? -4.820 14.214 18.688 1.00 97.19 376 GLY A N 1
ATOM 2778 C CA . GLY A 1 376 ? -5.212 15.079 17.569 1.00 97.19 376 GLY A CA 1
ATOM 2779 C C . GLY A 1 376 ? -5.348 14.340 16.232 1.00 97.19 376 GLY A C 1
ATOM 2780 O O . GLY A 1 376 ? -6.134 14.750 15.388 1.00 97.19 376 GLY A O 1
ATOM 2781 N N . ALA A 1 377 ? -4.617 13.237 16.047 1.00 96.94 377 ALA A N 1
ATOM 2782 C CA . ALA A 1 377 ? -4.734 12.390 14.861 1.00 96.94 377 ALA A CA 1
ATOM 2783 C C . ALA A 1 377 ? -5.794 11.282 15.018 1.00 96.94 377 ALA A C 1
ATOM 2785 O O . ALA A 1 377 ? -6.135 10.625 14.037 1.00 96.94 377 ALA A O 1
ATOM 2786 N N . GLY A 1 378 ? -6.301 11.064 16.236 1.00 97.81 378 GLY A N 1
ATOM 2787 C CA . GLY A 1 378 ? -7.331 10.076 16.530 1.00 97.81 378 GLY A CA 1
ATOM 2788 C C . GLY A 1 378 ? -6.831 8.631 16.570 1.00 97.81 378 GLY A C 1
ATOM 2789 O O . GLY A 1 378 ? -7.485 7.747 16.045 1.00 97.81 378 GLY A O 1
ATOM 2790 N N . PHE A 1 379 ? -5.676 8.322 17.156 1.00 98.56 379 PHE A N 1
ATOM 2791 C CA . PHE A 1 379 ? -5.312 6.911 17.367 1.00 98.56 379 PHE A CA 1
ATOM 2792 C C . PHE A 1 379 ? -4.342 6.707 18.527 1.00 98.56 379 PHE A C 1
ATOM 2794 O O . PHE A 1 379 ? -3.593 7.607 18.918 1.00 98.56 379 PHE A O 1
ATOM 2801 N N . ILE A 1 380 ? -4.333 5.481 19.040 1.00 98.44 380 ILE A N 1
ATOM 2802 C CA . ILE A 1 380 ? -3.337 4.965 19.980 1.00 98.44 380 ILE A CA 1
ATOM 2803 C C . ILE A 1 380 ? -2.330 4.133 19.185 1.00 98.44 380 ILE A C 1
ATOM 2805 O O . ILE A 1 380 ? -2.718 3.355 18.321 1.00 98.44 380 ILE A O 1
ATOM 2809 N N . TYR A 1 381 ? -1.036 4.288 19.443 1.00 96.88 381 TYR A N 1
ATOM 2810 C CA . TYR A 1 381 ? 0.024 3.559 18.755 1.00 96.88 381 TYR A CA 1
ATOM 2811 C C . TYR A 1 381 ? 0.919 2.791 19.746 1.00 96.88 381 TYR A C 1
ATOM 2813 O O . TYR A 1 381 ? 1.755 3.378 20.440 1.00 96.88 381 TYR A O 1
ATOM 2821 N N . PRO A 1 382 ? 0.742 1.461 19.843 1.00 97.62 382 PRO A N 1
ATOM 2822 C CA . PRO A 1 382 ? 1.623 0.580 20.601 1.00 97.62 382 PRO A CA 1
ATOM 2823 C C . PRO A 1 382 ? 2.994 0.455 19.936 1.00 97.62 382 PRO A C 1
ATOM 2825 O O . PRO A 1 382 ? 3.084 0.269 18.719 1.00 97.62 382 PRO A O 1
ATOM 2828 N N . LEU A 1 383 ? 4.057 0.507 20.738 1.00 96.81 383 LEU A N 1
ATOM 2829 C CA . LEU A 1 383 ? 5.428 0.266 20.294 1.00 96.81 383 LEU A CA 1
ATOM 2830 C C . LEU A 1 383 ? 5.771 -1.217 20.455 1.00 96.81 383 LEU A C 1
ATOM 2832 O O . LEU A 1 383 ? 5.890 -1.731 21.572 1.00 96.81 383 LEU A O 1
ATOM 2836 N N . VAL A 1 384 ? 5.938 -1.896 19.323 1.00 96.25 384 VAL A N 1
ATOM 2837 C CA . VAL A 1 384 ? 6.252 -3.323 19.247 1.00 96.25 384 VAL A CA 1
ATOM 2838 C C . VAL A 1 384 ? 7.763 -3.523 19.199 1.00 96.25 384 VAL A C 1
ATOM 2840 O O . VAL A 1 384 ? 8.441 -3.027 18.294 1.00 96.25 384 VAL A O 1
ATOM 2843 N N . GLY A 1 385 ? 8.295 -4.311 20.133 1.00 89.12 385 GLY A N 1
ATOM 2844 C CA . GLY A 1 385 ? 9.728 -4.607 20.186 1.00 89.12 385 GLY A CA 1
ATOM 2845 C C . GLY A 1 385 ? 10.605 -3.347 20.296 1.00 89.12 385 GLY A C 1
ATOM 2846 O O . GLY A 1 385 ? 10.215 -2.341 20.881 1.00 89.12 385 GLY A O 1
ATOM 2847 N N . THR A 1 386 ? 11.829 -3.396 19.772 1.00 79.44 386 THR A N 1
ATOM 2848 C CA . THR A 1 386 ? 12.867 -2.346 19.900 1.00 79.44 386 THR A CA 1
ATOM 2849 C C . THR A 1 386 ? 12.867 -1.321 18.756 1.00 79.44 386 THR A C 1
ATOM 2851 O O . THR A 1 386 ? 13.899 -0.734 18.439 1.00 79.44 386 THR A O 1
ATOM 2854 N N . MET A 1 387 ? 11.724 -1.103 18.111 1.00 74.88 387 MET A N 1
ATOM 2855 C CA . MET A 1 387 ? 11.622 -0.319 16.879 1.00 74.88 387 MET A CA 1
ATOM 2856 C C . MET A 1 387 ? 12.039 1.162 17.058 1.00 74.88 387 MET A C 1
ATOM 2858 O O . MET A 1 387 ? 11.587 1.833 17.985 1.00 74.88 387 MET A O 1
ATOM 2862 N N . SER A 1 388 ? 12.901 1.676 16.164 1.00 71.50 388 SER A N 1
ATOM 2863 C CA . SER A 1 388 ? 13.330 3.086 16.176 1.00 71.50 388 SER A CA 1
ATOM 2864 C C . SER A 1 388 ? 12.289 3.995 15.527 1.00 71.50 388 SER A C 1
ATOM 2866 O O . SER A 1 388 ? 11.945 3.821 14.360 1.00 71.50 388 SER A O 1
ATOM 2868 N N . THR A 1 389 ? 11.853 5.025 16.248 1.00 73.88 389 THR A N 1
ATOM 2869 C CA . THR A 1 389 ? 10.915 6.034 15.736 1.00 73.88 389 THR A CA 1
ATOM 2870 C C . THR A 1 389 ? 11.585 7.107 14.873 1.00 73.88 389 THR A C 1
ATOM 2872 O O . THR A 1 389 ? 10.885 7.935 14.297 1.00 73.88 389 THR A O 1
ATOM 2875 N N . MET A 1 390 ? 12.921 7.122 14.792 1.00 75.75 390 MET A N 1
ATOM 2876 C CA . MET A 1 390 ? 13.690 8.103 14.023 1.00 75.75 390 MET A CA 1
ATOM 2877 C C . MET A 1 390 ? 14.832 7.402 13.271 1.00 75.75 390 MET A C 1
ATOM 2879 O O . MET A 1 390 ? 15.675 6.763 13.907 1.00 75.75 390 MET A O 1
ATOM 2883 N N . PRO A 1 391 ? 14.867 7.461 11.930 1.00 72.69 391 PRO A N 1
ATOM 2884 C CA . PRO A 1 391 ? 15.977 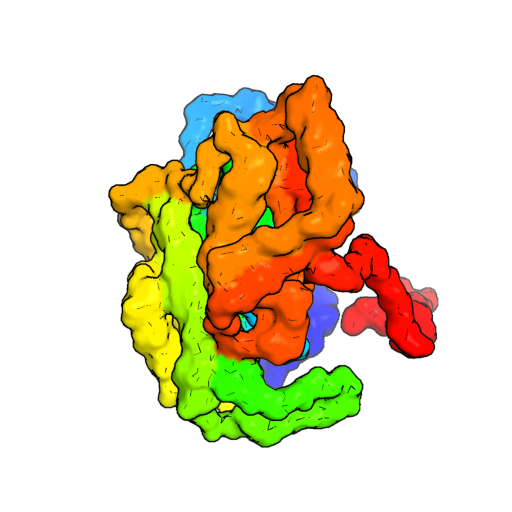6.901 11.171 1.00 72.69 391 PRO A CA 1
ATOM 2885 C C . PRO A 1 391 ? 17.244 7.746 11.371 1.00 72.69 391 PRO A C 1
ATOM 2887 O O . PRO A 1 391 ? 17.178 8.971 11.441 1.00 72.69 391 PRO A O 1
ATOM 2890 N N . GLY A 1 392 ? 18.397 7.082 11.461 1.00 78.62 392 GLY A N 1
ATOM 2891 C CA . GLY A 1 392 ? 19.708 7.733 11.414 1.00 78.62 392 GLY A CA 1
ATOM 2892 C C . GLY A 1 392 ? 20.241 7.826 9.983 1.00 78.62 392 GLY A C 1
ATOM 2893 O O . GLY A 1 392 ? 19.759 7.131 9.088 1.00 78.62 392 GLY A O 1
ATOM 2894 N N . LEU A 1 393 ? 21.256 8.663 9.770 1.00 83.94 393 LEU A N 1
ATOM 2895 C CA . LEU A 1 393 ? 22.005 8.686 8.511 1.00 83.94 393 LEU A CA 1
ATOM 2896 C C . LEU A 1 393 ? 22.937 7.462 8.418 1.00 83.94 393 LEU A C 1
ATOM 2898 O O . LEU A 1 393 ? 23.473 7.032 9.444 1.00 83.94 393 LEU A O 1
ATOM 2902 N N . PRO A 1 394 ? 23.163 6.896 7.216 1.00 84.56 394 PRO A N 1
ATOM 2903 C CA . PRO A 1 394 ? 24.179 5.864 7.028 1.00 84.56 394 PRO A CA 1
ATOM 2904 C C . PRO A 1 394 ? 25.587 6.452 7.212 1.00 84.56 394 PRO A C 1
ATOM 2906 O O . PRO A 1 394 ? 25.762 7.666 7.202 1.00 84.56 394 PRO A O 1
ATOM 2909 N N . THR A 1 395 ? 26.612 5.598 7.323 1.00 86.88 395 THR A N 1
ATOM 2910 C CA . THR A 1 395 ? 28.018 6.034 7.456 1.00 86.88 395 THR A CA 1
ATOM 2911 C C . THR A 1 395 ? 28.461 6.954 6.315 1.00 86.88 395 THR A C 1
ATOM 2913 O O . THR A 1 395 ? 29.220 7.891 6.542 1.00 86.88 395 THR A O 1
ATOM 2916 N N . ARG A 1 396 ? 27.961 6.707 5.096 1.00 86.94 396 ARG A N 1
ATOM 2917 C CA . ARG A 1 396 ? 28.116 7.590 3.935 1.00 86.94 396 ARG A CA 1
ATOM 2918 C C . ARG A 1 396 ? 26.730 8.044 3.443 1.00 86.94 396 ARG A C 1
ATOM 2920 O O . ARG A 1 396 ? 26.121 7.344 2.638 1.00 86.94 396 ARG A O 1
ATOM 2927 N N . PRO A 1 397 ? 26.192 9.159 3.956 1.00 90.00 397 PRO A N 1
ATOM 2928 C CA . PRO A 1 397 ? 24.940 9.744 3.487 1.00 90.00 397 PRO A CA 1
ATOM 2929 C C . PRO A 1 397 ? 25.080 10.337 2.080 1.00 90.00 397 PRO A C 1
ATOM 2931 O O . PRO A 1 397 ? 26.132 10.861 1.723 1.00 90.00 397 PRO A O 1
ATOM 2934 N N . CYS A 1 398 ? 23.997 10.292 1.300 1.00 88.44 398 CYS A N 1
ATOM 2935 C CA . CYS A 1 398 ? 23.989 10.747 -0.094 1.00 88.44 398 CYS A CA 1
ATOM 2936 C C . CYS A 1 398 ? 24.265 12.247 -0.264 1.00 88.44 398 CYS A C 1
ATOM 2938 O O . CYS A 1 398 ? 24.717 12.645 -1.328 1.00 88.44 398 CYS A O 1
ATOM 2940 N N . PHE A 1 399 ? 24.066 13.081 0.768 1.00 90.56 399 PHE A N 1
ATOM 2941 C CA . PHE A 1 399 ? 24.309 14.525 0.658 1.00 90.56 399 PHE A CA 1
ATOM 2942 C C . PHE A 1 399 ? 25.760 14.875 0.302 1.00 90.56 399 PHE A C 1
ATOM 2944 O O . PHE A 1 399 ? 25.999 15.975 -0.179 1.00 90.56 399 PHE A O 1
ATOM 2951 N N . TYR A 1 400 ? 26.718 13.965 0.525 1.00 92.56 400 TYR A N 1
ATOM 2952 C CA . TYR A 1 400 ? 28.103 14.149 0.082 1.00 92.56 400 TYR A CA 1
ATOM 2953 C C . TYR A 1 400 ? 28.245 14.229 -1.440 1.00 92.56 400 TYR A C 1
ATOM 2955 O O . TYR A 1 400 ? 29.209 14.820 -1.916 1.00 92.56 400 TYR A O 1
ATOM 2963 N N . ASP A 1 401 ? 27.313 13.621 -2.172 1.00 91.94 401 ASP A N 1
ATOM 2964 C CA . ASP A 1 401 ? 27.328 13.530 -3.629 1.00 91.94 401 ASP A CA 1
ATOM 2965 C C . ASP A 1 401 ? 26.279 14.469 -4.271 1.00 91.94 401 ASP A C 1
ATOM 2967 O O . ASP A 1 401 ? 26.203 14.549 -5.495 1.00 91.94 401 ASP A O 1
ATOM 2971 N N . ILE A 1 402 ? 25.483 15.191 -3.463 1.00 95.00 402 ILE A N 1
ATOM 2972 C CA . ILE A 1 402 ? 24.482 16.153 -3.946 1.00 95.00 402 ILE A CA 1
ATOM 2973 C C . ILE A 1 402 ? 25.155 17.484 -4.290 1.00 95.00 402 ILE A C 1
ATOM 2975 O O . ILE A 1 402 ? 25.771 18.107 -3.427 1.00 95.00 402 ILE A O 1
ATOM 2979 N N . ASP A 1 403 ? 24.961 17.952 -5.523 1.00 95.50 403 ASP A N 1
ATOM 2980 C CA . ASP A 1 403 ? 25.477 19.240 -6.002 1.00 95.50 403 ASP A CA 1
ATOM 2981 C C . ASP A 1 403 ? 24.542 19.877 -7.051 1.00 95.50 403 ASP A C 1
ATOM 2983 O O . ASP A 1 403 ? 23.519 19.299 -7.431 1.00 95.50 403 ASP A O 1
ATOM 2987 N N . VAL A 1 404 ? 24.874 21.078 -7.526 1.00 96.06 404 VAL A N 1
ATOM 2988 C CA . VAL A 1 404 ? 24.182 21.767 -8.621 1.00 96.06 404 VAL A CA 1
ATOM 2989 C C . VAL A 1 404 ? 25.190 22.178 -9.690 1.00 96.06 404 VAL A C 1
ATOM 2991 O O . VAL A 1 404 ? 26.118 22.943 -9.433 1.00 96.06 404 VAL A O 1
ATOM 2994 N N . ASP A 1 405 ? 24.965 21.730 -10.923 1.00 93.94 405 ASP A N 1
ATOM 2995 C CA . ASP A 1 405 ? 25.691 22.229 -12.087 1.00 93.94 405 ASP A CA 1
ATOM 2996 C C . ASP A 1 405 ? 25.399 23.727 -12.259 1.00 93.94 405 ASP A C 1
ATOM 2998 O O . ASP A 1 405 ? 24.277 24.130 -12.561 1.00 93.94 405 ASP A O 1
ATOM 3002 N N . THR A 1 406 ? 26.418 24.564 -12.079 1.00 96.00 406 THR A N 1
ATOM 3003 C CA . THR A 1 406 ? 26.277 26.028 -12.116 1.00 96.00 406 THR A CA 1
ATOM 3004 C C . THR A 1 406 ? 26.055 26.599 -13.517 1.00 96.00 406 THR A C 1
ATOM 3006 O O . THR A 1 406 ? 25.567 27.723 -13.638 1.00 96.00 406 THR A O 1
ATOM 3009 N N . ALA A 1 407 ? 26.372 25.847 -14.574 1.00 96.06 407 ALA A N 1
ATOM 3010 C CA . ALA A 1 407 ? 26.120 26.258 -15.951 1.00 96.06 407 ALA A CA 1
ATOM 3011 C C . ALA A 1 407 ? 24.690 25.912 -16.387 1.00 96.06 407 ALA A C 1
ATOM 3013 O O . ALA A 1 407 ? 24.052 26.701 -17.085 1.00 96.06 407 ALA A O 1
ATOM 3014 N N . THR A 1 408 ? 24.183 24.742 -15.985 1.00 93.31 408 THR A N 1
ATOM 3015 C CA . THR A 1 408 ? 22.862 24.252 -16.425 1.00 93.31 408 THR A CA 1
ATOM 3016 C C . THR A 1 408 ? 21.752 24.413 -15.385 1.00 93.31 408 THR A C 1
ATOM 3018 O O . THR A 1 408 ? 20.575 24.323 -15.731 1.00 93.31 408 THR A O 1
ATOM 3021 N N . GLY A 1 409 ? 22.101 24.641 -14.118 1.00 92.25 409 GLY A N 1
ATOM 3022 C CA . GLY A 1 409 ? 21.178 24.652 -12.982 1.00 92.25 409 GLY A CA 1
ATOM 3023 C C . GLY A 1 409 ? 20.643 23.268 -12.595 1.00 92.25 409 GLY A C 1
ATOM 3024 O O . GLY A 1 409 ? 19.718 23.183 -11.785 1.00 92.25 409 GLY A O 1
ATOM 3025 N N . LYS A 1 410 ? 21.171 22.181 -13.179 1.00 90.25 410 LYS A N 1
ATOM 3026 C CA . LYS A 1 410 ? 20.721 20.811 -12.901 1.00 90.25 410 LYS A CA 1
ATOM 3027 C C . LYS A 1 410 ? 21.262 20.311 -11.565 1.00 90.25 410 LYS A C 1
ATOM 3029 O O . LYS A 1 410 ? 22.442 20.467 -11.270 1.00 90.25 410 LYS A O 1
ATOM 3034 N N . VAL A 1 411 ? 20.403 19.658 -10.788 1.00 92.25 411 VAL A N 1
ATOM 3035 C CA . VAL A 1 411 ? 20.793 18.979 -9.545 1.00 92.25 411 VAL A CA 1
ATOM 3036 C C . VAL A 1 411 ? 21.468 17.646 -9.881 1.00 92.25 411 VAL A C 1
ATOM 3038 O O . VAL A 1 411 ? 20.960 16.890 -10.708 1.00 92.25 411 VAL A O 1
ATOM 3041 N N . ILE A 1 412 ? 22.593 17.360 -9.230 1.00 90.81 412 ILE A N 1
ATOM 3042 C CA . ILE A 1 412 ? 23.398 16.140 -9.371 1.00 90.81 412 ILE A CA 1
ATOM 3043 C C . ILE A 1 412 ? 23.310 15.343 -8.062 1.00 90.81 412 ILE A C 1
ATOM 3045 O O . ILE A 1 412 ? 23.200 15.933 -6.991 1.00 90.81 412 ILE A O 1
ATOM 3049 N N . GLY A 1 413 ? 23.326 14.008 -8.145 1.00 87.12 413 GLY A N 1
ATOM 3050 C CA . GLY A 1 413 ? 23.464 13.113 -6.985 1.00 87.12 413 GLY A CA 1
ATOM 3051 C C . GLY A 1 413 ? 22.235 12.978 -6.081 1.00 87.12 413 GLY A C 1
ATOM 3052 O O . GLY A 1 413 ? 22.320 12.349 -5.028 1.00 87.12 413 GLY A O 1
ATOM 3053 N N . LEU A 1 414 ? 21.092 13.552 -6.473 1.00 87.69 414 LEU A N 1
ATOM 3054 C CA . LEU A 1 414 ? 19.837 13.443 -5.721 1.00 87.69 414 LEU A CA 1
ATOM 3055 C C . LEU A 1 414 ? 19.111 12.103 -5.940 1.00 87.69 414 LEU A C 1
ATOM 3057 O O . LEU A 1 414 ? 18.428 11.635 -5.028 1.00 87.69 414 LEU A O 1
ATOM 3061 N N . SER A 1 415 ? 19.232 11.515 -7.133 1.00 80.19 415 SER A N 1
ATOM 3062 C CA . SER A 1 415 ? 18.527 10.299 -7.564 1.00 80.19 415 SER A CA 1
ATOM 3063 C C . SER A 1 415 ? 19.396 9.431 -8.450 1.00 80.19 415 SER A C 1
ATOM 3065 O O . SER A 1 415 ? 20.030 10.032 -9.351 1.00 80.19 415 SER A O 1
#

Organism: Ricinus communis (NCBI:txid3988)

Radius of gyration: 21.9 Å; chains: 1; bounding box: 52×54×60 Å

InterPro domains:
  IPR000559 Formate-tetrahydrofolate ligase, FTHFS [PF01268] (19-103)
  IPR000559 Formate-tetrahydrofolate ligase, FTHFS [PF01268] (105-415)
  IPR020628 Formate-tetrahydrofolate ligase, FTHFS, conserved site [PS00722] (178-189)
  IPR027417 P-loop containing nucleoside triphosphate hydrolase [G3DSA:3.40.50.300] (16-105)
  IPR027417 P-loop containing nucleoside triphosphate hydrolase [G3DSA:3.40.50.300] (106-301)
  IPR027417 P-loop containing nucleoside triphosphate hydrolase [SSF52540] (20-101)
  IPR027417 P-loop containing nucleoside triphosphate hydrolase [SSF52540] (105-412)